Protein 3Q9L (pdb70)

Sequence (514 aa):
ARIIVVTSGKGGVGKTTSSAAIATGLAQKGKKTVVIDFAIGLRNLDLIMGCERRVVYDFVNVIQGDATLNQALIKDKRTENLYILPASQTRDKDALTREGVAKVLDDLKAMDFEFIVCDSPAGIETGALMALYFADEAIITTNPEVSSVRDSDRILGILASKSRRAENGEEPIKEHLLLTRYNPGRVSRGDMLSMEDVLEILRIKLVGVIPEDQSVLRASSNQGEPVILDINADAGKAYADTVERLLGEERPFRFIEEARIIVVTSGKGGVGKTTSSAAIATGLAQKGKKTVVIDFAIGLRNLDLIMGCERRVVYDFVNVIQGDATLNQALIKDKRTENLYILPASQTRDKDALTREGVAKVLDDLKAMDFEFIVCDSPAGIETGALMALYFADEAIITTNPEVSSVRDSDRILGILASKSRRAENGEEPIKEHLLLTRYNPGRVSRGDMLSMEDVLEILRIKLVGVIPEDQSVLRASNQGEPVILDINADAGKAYADTVERLLGEERPFRFIEE

Foldseek 3Di:
DAEEEEAFQDPDLQLLLLLLLLQQLCLQVVAQEEEEELPEQPWQNCLLLVNVVVQDDALLCCLVVVDPCVNQWDQRDPGPNYIYGTHDNDDDLCSDPLVSLVVVVVVVVVVVHPYYYYRAHHRDPSSRLSSLQAGQAYEHRAEQAPVSLVSSLVVVVCQCPRHPCNVVVHPGHAYEYEYEQQELVCVVVPRGPAPVRSCVSNVHHYLFHAHNWPQSVVSSNVSHSSLVVVPTSRNVRSSSSSCVVVPHDDDYPPRHD/DAEEEEAQQDADLQLLLLQLLLQQLCLQVVAQEEEEELPPQVWQNCLLLVVVVVQDDALLCCLVVVDPCVNQWDQRDPGPSYIYGTHHNDDDLCSDPLVSVVVVVVVVVVVVHPYYYYRAHHRDPSSRLSRLQAGQAYEHRAEQADVSLVSSLVVVVCQCPRHPCNVVVHPGHAYEYEYEQQELVCVVVPRGPAPVRSCVRNVHHYLFYAHNWPVSVVSSNVSHSSLVVVVTSRNVRSSSSSCSVVPHDDDYPPRHD

Structure (mmCIF, N/CA/C/O backbone):
data_3Q9L
#
_entry.id   3Q9L
#
_cell.length_a   83.664
_cell.length_b   86.595
_cell.length_c   110.714
_cell.angle_alpha   90.000
_cell.angle_beta   90.000
_cell.angle_gamma   90.000
#
_symmetry.space_group_name_H-M   'P 21 21 21'
#
loop_
_entity.id
_entity.type
_entity.pdbx_description
1 polymer 'Septum site-determining protein minD'
2 non-polymer 'MAGNESIUM ION'
3 non-polymer "ADENOSINE-5'-TRIPHOSPHATE"
4 water water
#
loop_
_atom_site.group_PDB
_atom_site.id
_atom_site.type_symbol
_atom_site.label_atom_id
_atom_site.label_alt_id
_atom_site.label_comp_id
_atom_site.label_asym_id
_atom_site.label_entity_id
_atom_site.label_seq_id
_atom_site.pdbx_PDB_ins_code
_atom_site.Cartn_x
_atom_site.Cartn_y
_atom_site.Cartn_z
_atom_site.occupancy
_atom_site.B_iso_or_equiv
_atom_site.auth_seq_id
_atom_site.auth_comp_id
_atom_site.auth_asym_id
_atom_site.auth_atom_id
_atom_site.pdbx_PDB_model_num
ATOM 1 N N . ALA A 1 2 ? 66.410 61.318 7.312 1.00 42.56 2 ALA A N 1
ATOM 2 C CA . ALA A 1 2 ? 67.149 60.105 6.984 1.00 53.55 2 ALA A CA 1
ATOM 3 C C . ALA A 1 2 ? 66.481 58.861 7.568 1.00 46.24 2 ALA A C 1
ATOM 4 O O . ALA A 1 2 ? 66.323 57.855 6.871 1.00 52.19 2 ALA A O 1
ATOM 6 N N . ARG A 1 3 ? 66.088 58.921 8.836 1.00 33.80 3 ARG A N 1
ATOM 7 C CA . ARG A 1 3 ? 65.379 57.793 9.441 1.00 32.96 3 ARG A CA 1
ATOM 8 C C . ARG A 1 3 ? 63.851 57.931 9.360 1.00 34.56 3 ARG A C 1
ATOM 9 O O . ARG A 1 3 ? 63.225 58.629 10.165 1.00 36.84 3 ARG A O 1
ATOM 17 N N . ILE A 1 4 ? 63.261 57.272 8.370 1.00 30.59 4 ILE A N 1
ATOM 18 C CA . ILE A 1 4 ? 61.810 57.250 8.216 1.00 29.32 4 ILE A CA 1
ATOM 19 C C . ILE A 1 4 ? 61.262 56.084 9.014 1.00 32.36 4 ILE A C 1
ATOM 20 O O . ILE A 1 4 ? 61.515 54.920 8.685 1.00 35.81 4 ILE A O 1
ATOM 25 N N . ILE A 1 5 ? 60.523 56.392 10.073 1.00 34.07 5 ILE A N 1
ATOM 26 C CA . ILE A 1 5 ? 60.017 55.354 10.974 1.00 31.87 5 ILE A CA 1
ATOM 27 C C . ILE A 1 5 ? 58.488 55.277 10.983 1.00 30.74 5 ILE A C 1
ATOM 28 O O . ILE A 1 5 ? 57.807 56.223 11.395 1.00 36.39 5 ILE A O 1
ATOM 33 N N . VAL A 1 6 ? 57.946 54.159 10.511 1.00 24.86 6 VAL A N 1
ATOM 34 C CA . VAL A 1 6 ? 56.501 53.969 10.539 1.00 27.34 6 VAL A CA 1
ATOM 35 C C . VAL A 1 6 ? 56.064 53.398 11.890 1.00 29.77 6 VAL A C 1
ATOM 36 O O . VAL A 1 6 ? 56.710 52.503 12.434 1.00 28.74 6 VAL A O 1
ATOM 40 N N . VAL A 1 7 ? 54.978 53.935 12.433 1.00 26.13 7 VAL A N 1
ATOM 41 C CA . VAL A 1 7 ? 54.383 53.392 13.642 1.00 24.18 7 VAL A CA 1
ATOM 42 C C . VAL A 1 7 ? 53.140 52.605 13.247 1.00 27.64 7 VAL A C 1
ATOM 43 O O . VAL A 1 7 ? 52.116 53.169 12.837 1.00 27.43 7 VAL A O 1
ATOM 47 N N . THR A 1 8 ? 53.241 51.292 13.372 1.00 25.04 8 THR A N 1
ATOM 48 C CA . THR A 1 8 ? 52.276 50.403 12.780 1.00 26.33 8 THR A CA 1
ATOM 49 C C . THR A 1 8 ? 51.838 49.354 13.805 1.00 30.25 8 THR A C 1
ATOM 50 O O . THR A 1 8 ? 52.302 49.379 14.956 1.00 24.80 8 THR A O 1
ATOM 54 N N . SER A 1 9 ? 50.937 48.452 13.399 1.00 26.19 9 SER A N 1
ATOM 55 C CA . SER A 1 9 ? 50.390 47.458 14.328 1.00 25.67 9 SER A CA 1
ATOM 56 C C . SER A 1 9 ? 49.474 46.413 13.688 1.00 27.47 9 SER A C 1
ATOM 57 O O . SER A 1 9 ? 49.346 45.286 14.202 1.00 28.97 9 SER A O 1
ATOM 60 N N . GLY A 1 10 ? 48.814 46.782 12.592 1.00 24.75 10 GLY A N 1
ATOM 61 C CA . GLY A 1 10 ? 47.714 45.978 12.088 1.00 28.25 10 GLY A CA 1
ATOM 62 C C . GLY A 1 10 ? 46.483 46.074 12.987 1.00 26.13 10 GLY A C 1
ATOM 63 O O . GLY A 1 10 ? 45.452 46.638 12.595 1.00 28.55 10 GLY A O 1
ATOM 64 N N . LYS A 1 11 ? 46.595 45.528 14.197 1.00 26.30 11 LYS A N 1
ATOM 65 C CA . LYS A 1 11 ? 45.499 45.534 15.161 1.00 23.45 11 LYS A CA 1
ATOM 66 C C . LYS A 1 11 ? 45.086 46.966 15.436 1.00 27.33 11 LYS A C 1
ATOM 67 O O . LYS A 1 11 ? 45.942 47.832 15.585 1.00 30.26 11 LYS A O 1
ATOM 73 N N . GLY A 1 12 ? 43.787 47.239 15.485 1.00 24.87 12 GLY A N 1
ATOM 74 C CA . GLY A 1 12 ? 43.335 48.591 15.765 1.00 22.36 12 GLY A CA 1
ATOM 75 C C . GLY A 1 12 ? 43.448 48.969 17.236 1.00 28.62 12 GLY A C 1
ATOM 76 O O . GLY A 1 12 ? 43.477 48.091 18.109 1.00 28.29 12 GLY A O 1
ATOM 77 N N . GLY A 1 13 ? 43.522 50.274 17.504 1.00 22.33 13 GLY A N 1
ATOM 78 C CA . GLY A 1 13 ? 43.470 50.817 18.854 1.00 24.21 13 GLY A CA 1
ATOM 79 C C . GLY A 1 13 ? 44.534 50.380 19.865 1.00 25.32 13 GLY A C 1
ATOM 80 O O . GLY A 1 13 ? 44.289 50.401 21.062 1.00 28.69 13 GLY A O 1
ATOM 81 N N . VAL A 1 14 ? 45.721 49.994 19.412 1.00 27.46 14 VAL A N 1
ATOM 82 C CA . VAL A 1 14 ? 46.765 49.570 20.354 1.00 21.10 14 VAL A CA 1
ATOM 83 C C . VAL A 1 14 ? 47.579 50.730 20.910 1.00 24.39 14 VAL A C 1
ATOM 84 O O . VAL A 1 14 ? 48.257 50.573 21.917 1.00 26.85 14 VAL A O 1
ATOM 88 N N . GLY A 1 15 ? 47.524 51.884 20.241 1.00 29.68 15 GLY A N 1
ATOM 89 C CA . GLY A 1 15 ? 48.233 53.081 20.678 1.00 28.42 15 GLY A CA 1
ATOM 90 C C . GLY A 1 15 ? 49.230 53.683 19.681 1.00 32.85 15 GLY A C 1
ATOM 91 O O . GLY A 1 15 ? 50.213 54.338 20.087 1.00 27.84 15 GLY A O 1
ATOM 92 N N . LYS A 1 16 ? 48.992 53.489 18.384 1.00 21.70 16 LYS A N 1
ATOM 93 C CA . LYS A 1 16 ? 49.945 53.974 17.380 1.00 22.09 16 LYS A CA 1
ATOM 94 C C . LYS A 1 16 ? 50.127 55.497 17.449 1.00 26.21 16 LYS A C 1
ATOM 95 O O . LYS A 1 16 ? 51.253 56.018 17.447 1.00 23.04 16 LYS A O 1
ATOM 101 N N . THR A 1 17 ? 49.011 56.204 17.527 1.00 21.40 17 THR A N 1
ATOM 102 C CA . THR A 1 17 ? 49.034 57.649 17.479 1.00 20.49 17 THR A CA 1
ATOM 103 C C . THR A 1 17 ? 49.591 58.230 18.768 1.00 23.93 17 THR A C 1
ATOM 104 O O . THR A 1 17 ? 50.322 59.223 18.750 1.00 17.40 17 THR A O 1
ATOM 108 N N . THR A 1 18 ? 49.243 57.598 19.885 1.00 26.15 18 THR A N 1
ATOM 109 C CA . THR A 1 18 ? 49.779 57.980 21.170 1.00 19.66 18 THR A CA 1
ATOM 110 C C . THR A 1 18 ? 51.291 57.904 21.061 1.00 21.86 18 THR A C 1
ATOM 111 O O . THR A 1 18 ? 52.002 58.846 21.428 1.00 26.04 18 THR A O 1
ATOM 115 N N . SER A 1 19 ? 51.764 56.784 20.526 1.00 22.44 19 SER A N 1
ATOM 116 C CA . SER A 1 19 ? 53.184 56.497 20.447 1.00 21.89 19 SER A CA 1
ATOM 117 C C . SER A 1 19 ? 53.866 57.406 19.453 1.00 21.88 19 SER A C 1
ATOM 118 O O . SER A 1 19 ? 54.954 57.917 19.726 1.00 28.02 19 SER A O 1
ATOM 121 N N . SER A 1 20 ? 53.217 57.639 18.313 1.00 26.35 20 SER A N 1
ATOM 122 C CA . SER A 1 20 ? 53.780 58.526 17.286 1.00 22.68 20 SER A CA 1
ATOM 123 C C . SER A 1 20 ? 54.007 59.910 17.848 1.00 28.30 20 SER A C 1
ATOM 124 O O . SER A 1 20 ? 55.108 60.472 17.689 1.00 19.69 20 SER A O 1
ATOM 127 N N . ALA A 1 21 ? 52.983 60.445 18.534 1.00 22.19 21 ALA A N 1
ATOM 128 C CA . ALA A 1 21 ? 53.094 61.796 19.088 1.00 24.68 21 ALA A CA 1
ATOM 129 C C . ALA A 1 21 ? 54.221 61.832 20.121 1.00 24.74 21 ALA A C 1
ATOM 130 O O . ALA A 1 21 ? 55.081 62.708 20.079 1.00 21.93 21 ALA A O 1
ATOM 132 N N . ALA A 1 22 ? 54.217 60.862 21.034 1.00 22.26 22 ALA A N 1
ATOM 133 C CA . ALA A 1 22 ? 55.171 60.856 22.141 1.00 23.08 22 ALA A CA 1
ATOM 134 C C . ALA A 1 22 ? 56.569 60.703 21.604 1.00 26.67 22 ALA A C 1
ATOM 135 O O . ALA A 1 22 ? 57.473 61.421 22.033 1.00 28.68 22 ALA A O 1
ATOM 137 N N . ILE A 1 23 ? 56.750 59.778 20.662 1.00 18.88 23 ILE A N 1
ATOM 138 C CA . ILE A 1 23 ? 58.102 59.469 20.187 1.00 25.01 23 ILE A CA 1
ATOM 139 C C . ILE A 1 23 ? 58.657 60.624 19.359 1.00 26.33 23 ILE A C 1
ATOM 140 O O . ILE A 1 23 ? 59.777 61.075 19.574 1.00 26.82 23 ILE A O 1
ATOM 145 N N . ALA A 1 24 ? 57.846 61.128 18.442 1.00 20.33 24 ALA A N 1
ATOM 146 C CA . ALA A 1 24 ? 58.251 62.273 17.651 1.00 19.82 24 ALA A CA 1
ATOM 147 C C . ALA A 1 24 ? 58.652 63.448 18.537 1.00 24.96 24 ALA A C 1
ATOM 148 O O . ALA A 1 24 ? 59.542 64.210 18.177 1.00 27.83 24 ALA A O 1
ATOM 150 N N . THR A 1 25 ? 57.980 63.612 19.676 1.00 23.41 25 THR A N 1
ATOM 151 C CA . THR A 1 25 ? 58.239 64.746 20.544 1.00 18.70 25 THR A CA 1
ATOM 152 C C . THR A 1 25 ? 59.548 64.524 21.287 1.00 23.90 25 THR A C 1
ATOM 153 O O . THR A 1 25 ? 60.347 65.440 21.449 1.00 23.59 25 THR A O 1
ATOM 157 N N . GLY A 1 26 ? 59.758 63.295 21.746 1.00 22.03 26 GLY A N 1
ATOM 158 C CA . GLY A 1 26 ? 61.007 62.937 22.399 1.00 31.90 26 GLY A CA 1
ATOM 159 C C . GLY A 1 26 ? 62.216 63.170 21.505 1.00 30.89 26 GLY A C 1
ATOM 160 O O . GLY A 1 26 ? 63.200 63.744 21.926 1.00 25.73 26 GLY A O 1
ATOM 161 N N . LEU A 1 27 ? 62.129 62.731 20.258 1.00 27.00 27 LEU A N 1
ATOM 162 C CA . LEU A 1 27 ? 63.211 62.935 19.302 1.00 36.14 27 LEU A CA 1
ATOM 163 C C . LEU A 1 27 ? 63.526 64.416 19.170 1.00 37.55 27 LEU A C 1
ATOM 164 O O . LEU A 1 27 ? 64.677 64.838 19.334 1.00 25.87 27 LEU A O 1
ATOM 169 N N . ALA A 1 28 ? 62.495 65.208 18.901 1.00 31.72 28 ALA A N 1
ATOM 170 C CA . ALA A 1 28 ? 62.683 66.642 18.779 1.00 33.42 28 ALA A CA 1
ATOM 171 C C . ALA A 1 28 ? 63.269 67.242 20.062 1.00 32.45 28 ALA A C 1
ATOM 172 O O . ALA A 1 28 ? 64.058 68.182 19.999 1.00 35.96 28 ALA A O 1
ATOM 174 N N . GLN A 1 29 ? 62.903 66.697 21.220 1.00 23.90 29 GLN A N 1
ATOM 175 C CA . GLN A 1 29 ? 63.407 67.240 22.481 1.00 34.67 29 GLN A CA 1
ATOM 176 C C . GLN A 1 29 ? 64.900 66.970 22.662 1.00 36.81 29 GLN A C 1
ATOM 177 O O . GLN A 1 29 ? 65.579 67.629 23.453 1.00 29.63 29 GLN A O 1
ATOM 183 N N . LYS A 1 30 ? 65.378 65.967 21.938 1.00 35.84 30 LYS A N 1
ATOM 184 C CA . LYS A 1 30 ? 66.773 65.590 21.932 1.00 32.21 30 LYS A CA 1
ATOM 185 C C . LYS A 1 30 ? 67.530 66.357 20.834 1.00 42.98 30 LYS A C 1
ATOM 186 O O . LYS A 1 30 ? 68.676 66.032 20.516 1.00 37.74 30 LYS A O 1
ATOM 192 N N . GLY A 1 31 ? 66.872 67.353 20.236 1.00 36.16 31 GLY A N 1
ATOM 193 C CA . GLY A 1 31 ? 67.508 68.200 19.242 1.00 29.11 31 GLY A CA 1
ATOM 194 C C . GLY A 1 31 ? 67.418 67.707 17.814 1.00 37.93 31 GLY A C 1
ATOM 195 O O . GLY A 1 31 ? 67.909 68.361 16.892 1.00 43.48 31 GLY A O 1
ATOM 196 N N . LYS A 1 32 ? 66.797 66.549 17.622 1.00 31.97 32 LYS A N 1
ATOM 197 C CA . LYS A 1 32 ? 66.673 65.975 16.291 1.00 30.10 32 LYS A CA 1
ATOM 198 C C . LYS A 1 32 ? 65.482 66.594 15.561 1.00 39.69 32 LYS A C 1
ATOM 199 O O . LYS A 1 32 ? 64.340 66.499 16.025 1.00 38.04 32 LYS A O 1
ATOM 205 N N . LYS A 1 33 ? 65.750 67.238 14.428 1.00 31.93 33 LYS A N 1
ATOM 206 C CA . LYS A 1 33 ? 64.686 67.853 13.656 1.00 36.49 33 LYS A CA 1
ATOM 207 C C . LYS A 1 33 ? 63.733 66.759 13.170 1.00 35.27 33 LYS A C 1
ATOM 208 O O . LYS A 1 33 ? 64.149 65.832 12.472 1.00 32.61 33 LYS A O 1
ATOM 214 N N . THR A 1 34 ? 62.458 66.878 13.539 1.00 30.02 34 THR A N 1
ATOM 215 C CA . THR A 1 34 ? 61.499 65.787 13.368 1.00 23.63 34 THR A CA 1
ATOM 216 C C . THR A 1 34 ? 60.158 66.230 12.779 1.00 23.70 34 THR A C 1
ATOM 217 O O . THR A 1 34 ? 59.602 67.262 13.142 1.00 27.35 34 THR A O 1
ATOM 221 N N . VAL A 1 35 ? 59.637 65.454 11.847 1.00 22.57 35 VAL A N 1
ATOM 222 C CA . VAL A 1 35 ? 58.275 65.682 11.408 1.00 24.67 35 VAL A CA 1
ATOM 223 C C . VAL A 1 35 ? 57.511 64.408 11.684 1.00 29.85 35 VAL A C 1
ATOM 224 O O . VAL A 1 35 ? 58.031 63.299 11.484 1.00 29.35 35 VAL A O 1
ATOM 228 N N . VAL A 1 36 ? 56.289 64.559 12.175 1.00 21.97 36 VAL A N 1
ATOM 229 C CA . VAL A 1 36 ? 55.434 63.410 12.383 1.00 21.41 36 VAL A CA 1
ATOM 230 C C . VAL A 1 36 ? 54.246 63.557 11.433 1.00 19.95 36 VAL A C 1
ATOM 231 O O . VAL A 1 36 ? 53.631 64.611 11.367 1.00 23.92 36 VAL A O 1
ATOM 235 N N . ILE A 1 37 ? 53.958 62.515 10.660 1.00 21.69 37 ILE A N 1
ATOM 236 C CA . ILE A 1 37 ? 52.979 62.619 9.593 1.00 21.09 37 ILE A CA 1
ATOM 237 C C . ILE A 1 37 ? 51.744 61.758 9.863 1.00 22.62 37 ILE A C 1
ATOM 238 O O . ILE A 1 37 ? 51.866 60.568 10.167 1.00 21.78 37 ILE A O 1
ATOM 243 N N . ASP A 1 38 ? 50.562 62.350 9.722 1.00 21.37 38 ASP A N 1
ATOM 244 C CA . ASP A 1 38 ? 49.334 61.581 9.815 1.00 21.06 38 ASP A CA 1
ATOM 245 C C . ASP A 1 38 ? 48.999 60.851 8.504 1.00 25.78 38 ASP A C 1
ATOM 246 O O . ASP A 1 38 ? 48.563 61.470 7.531 1.00 29.21 38 ASP A O 1
ATOM 251 N N . PHE A 1 39 ? 49.197 59.537 8.483 1.00 21.58 39 PHE A N 1
ATOM 252 C CA . PHE A 1 39 ? 48.868 58.749 7.302 1.00 25.31 39 PHE A CA 1
ATOM 253 C C . PHE A 1 39 ? 47.449 58.246 7.374 1.00 31.92 39 PHE A C 1
ATOM 254 O O . PHE A 1 39 ? 46.973 57.590 6.452 1.00 32.07 39 PHE A O 1
ATOM 262 N N . ALA A 1 40 ? 46.775 58.542 8.479 1.00 29.70 40 ALA A N 1
ATOM 263 C CA . ALA A 1 40 ? 45.460 57.970 8.715 1.00 34.21 40 ALA A CA 1
ATOM 264 C C . ALA A 1 40 ? 44.414 58.798 8.030 1.00 35.09 40 ALA A C 1
ATOM 265 O O . ALA A 1 40 ? 43.577 59.413 8.688 1.00 37.18 40 ALA A O 1
ATOM 267 N N . ILE A 1 41 ? 44.477 58.817 6.704 1.00 33.27 41 ILE A N 1
ATOM 268 C CA . ILE A 1 41 ? 43.520 59.565 5.923 1.00 41.87 41 ILE A CA 1
ATOM 269 C C . ILE A 1 41 ? 42.162 58.877 5.913 1.00 47.28 41 ILE A C 1
ATOM 270 O O . ILE A 1 41 ? 42.040 57.647 5.890 1.00 46.56 41 ILE A O 1
ATOM 275 N N . GLY A 1 42 ? 41.191 59.779 5.866 1.00 34.33 42 GLY A N 1
ATOM 276 C CA . GLY A 1 42 ? 39.852 59.716 6.334 1.00 40.87 42 GLY A CA 1
ATOM 277 C C . GLY A 1 42 ? 39.594 60.046 7.792 1.00 53.85 42 GLY A C 1
ATOM 278 O O . GLY A 1 42 ? 38.730 60.861 8.106 1.00 60.06 42 GLY A O 1
ATOM 279 N N . LEU A 1 43 ? 40.290 59.361 8.691 1.00 39.38 43 LEU A N 1
ATOM 280 C CA . LEU A 1 43 ? 39.981 59.449 10.113 1.00 26.78 43 LEU A CA 1
ATOM 281 C C . LEU A 1 43 ? 41.143 60.068 10.865 1.00 36.11 43 LEU A C 1
ATOM 282 O O . LEU A 1 43 ? 41.795 59.385 11.672 1.00 37.16 43 LEU A O 1
ATOM 287 N N . ARG A 1 44 ? 41.401 61.351 10.611 1.00 26.15 44 ARG A N 1
ATOM 288 C CA . ARG A 1 44 ? 42.591 61.978 11.164 1.00 32.33 44 ARG A CA 1
ATOM 289 C C . ARG A 1 44 ? 42.518 62.110 12.674 1.00 33.25 44 ARG A C 1
ATOM 290 O O . ARG A 1 44 ? 41.454 62.305 13.244 1.00 35.05 44 ARG A O 1
ATOM 298 N N . ASN A 1 45 ? 43.667 61.968 13.314 1.00 32.88 45 ASN A N 1
ATOM 299 C CA . ASN A 1 45 ? 43.721 61.945 14.761 1.00 28.19 45 ASN A CA 1
ATOM 300 C C . ASN A 1 45 ? 45.003 62.571 15.336 1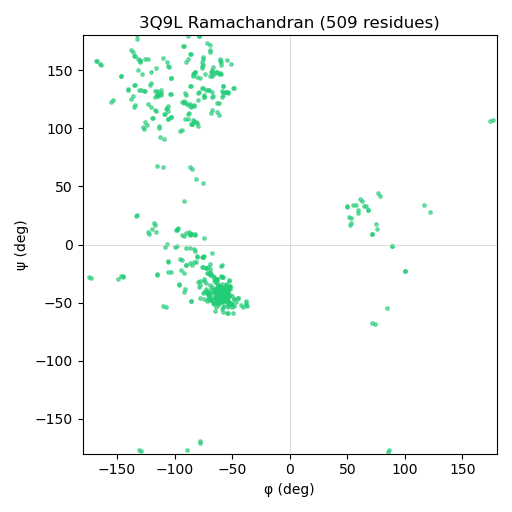.00 25.40 45 ASN A C 1
ATOM 301 O O . ASN A 1 45 ? 45.002 63.076 16.459 1.00 23.81 45 ASN A O 1
ATOM 306 N N . LEU A 1 46 ? 46.092 62.539 14.563 1.00 26.60 46 LEU A N 1
ATOM 307 C CA . LEU A 1 46 ? 47.389 63.040 15.035 1.00 20.96 46 LEU A CA 1
ATOM 308 C C . LEU A 1 46 ? 47.291 64.492 15.525 1.00 23.23 46 LEU A C 1
ATOM 309 O O . LEU A 1 46 ? 47.781 64.828 16.599 1.00 21.55 46 LEU A O 1
ATOM 314 N N . ASP A 1 47 ? 46.635 65.338 14.734 1.00 26.89 47 ASP A N 1
ATOM 315 C CA . ASP A 1 47 ? 46.497 66.757 15.055 1.00 27.06 47 ASP A CA 1
ATOM 316 C C . ASP A 1 47 ? 45.715 66.999 16.345 1.00 21.33 47 ASP A C 1
ATOM 317 O O . ASP A 1 47 ? 45.958 67.975 17.047 1.00 21.37 47 ASP A O 1
ATOM 322 N N . LEU A 1 48 ? 44.796 66.097 16.664 1.00 20.10 48 LEU A N 1
ATOM 323 C CA . LEU A 1 48 ? 44.093 66.165 17.935 1.00 28.11 48 LEU A CA 1
ATOM 324 C C . LEU A 1 48 ? 45.045 65.807 19.095 1.00 31.77 48 LEU A C 1
ATOM 325 O O . LEU A 1 48 ? 45.084 66.504 20.125 1.00 29.60 48 LEU A O 1
ATOM 330 N N . ILE A 1 49 ? 45.812 64.729 18.922 1.00 25.64 49 ILE A N 1
ATOM 331 C CA . ILE A 1 49 ? 46.747 64.280 19.969 1.00 27.95 49 ILE A CA 1
ATOM 332 C C . ILE A 1 49 ? 47.872 65.287 20.232 1.00 25.39 49 ILE A C 1
ATOM 333 O O . ILE A 1 49 ? 48.282 65.466 21.381 1.00 27.13 49 ILE A O 1
ATOM 338 N N . MET A 1 50 ? 48.380 65.932 19.178 1.00 25.43 50 MET A N 1
ATOM 339 C CA . MET A 1 50 ? 49.463 66.914 19.361 1.00 27.38 50 MET A CA 1
ATOM 340 C C . MET A 1 50 ? 48.888 68.255 19.761 1.00 25.38 50 MET A C 1
ATOM 341 O O . MET A 1 50 ? 49.639 69.200 20.000 1.00 21.12 50 MET A O 1
ATOM 346 N N . GLY A 1 51 ? 47.554 68.337 19.791 1.00 27.58 51 GLY A N 1
ATOM 347 C CA . GLY A 1 51 ? 46.858 69.570 20.139 1.00 25.73 51 GLY A CA 1
ATOM 348 C C . GLY A 1 51 ? 47.106 70.768 19.222 1.00 35.95 51 GLY A C 1
ATOM 349 O O . GLY A 1 51 ? 47.232 71.892 19.705 1.00 33.13 51 GLY A O 1
ATOM 350 N N . CYS A 1 52 ? 47.186 70.540 17.910 1.00 29.33 52 CYS A N 1
ATOM 351 C CA . CYS A 1 52 ? 47.435 71.632 16.961 1.00 28.81 52 CYS A CA 1
ATOM 352 C C . CYS A 1 52 ? 46.288 71.756 15.983 1.00 28.37 52 CYS A C 1
ATOM 353 O O . CYS A 1 52 ? 46.401 72.435 14.964 1.00 32.49 52 CYS A O 1
ATOM 356 N N . GLU A 1 53 ? 45.184 71.092 16.315 1.00 33.80 53 GLU A N 1
ATOM 357 C CA . GLU A 1 53 ? 43.958 71.072 15.520 1.00 34.07 53 GLU A CA 1
ATOM 358 C C . GLU A 1 53 ? 43.562 72.399 14.905 1.00 37.08 53 GLU A C 1
ATOM 359 O O . GLU A 1 53 ? 43.300 72.493 13.708 1.00 35.05 53 GLU A O 1
ATOM 365 N N . ARG A 1 54 ? 43.468 73.429 15.723 1.00 29.09 54 ARG A N 1
ATOM 366 C CA . ARG A 1 54 ? 43.037 74.698 15.150 1.00 42.70 54 ARG A CA 1
ATOM 367 C C . ARG A 1 54 ? 44.074 75.428 14.309 1.00 37.95 54 ARG A C 1
ATOM 368 O O . ARG A 1 54 ? 43.826 76.547 13.900 1.00 36.56 54 ARG A O 1
ATOM 376 N N . ARG A 1 55 ? 45.227 74.813 14.072 1.00 33.26 55 ARG A N 1
ATOM 377 C CA . ARG A 1 55 ? 46.192 75.421 13.170 1.00 31.90 55 ARG A CA 1
ATOM 378 C C . ARG A 1 55 ? 46.283 74.673 11.838 1.00 33.95 55 ARG A C 1
ATOM 379 O O . ARG A 1 55 ? 46.998 75.081 10.921 1.00 36.41 55 ARG A O 1
ATOM 387 N N . VAL A 1 56 ? 45.520 73.594 11.729 1.00 31.27 56 VAL A N 1
ATOM 388 C CA . VAL A 1 56 ? 45.429 72.853 10.485 1.00 35.53 56 VAL A CA 1
ATOM 389 C C . VAL A 1 56 ? 44.855 73.730 9.357 1.00 39.94 56 VAL A C 1
ATOM 390 O O . VAL A 1 56 ? 43.681 74.113 9.377 1.00 34.09 56 VAL A O 1
ATOM 394 N N . VAL A 1 57 ? 45.706 74.047 8.384 1.00 40.93 57 VAL A N 1
ATOM 395 C CA . VAL A 1 57 ? 45.325 74.837 7.223 1.00 40.15 57 VAL A CA 1
ATOM 396 C C . VAL A 1 57 ? 45.254 73.962 5.975 1.00 42.81 57 VAL A C 1
ATOM 397 O O . VAL A 1 57 ? 44.239 73.944 5.269 1.00 42.09 57 VAL A O 1
ATOM 401 N N . TYR A 1 58 ? 46.352 73.257 5.707 1.00 35.64 58 TYR A N 1
ATOM 402 C CA . TYR A 1 58 ? 46.467 72.373 4.548 1.00 39.70 58 TYR A CA 1
ATOM 403 C C . TYR A 1 58 ? 46.970 71.005 4.992 1.00 38.41 58 TYR A C 1
ATOM 404 O O . TYR A 1 58 ? 47.601 70.882 6.049 1.00 33.81 58 TYR A O 1
ATOM 413 N N . ASP A 1 59 ? 46.724 69.981 4.183 1.00 29.56 59 ASP A N 1
ATOM 414 C CA . ASP A 1 59 ? 47.101 68.640 4.593 1.00 30.18 59 ASP A CA 1
ATOM 415 C C . ASP A 1 59 ? 47.913 67.842 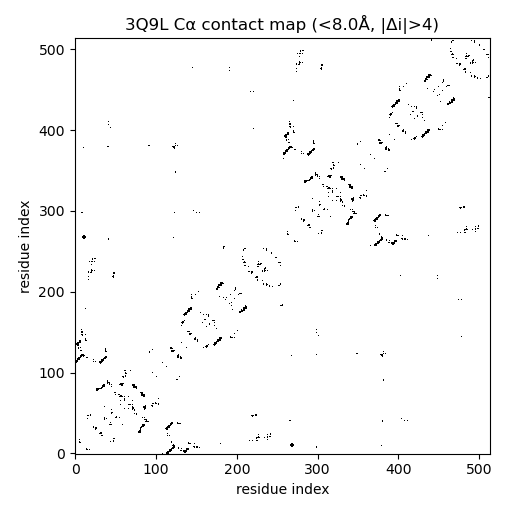3.582 1.00 34.30 59 ASP A C 1
ATOM 416 O O . ASP A 1 59 ? 48.270 68.327 2.510 1.00 37.67 59 ASP A O 1
ATOM 421 N N . PHE A 1 60 ? 48.197 66.608 3.970 1.00 32.29 60 PHE A N 1
ATOM 422 C CA . PHE A 1 60 ? 49.067 65.702 3.238 1.00 38.17 60 PHE A CA 1
ATOM 423 C C . PHE A 1 60 ? 48.590 65.591 1.800 1.00 31.79 60 PHE A C 1
ATOM 424 O O . PHE A 1 60 ? 49.387 65.636 0.866 1.00 32.62 60 PHE A O 1
ATOM 432 N N . VAL A 1 61 ? 47.282 65.469 1.630 1.00 32.74 61 VAL A N 1
ATOM 433 C CA . VAL A 1 61 ? 46.700 65.390 0.295 1.00 40.49 61 VAL A CA 1
ATOM 434 C C . VAL A 1 61 ? 46.811 66.711 -0.464 1.00 36.63 61 VAL A C 1
ATOM 435 O O . VAL A 1 61 ? 47.189 66.711 -1.628 1.00 40.74 61 VAL A O 1
ATOM 439 N N . ASN A 1 62 ? 46.478 67.824 0.186 1.00 30.20 62 ASN A N 1
ATOM 440 C CA . ASN A 1 62 ? 46.614 69.122 -0.457 1.00 33.45 62 ASN A CA 1
ATOM 441 C C . ASN A 1 62 ? 48.014 69.284 -1.034 1.00 35.64 62 ASN A C 1
ATOM 442 O O . ASN A 1 62 ? 48.191 69.853 -2.115 1.00 39.85 62 ASN A O 1
ATOM 447 N N . VAL A 1 63 ? 49.014 68.788 -0.318 1.00 28.16 63 VAL A N 1
ATOM 448 C CA . VAL A 1 63 ? 50.378 68.961 -0.780 1.00 34.16 63 VAL A CA 1
ATOM 449 C C . VAL A 1 63 ? 50.614 68.076 -1.992 1.00 38.78 63 VAL A C 1
ATOM 450 O O . VAL A 1 63 ? 51.120 68.533 -3.016 1.00 44.01 63 VAL A O 1
ATOM 454 N N . ILE A 1 64 ? 50.234 66.809 -1.875 1.00 38.97 64 ILE A N 1
ATOM 455 C CA . ILE A 1 64 ? 50.402 65.867 -2.974 1.00 39.34 64 ILE A CA 1
ATOM 456 C C . ILE A 1 64 ? 49.791 66.436 -4.242 1.00 39.16 64 ILE A C 1
ATOM 457 O O . ILE A 1 64 ? 50.392 66.381 -5.310 1.00 42.79 64 ILE A O 1
ATOM 462 N N . GLN A 1 65 ? 48.603 67.010 -4.095 1.00 36.57 65 GLN A N 1
ATOM 463 C CA . GLN A 1 65 ? 47.813 67.496 -5.216 1.00 40.52 65 GLN A CA 1
ATOM 464 C C . GLN A 1 65 ? 48.196 68.893 -5.727 1.00 50.02 65 GLN A C 1
ATOM 465 O O . GLN A 1 65 ? 47.495 69.457 -6.572 1.00 49.49 65 GLN A O 1
ATOM 471 N N . GLY A 1 66 ? 49.304 69.439 -5.224 1.00 41.54 66 GLY A N 1
ATOM 472 C CA . GLY A 1 66 ? 49.775 70.743 -5.655 1.00 40.27 66 GLY A CA 1
ATOM 473 C C . GLY A 1 66 ? 48.945 71.928 -5.181 1.00 44.27 66 GLY A C 1
ATOM 474 O O . GLY A 1 66 ? 49.165 73.059 -5.619 1.00 48.69 66 GLY A O 1
ATOM 475 N N . ASP A 1 67 ? 47.994 71.680 -4.286 1.00 39.54 67 ASP A N 1
ATOM 476 C CA . ASP A 1 67 ? 47.160 72.751 -3.739 1.00 40.44 67 ASP A CA 1
ATOM 477 C C . ASP A 1 67 ? 47.833 73.547 -2.609 1.00 45.78 67 ASP A C 1
ATOM 478 O O . ASP A 1 67 ? 47.336 74.594 -2.191 1.00 44.91 67 ASP A O 1
ATOM 483 N N . ALA A 1 68 ? 48.962 73.047 -2.127 1.00 36.96 68 ALA A N 1
ATOM 484 C CA . ALA A 1 68 ? 49.706 73.702 -1.062 1.00 35.68 68 ALA A CA 1
ATOM 485 C C . ALA A 1 68 ? 51.099 73.116 -1.028 1.00 28.94 68 ALA A C 1
ATOM 486 O O . ALA A 1 68 ? 51.310 71.978 -1.423 1.00 34.60 68 ALA A O 1
ATOM 488 N N . THR A 1 69 ? 52.044 73.893 -0.535 1.00 34.77 69 THR A N 1
ATOM 489 C CA . THR A 1 69 ? 53.394 73.407 -0.333 1.00 34.23 69 THR A CA 1
ATOM 490 C C . THR A 1 69 ? 53.520 72.860 1.086 1.00 37.97 69 THR A C 1
ATOM 491 O O . THR A 1 69 ? 52.617 73.026 1.906 1.00 34.86 69 THR A O 1
ATOM 495 N N . LEU A 1 70 ? 54.636 72.201 1.372 1.00 33.82 70 LEU A N 1
ATOM 496 C CA . LEU A 1 70 ? 54.946 71.773 2.720 1.00 29.54 70 LEU A CA 1
ATOM 497 C C . LEU A 1 70 ? 54.946 72.966 3.660 1.00 40.81 70 LEU A C 1
ATOM 498 O O . LEU A 1 70 ? 54.348 72.917 4.741 1.00 40.18 70 LEU A O 1
ATOM 503 N N . ASN A 1 71 ? 55.610 74.041 3.243 1.00 44.30 71 ASN A N 1
ATOM 504 C CA . ASN A 1 71 ? 55.691 75.255 4.051 1.00 42.13 71 ASN A CA 1
ATOM 505 C C . ASN A 1 71 ? 54.310 75.747 4.484 1.00 39.73 71 ASN A C 1
ATOM 506 O O . ASN A 1 71 ? 54.125 76.259 5.591 1.00 45.77 71 ASN A O 1
ATOM 511 N N . GLN A 1 72 ? 53.329 75.577 3.617 1.00 34.61 72 GLN A N 1
ATOM 512 C CA . GLN A 1 72 ? 51.974 75.953 3.974 1.00 44.39 72 GLN A CA 1
ATOM 513 C C . GLN A 1 72 ? 51.287 74.898 4.840 1.00 38.40 72 GLN A C 1
ATOM 514 O O . GLN A 1 72 ? 50.459 75.227 5.689 1.00 36.35 72 GLN A O 1
ATOM 520 N N . ALA A 1 73 ? 51.624 73.632 4.620 1.00 34.48 73 ALA A N 1
ATOM 521 C CA . ALA A 1 73 ? 50.911 72.536 5.285 1.00 38.55 73 ALA A CA 1
ATOM 522 C C . ALA A 1 73 ? 51.516 72.108 6.626 1.00 31.00 73 ALA A C 1
ATOM 523 O O . ALA A 1 73 ? 50.785 71.778 7.543 1.00 26.19 73 ALA A O 1
ATOM 525 N N . LEU A 1 74 ? 52.843 72.092 6.721 1.00 32.37 74 LEU A N 1
ATOM 526 C CA . LEU A 1 74 ? 53.520 71.749 7.963 1.00 24.62 74 LEU A CA 1
ATOM 527 C C . LEU A 1 74 ? 53.088 72.679 9.088 1.00 34.95 74 LEU A C 1
ATOM 528 O O . LEU A 1 74 ? 53.060 73.898 8.937 1.00 34.84 74 LEU A O 1
ATOM 533 N N . ILE A 1 75 ? 52.732 72.091 10.217 1.00 32.17 75 ILE A N 1
ATOM 534 C CA . ILE A 1 75 ? 52.414 72.870 11.394 1.00 30.03 75 ILE A CA 1
ATOM 535 C C . ILE A 1 75 ? 53.583 72.799 12.358 1.00 22.74 75 ILE A C 1
ATOM 536 O O . ILE A 1 75 ? 54.105 71.724 12.671 1.00 27.87 75 ILE A O 1
ATOM 541 N N . LYS A 1 76 ? 54.020 73.952 12.821 1.00 29.80 76 LYS A N 1
ATOM 542 C CA . LYS A 1 76 ? 55.111 73.959 13.764 1.00 31.42 76 LYS A CA 1
ATOM 543 C C . LYS A 1 76 ? 54.536 73.602 15.122 1.00 30.49 76 LYS A C 1
ATOM 544 O O . LYS A 1 76 ? 53.520 74.155 15.533 1.00 26.13 76 LYS A O 1
ATOM 550 N N . ASP A 1 77 ? 55.169 72.660 15.806 1.00 30.45 77 ASP A N 1
ATOM 551 C CA . ASP A 1 77 ? 54.657 72.215 17.085 1.00 18.74 77 ASP A CA 1
ATOM 552 C C . ASP A 1 77 ? 54.595 73.360 18.095 1.00 33.04 77 ASP A C 1
ATOM 553 O O . ASP A 1 77 ? 55.432 74.288 18.090 1.00 30.25 77 ASP A O 1
ATOM 558 N N . LYS A 1 78 ? 53.600 73.267 18.976 1.00 24.13 78 LYS A N 1
ATOM 559 C CA . LYS A 1 78 ? 53.313 74.303 19.939 1.00 25.51 78 LYS A CA 1
ATOM 560 C C . LYS A 1 78 ? 54.350 74.375 21.067 1.00 28.37 78 LYS A C 1
ATOM 561 O O . LYS A 1 78 ? 54.628 75.458 21.550 1.00 27.92 78 LYS A O 1
ATOM 567 N N . ARG A 1 79 ? 54.917 73.228 21.471 1.00 22.74 79 ARG A N 1
ATOM 568 C CA . ARG A 1 79 ? 55.735 73.149 22.689 1.00 29.81 79 ARG A CA 1
ATOM 569 C C . ARG A 1 79 ? 57.210 72.811 22.476 1.00 25.80 79 ARG A C 1
ATOM 570 O O . ARG A 1 79 ? 58.054 73.167 23.296 1.00 33.28 79 ARG A O 1
ATOM 578 N N . THR A 1 80 ? 57.521 72.116 21.391 1.00 23.33 80 THR A N 1
ATOM 579 C CA . THR A 1 80 ? 58.862 71.556 21.254 1.00 31.46 80 THR A CA 1
ATOM 580 C C . THR A 1 80 ? 59.553 72.019 19.991 1.00 29.57 80 THR A C 1
ATOM 581 O O . THR A 1 80 ? 59.048 71.779 18.896 1.00 30.07 80 THR A O 1
ATOM 585 N N . GLU A 1 81 ? 60.708 72.666 20.142 1.00 26.92 81 GLU A N 1
ATOM 586 C CA . GLU A 1 81 ? 61.507 73.084 18.989 1.00 34.79 81 GLU A CA 1
ATOM 587 C C . GLU A 1 81 ? 61.838 71.925 18.034 1.00 29.91 81 GLU A C 1
ATOM 588 O O . GLU A 1 81 ? 61.824 70.750 18.418 1.00 27.98 81 GLU A O 1
ATOM 594 N N . ASN A 1 82 ? 62.155 72.269 16.792 1.00 33.50 82 ASN A N 1
ATOM 595 C CA . ASN A 1 82 ? 62.466 71.284 15.750 1.00 36.28 82 ASN A CA 1
ATOM 596 C C . ASN A 1 82 ? 61.450 70.159 15.552 1.00 36.78 82 ASN A C 1
ATOM 597 O O . ASN A 1 82 ? 61.799 69.092 15.037 1.00 34.19 82 ASN A O 1
ATOM 602 N N . LEU A 1 83 ? 60.200 70.400 15.937 1.00 33.92 83 LEU A N 1
ATOM 603 C CA . LEU A 1 83 ? 59.151 69.413 15.711 1.00 27.99 83 LEU A CA 1
ATOM 604 C C . LEU A 1 83 ? 58.087 69.975 14.782 1.00 27.26 83 LEU A C 1
ATOM 605 O O . LEU A 1 83 ? 57.607 71.089 14.973 1.00 26.98 83 LEU A O 1
ATOM 610 N N . TYR A 1 84 ? 57.719 69.199 13.776 1.00 22.90 84 TYR A N 1
ATOM 611 C CA . TYR A 1 84 ? 56.664 69.624 12.868 1.00 24.42 84 TYR A CA 1
ATOM 612 C C . TYR A 1 84 ? 55.622 68.555 12.674 1.00 19.15 84 TYR A C 1
ATOM 613 O O . TYR A 1 84 ? 55.873 67.384 12.885 1.00 26.41 84 TYR A O 1
ATOM 622 N N . ILE A 1 85 ? 54.436 68.971 12.270 1.00 23.57 85 ILE A N 1
ATOM 623 C CA . ILE A 1 85 ? 53.346 68.038 12.120 1.00 21.22 85 ILE A CA 1
ATOM 624 C C . ILE A 1 85 ? 52.784 68.197 10.725 1.00 25.34 85 ILE A C 1
ATOM 625 O O . ILE A 1 85 ? 52.546 69.321 10.272 1.00 24.96 85 ILE A O 1
ATOM 630 N N . LEU A 1 86 ? 52.592 67.081 10.032 1.00 25.14 86 LEU A N 1
ATOM 631 C CA . LEU A 1 86 ? 51.939 67.101 8.724 1.00 27.90 86 LEU A CA 1
ATOM 632 C C . LEU A 1 86 ? 50.611 66.364 8.851 1.00 24.89 86 LEU A C 1
ATOM 633 O O . LEU A 1 86 ? 50.577 65.124 8.866 1.00 28.79 86 LEU A O 1
ATOM 638 N N . PRO A 1 87 ? 49.515 67.124 8.973 1.00 26.01 87 PRO A N 1
ATOM 639 C CA . PRO A 1 87 ? 48.212 66.534 9.305 1.00 27.92 87 PRO A CA 1
ATOM 640 C C . PRO A 1 87 ? 47.603 65.819 8.113 1.00 29.82 87 PRO A C 1
ATOM 641 O O . PRO A 1 87 ? 47.988 66.085 6.971 1.00 32.36 87 PRO A O 1
ATOM 645 N N . ALA A 1 88 ? 46.662 64.920 8.383 1.00 34.51 88 ALA A N 1
ATOM 646 C CA . ALA A 1 88 ? 46.014 64.145 7.335 1.00 33.19 88 ALA A CA 1
ATOM 647 C C . ALA A 1 88 ? 44.792 64.883 6.802 1.00 38.25 88 ALA A C 1
ATOM 648 O O . ALA A 1 88 ? 44.265 65.779 7.456 1.00 30.88 88 ALA A O 1
ATOM 650 N N . SER A 1 89 ? 44.360 64.514 5.603 1.00 34.76 89 SER A N 1
ATOM 651 C CA . SER A 1 89 ? 43.176 65.108 5.001 1.00 36.77 89 SER A CA 1
ATOM 652 C C . SER A 1 89 ? 41.952 64.436 5.585 1.00 41.56 89 SER A C 1
ATOM 653 O O . SER A 1 89 ? 41.979 63.245 5.878 1.00 47.25 89 SER A O 1
ATOM 656 N N . GLN A 1 90 ? 40.887 65.202 5.772 1.00 39.49 90 GLN A N 1
ATOM 657 C CA . GLN A 1 90 ? 39.627 64.633 6.222 1.00 51.37 90 GLN A CA 1
ATOM 658 C C . GLN A 1 90 ? 38.961 63.925 5.059 1.00 53.27 90 GLN A C 1
ATOM 659 O O . GLN A 1 90 ? 37.986 63.204 5.242 1.00 44.61 90 GLN A O 1
ATOM 665 N N . THR A 1 91 ? 39.489 64.126 3.856 1.00 52.19 91 THR A N 1
ATOM 666 C CA . THR A 1 91 ? 38.880 63.507 2.693 1.00 55.10 91 THR A CA 1
ATOM 667 C C . THR A 1 91 ? 39.078 62.031 2.793 1.00 54.79 91 THR A C 1
ATOM 668 O O . THR A 1 91 ? 40.064 61.536 3.321 1.00 57.79 91 THR A O 1
ATOM 672 N N . ARG A 1 92 ? 38.138 61.314 2.240 1.00 54.20 92 ARG A N 1
ATOM 673 C CA . ARG A 1 92 ? 38.318 59.904 2.138 1.00 64.17 92 ARG A CA 1
ATOM 674 C C . ARG A 1 92 ? 38.480 59.604 0.667 1.00 75.35 92 ARG A C 1
ATOM 675 O O . ARG A 1 92 ? 37.703 60.035 -0.203 1.00 77.75 92 ARG A O 1
ATOM 683 N N . ASP A 1 93 ? 39.480 58.811 0.394 1.00 65.84 93 ASP A N 1
ATOM 684 C CA . ASP A 1 93 ? 39.817 58.570 -0.962 1.00 72.77 93 ASP A CA 1
ATOM 685 C C . ASP A 1 93 ? 41.077 57.765 -0.849 1.00 74.55 93 ASP A C 1
ATOM 686 O O . ASP A 1 93 ? 42.127 58.279 -0.473 1.00 66.89 93 ASP A O 1
ATOM 691 N N . LYS A 1 94 ? 40.940 56.478 -1.130 1.00 78.77 94 LYS A N 1
ATOM 692 C CA . LYS A 1 94 ? 42.005 55.516 -0.927 1.00 78.50 94 LYS A CA 1
ATOM 693 C C . LYS A 1 94 ? 43.252 55.880 -1.722 1.00 85.51 94 LYS A C 1
ATOM 694 O O . LYS A 1 94 ? 44.380 55.733 -1.239 1.00 77.51 94 LYS A O 1
ATOM 700 N N . ASP A 1 95 ? 43.033 56.352 -2.945 1.00 77.93 95 ASP A N 1
ATOM 701 C CA . ASP A 1 95 ? 44.114 56.705 -3.850 1.00 76.92 95 ASP A CA 1
ATOM 702 C C . ASP A 1 95 ? 44.644 58.099 -3.534 1.00 65.82 95 ASP A C 1
ATOM 703 O O . ASP A 1 95 ? 45.722 58.470 -3.993 1.00 68.53 95 ASP A O 1
ATOM 708 N N . ALA A 1 96 ? 43.884 58.868 -2.759 1.00 59.72 96 ALA A N 1
ATOM 709 C CA . ALA A 1 96 ? 44.268 60.239 -2.430 1.00 52.19 96 ALA A CA 1
ATOM 710 C C . ALA A 1 96 ? 45.769 60.334 -2.206 1.00 53.20 96 ALA A C 1
ATOM 711 O O . ALA A 1 96 ? 46.434 61.207 -2.764 1.00 53.49 96 ALA A O 1
ATOM 713 N N . LEU A 1 97 ? 46.304 59.431 -1.392 1.00 47.24 97 LEU A N 1
ATOM 714 C CA . LEU A 1 97 ? 47.749 59.335 -1.230 1.00 46.80 97 LEU A CA 1
ATOM 715 C C . LEU A 1 97 ? 48.302 58.395 -2.289 1.00 47.80 97 LEU A C 1
ATOM 716 O O . LEU A 1 97 ? 47.927 57.223 -2.350 1.00 50.01 97 LEU A O 1
ATOM 721 N N . THR A 1 98 ? 49.190 58.908 -3.130 1.00 42.99 98 THR A N 1
ATOM 722 C CA . THR A 1 98 ? 49.807 58.077 -4.154 1.00 45.05 98 THR A CA 1
ATOM 723 C C . THR A 1 98 ? 51.232 57.759 -3.758 1.00 38.94 98 THR A C 1
ATOM 724 O O . THR A 1 98 ? 51.863 58.531 -3.038 1.00 41.87 98 THR A O 1
ATOM 728 N N . ARG A 1 99 ? 51.743 56.629 -4.228 1.00 35.90 99 ARG A N 1
ATOM 729 C CA . ARG A 1 99 ? 53.140 56.274 -3.993 1.00 41.49 99 ARG A CA 1
ATOM 730 C C . ARG A 1 99 ? 54.050 57.367 -4.514 1.00 38.51 99 ARG A C 1
ATOM 731 O O . ARG A 1 99 ? 55.049 57.714 -3.894 1.00 42.46 99 ARG A O 1
ATOM 739 N N . GLU A 1 100 ? 53.702 57.896 -5.676 1.00 40.74 100 GLU A N 1
ATOM 740 C CA . GLU A 1 100 ? 54.522 58.916 -6.301 1.00 48.90 100 GLU A CA 1
ATOM 741 C C . GLU A 1 100 ? 54.512 60.187 -5.457 1.00 42.19 100 GLU A C 1
ATOM 742 O O . GLU A 1 100 ? 55.562 60.739 -5.137 1.00 42.14 100 GLU A O 1
ATOM 748 N N . GLY A 1 101 ? 53.315 60.635 -5.098 1.00 34.61 101 GLY A N 1
ATOM 749 C CA . GLY A 1 101 ? 53.150 61.800 -4.251 1.00 46.23 101 GLY A CA 1
ATOM 750 C C . GLY A 1 101 ? 53.854 61.621 -2.917 1.00 45.44 101 GLY A C 1
ATOM 751 O O . GLY A 1 101 ? 54.727 62.420 -2.558 1.00 38.53 101 GLY A O 1
ATOM 752 N N . VAL A 1 102 ? 53.479 60.572 -2.186 1.00 34.22 102 VAL A N 1
ATOM 753 C CA . VAL A 1 102 ? 54.113 60.282 -0.908 1.00 34.67 102 VAL A CA 1
ATOM 754 C C . VAL A 1 102 ? 55.642 60.326 -1.026 1.00 33.35 102 VAL A C 1
ATOM 755 O O . VAL A 1 102 ? 56.311 61.039 -0.274 1.00 32.43 102 VAL A O 1
ATOM 759 N N . ALA A 1 103 ? 56.180 59.577 -1.985 1.00 35.08 103 ALA A N 1
ATOM 760 C CA . ALA A 1 103 ? 57.623 59.495 -2.198 1.00 39.25 103 ALA A CA 1
ATOM 761 C C . ALA A 1 103 ? 58.243 60.882 -2.354 1.00 35.59 103 ALA A C 1
ATOM 762 O O . ALA A 1 103 ? 59.313 61.170 -1.817 1.00 38.69 103 ALA A O 1
ATOM 764 N N . LYS A 1 104 ? 57.555 61.740 -3.091 1.00 25.36 104 LYS A N 1
ATOM 765 C CA . LYS A 1 104 ? 58.032 63.092 -3.328 1.00 40.17 104 LYS A CA 1
ATOM 766 C C . LYS A 1 104 ? 58.048 63.930 -2.047 1.00 41.23 104 LYS A C 1
ATOM 767 O O . LYS A 1 104 ? 59.034 64.619 -1.741 1.00 39.22 104 LYS A O 1
ATOM 773 N N . VAL A 1 105 ? 56.946 63.872 -1.306 1.00 37.02 105 VAL A N 1
ATOM 774 C CA . VAL A 1 105 ? 56.876 64.522 -0.002 1.00 35.76 105 VAL A CA 1
ATOM 775 C C . VAL A 1 105 ? 58.057 64.094 0.881 1.00 34.23 105 VAL A C 1
ATOM 776 O O . VAL A 1 105 ? 58.762 64.937 1.449 1.00 32.76 105 VAL A O 1
ATOM 780 N N . LEU A 1 106 ? 58.285 62.787 0.980 1.00 25.06 106 LEU A N 1
ATOM 781 C CA . LEU A 1 106 ? 59.402 62.292 1.778 1.00 35.36 106 LEU A CA 1
ATOM 782 C C . LEU A 1 106 ? 60.755 62.852 1.306 1.00 39.17 106 LEU A C 1
ATOM 783 O O . LEU A 1 106 ? 61.615 63.191 2.123 1.00 38.17 106 LEU A O 1
ATOM 788 N N . ASP A 1 107 ? 60.941 62.946 -0.011 1.00 38.26 107 ASP A N 1
ATOM 789 C CA . ASP A 1 107 ? 62.163 63.518 -0.575 1.00 40.19 107 ASP A CA 1
ATOM 790 C C . ASP A 1 107 ? 62.295 64.982 -0.172 1.00 38.03 107 ASP A C 1
ATOM 791 O O . ASP A 1 107 ? 63.367 65.422 0.244 1.00 39.02 107 ASP A O 1
ATOM 796 N N . ASP A 1 108 ? 61.197 65.723 -0.292 1.00 39.68 108 ASP A N 1
ATOM 797 C CA . ASP A 1 108 ? 61.169 67.138 0.079 1.00 38.27 108 ASP A CA 1
ATOM 798 C C . ASP A 1 108 ? 61.473 67.393 1.561 1.00 40.15 108 ASP A C 1
ATOM 799 O O . ASP A 1 108 ? 62.147 68.364 1.898 1.00 37.81 108 ASP A O 1
ATOM 804 N N . LEU A 1 109 ? 60.986 66.516 2.438 1.00 39.23 109 LEU A N 1
ATOM 805 C CA . LEU A 1 109 ? 61.216 66.666 3.872 1.00 36.49 109 LEU A CA 1
ATOM 806 C C . LEU A 1 109 ? 62.671 66.372 4.178 1.00 35.19 109 LEU A C 1
ATOM 807 O O . LEU A 1 109 ? 63.308 67.070 4.967 1.00 34.73 109 LEU A O 1
ATOM 812 N N . LYS A 1 110 ? 63.189 65.315 3.565 1.00 36.64 110 LYS A N 1
ATOM 813 C CA . LYS A 1 110 ? 64.605 65.011 3.681 1.00 41.84 110 LYS A CA 1
ATOM 814 C C . LYS A 1 110 ? 65.363 66.263 3.275 1.00 39.56 110 LYS A C 1
ATOM 815 O O . LYS A 1 110 ? 66.366 66.625 3.894 1.00 41.70 110 LYS A O 1
ATOM 821 N N . ALA A 1 111 ? 64.840 66.949 2.261 1.00 32.82 111 ALA A N 1
ATOM 822 C CA . ALA A 1 111 ? 65.499 68.127 1.715 1.00 42.06 111 ALA A CA 1
ATOM 823 C C . ALA A 1 111 ? 65.469 69.311 2.681 1.00 51.19 111 ALA A C 1
ATOM 824 O O . ALA A 1 111 ? 66.315 70.213 2.593 1.00 46.92 111 ALA A O 1
ATOM 826 N N . MET A 1 112 ? 64.493 69.305 3.591 1.00 43.24 112 MET A N 1
ATOM 827 C CA . MET A 1 112 ? 64.412 70.310 4.652 1.00 31.68 112 MET A CA 1
ATOM 828 C C . MET A 1 112 ? 65.245 69.874 5.838 1.00 31.78 112 MET A C 1
ATOM 829 O O . MET A 1 112 ? 65.187 70.484 6.908 1.00 34.38 112 MET A O 1
ATOM 834 N N . ASP A 1 113 ? 66.014 68.804 5.635 1.00 32.06 113 ASP A N 1
ATOM 835 C CA . ASP A 1 113 ? 66.983 68.316 6.633 1.00 41.06 113 ASP A CA 1
ATOM 836 C C . ASP A 1 113 ? 66.319 67.754 7.876 1.00 42.59 113 ASP A C 1
ATOM 837 O O . ASP A 1 113 ? 66.885 67.810 8.969 1.00 42.13 113 ASP A O 1
ATOM 842 N N . PHE A 1 114 ? 65.123 67.204 7.709 1.00 33.04 114 PHE A N 1
ATOM 843 C CA . PHE A 1 114 ? 64.515 66.459 8.795 1.00 37.95 114 PHE A CA 1
ATOM 844 C C . PHE A 1 114 ? 65.341 65.197 9.048 1.00 37.05 114 PHE A C 1
ATOM 845 O O . PHE A 1 114 ? 65.637 64.451 8.118 1.00 30.94 114 PHE A O 1
ATOM 853 N N . GLU A 1 115 ? 65.743 64.987 10.296 1.00 30.77 115 GLU A N 1
ATOM 854 C CA . GLU A 1 115 ? 66.476 63.782 10.665 1.00 35.18 115 GLU A CA 1
ATOM 855 C C . GLU A 1 115 ? 65.514 62.620 10.807 1.00 37.21 115 GLU A C 1
ATOM 856 O O . GLU A 1 115 ? 65.848 61.479 10.491 1.00 41.70 115 GLU A O 1
ATOM 862 N N . PHE A 1 116 ? 64.324 62.917 11.318 1.00 33.93 116 PHE A N 1
ATOM 863 C CA . PHE A 1 116 ? 63.359 61.882 11.629 1.00 30.13 116 PHE A CA 1
ATOM 864 C C . PHE A 1 116 ? 62.011 62.205 11.024 1.00 27.90 116 PHE A C 1
ATOM 865 O O . PHE A 1 116 ? 61.520 63.326 11.131 1.00 29.19 116 PHE A O 1
ATOM 873 N N . ILE A 1 117 ? 61.427 61.211 10.378 1.00 22.78 117 ILE A N 1
ATOM 874 C CA . ILE A 1 117 ? 60.112 61.354 9.761 1.00 27.56 117 ILE A CA 1
ATOM 875 C C . ILE A 1 117 ? 59.256 60.224 10.307 1.00 25.76 117 ILE A C 1
ATOM 876 O O . ILE A 1 117 ? 59.367 59.076 9.875 1.00 26.29 117 ILE A O 1
ATOM 881 N N . VAL A 1 118 ? 58.436 60.550 11.294 1.00 25.87 118 VAL A N 1
ATOM 882 C CA . VAL A 1 118 ? 57.627 59.553 11.978 1.00 23.08 118 VAL A CA 1
ATOM 883 C C . VAL A 1 118 ? 56.271 59.450 11.285 1.00 23.97 118 VAL A C 1
ATOM 884 O O . VAL A 1 118 ? 55.563 60.441 11.140 1.00 23.59 118 VAL A O 1
ATOM 888 N N . CYS A 1 119 ? 55.922 58.250 10.841 1.00 22.80 119 CYS A N 1
ATOM 889 C CA . CYS A 1 119 ? 54.700 58.053 10.075 1.00 23.47 119 CYS A CA 1
ATOM 890 C C . CYS A 1 119 ? 53.669 57.304 10.907 1.00 25.16 119 CYS A C 1
ATOM 891 O O . CYS A 1 119 ? 53.855 56.125 11.238 1.00 25.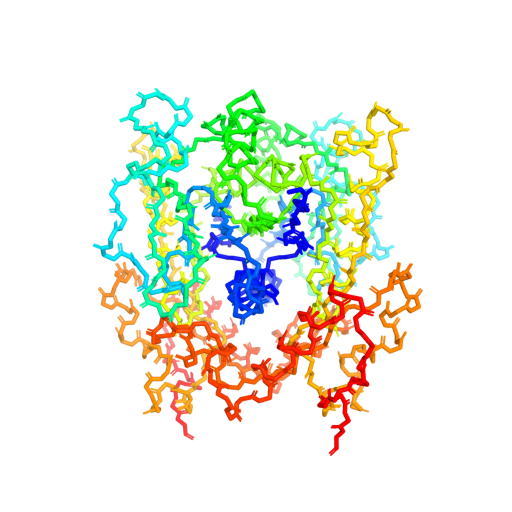94 119 CYS A O 1
ATOM 894 N N . ASP A 1 120 ? 52.589 57.992 11.255 1.00 23.14 120 ASP A N 1
ATOM 895 C CA . ASP A 1 120 ? 51.548 57.405 12.095 1.00 20.33 120 ASP A CA 1
ATOM 896 C C . ASP A 1 120 ? 50.591 56.607 11.218 1.00 23.03 120 ASP A C 1
ATOM 897 O O . ASP A 1 120 ? 49.816 57.184 10.459 1.00 22.61 120 ASP A O 1
ATOM 902 N N . SER A 1 121 ? 50.664 55.280 11.296 1.00 22.36 121 SER A N 1
ATOM 903 C CA . SER A 1 121 ? 49.865 54.442 10.409 1.00 24.07 121 SER A CA 1
ATOM 904 C C . SER A 1 121 ? 48.430 54.237 10.871 1.00 28.61 121 SER A C 1
ATOM 905 O O . SER A 1 121 ? 48.145 54.204 12.077 1.00 20.52 121 SER A O 1
ATOM 908 N N . PRO A 1 122 ? 47.518 54.085 9.906 1.00 28.85 122 PRO A N 1
ATOM 909 C CA . PRO A 1 122 ? 46.176 53.602 10.242 1.00 24.39 122 PRO A CA 1
ATOM 910 C C . PRO A 1 122 ? 46.231 52.140 10.665 1.00 24.84 122 PRO A C 1
ATOM 911 O O . PRO A 1 122 ? 47.247 51.483 10.485 1.00 22.64 122 PRO A O 1
ATOM 915 N N . ALA A 1 123 ? 45.146 51.641 11.237 1.00 26.39 123 ALA A N 1
ATOM 916 C CA . ALA A 1 123 ? 45.057 50.232 11.573 1.00 29.27 123 ALA A CA 1
ATOM 917 C C . ALA A 1 123 ? 44.909 49.395 10.295 1.00 27.86 123 ALA A C 1
ATOM 918 O O . ALA A 1 123 ? 44.772 49.935 9.204 1.00 33.75 123 ALA A O 1
ATOM 920 N N . GLY A 1 124 ? 44.956 48.079 10.425 1.00 25.43 124 GLY A N 1
ATOM 921 C CA . GLY A 1 124 ? 44.717 47.227 9.290 1.00 27.74 124 GLY A CA 1
ATOM 922 C C . GLY A 1 124 ? 45.956 46.982 8.464 1.00 37.98 124 GLY A C 1
ATOM 923 O O . GLY A 1 124 ? 47.049 47.443 8.799 1.00 28.42 124 GLY A O 1
ATOM 924 N N . ILE A 1 125 ? 45.778 46.220 7.387 1.00 40.97 125 ILE A N 1
ATOM 925 C CA . ILE A 1 125 ? 46.852 45.938 6.445 1.00 37.03 125 ILE A CA 1
ATOM 926 C C . ILE A 1 125 ? 46.340 46.167 5.037 1.00 38.06 125 ILE A C 1
ATOM 927 O O . ILE A 1 125 ? 46.838 45.578 4.081 1.00 38.69 125 ILE A O 1
ATOM 932 N N . GLU A 1 126 ? 45.327 47.020 4.931 1.00 31.71 126 GLU A N 1
ATOM 933 C CA . GLU A 1 126 ? 44.863 47.507 3.643 1.00 40.95 126 GLU A CA 1
ATOM 934 C C . GLU A 1 126 ? 45.809 48.597 3.138 1.00 40.32 126 GLU A C 1
ATOM 935 O O . GLU A 1 126 ? 46.877 48.830 3.702 1.00 35.74 126 GLU A O 1
ATOM 941 N N . THR A 1 127 ? 45.401 49.285 2.086 1.00 37.36 127 THR A N 1
ATOM 942 C CA . THR A 1 127 ? 46.320 50.180 1.419 1.00 40.88 127 THR A CA 1
ATOM 943 C C . THR A 1 127 ? 46.749 51.339 2.310 1.00 34.45 127 THR A C 1
ATOM 944 O O . THR A 1 127 ? 47.872 51.812 2.213 1.00 37.70 127 THR A O 1
ATOM 948 N N . GLY A 1 128 ? 45.865 51.785 3.189 1.00 36.27 128 GLY A N 1
ATOM 949 C CA . GLY A 1 128 ? 46.211 52.845 4.120 1.00 37.31 128 GLY A CA 1
ATOM 950 C C . GLY A 1 128 ? 47.472 52.532 4.913 1.00 38.60 128 GLY A C 1
ATOM 951 O O . GLY A 1 128 ? 48.403 53.327 4.957 1.00 29.77 128 GLY A O 1
ATOM 952 N N . ALA A 1 129 ? 47.509 51.362 5.540 1.00 32.28 129 ALA A N 1
ATOM 953 C CA . ALA A 1 129 ? 48.655 50.995 6.351 1.00 34.39 129 ALA A CA 1
ATOM 954 C C . ALA A 1 129 ? 49.856 50.615 5.481 1.00 37.20 129 ALA A C 1
ATOM 955 O O . ALA A 1 129 ? 51.008 50.802 5.889 1.00 27.58 129 ALA A O 1
ATOM 957 N N . LEU A 1 130 ? 49.582 50.078 4.291 1.00 31.88 130 LEU A N 1
ATOM 958 C CA . LEU A 1 130 ? 50.655 49.684 3.368 1.00 39.19 130 LEU A CA 1
ATOM 959 C C . LEU A 1 130 ? 51.420 50.908 2.882 1.00 33.57 130 LEU A C 1
ATOM 960 O O . LEU A 1 130 ? 52.649 50.909 2.825 1.00 36.97 130 LEU A O 1
ATOM 965 N N . MET A 1 131 ? 50.669 51.947 2.544 1.00 26.97 131 MET A N 1
ATOM 966 C CA . MET A 1 131 ? 51.237 53.223 2.156 1.00 29.76 131 MET A CA 1
ATOM 967 C C . MET A 1 131 ? 52.136 53.740 3.279 1.00 38.99 131 MET A C 1
ATOM 968 O O . MET A 1 131 ? 53.246 54.228 3.029 1.00 31.86 131 MET A O 1
ATOM 973 N N . ALA A 1 132 ? 51.657 53.623 4.518 1.00 31.57 132 ALA A N 1
ATOM 974 C CA . ALA A 1 132 ? 52.369 54.194 5.654 1.00 30.35 132 ALA A CA 1
ATOM 975 C C . ALA A 1 132 ? 53.714 53.515 5.883 1.00 30.46 132 ALA A C 1
ATOM 976 O O . ALA A 1 132 ? 54.629 54.132 6.411 1.00 33.24 132 ALA A O 1
ATOM 978 N N . LEU A 1 133 ? 53.831 52.246 5.505 1.00 27.76 133 LEU A N 1
ATOM 979 C CA . LEU A 1 133 ? 55.046 51.478 5.806 1.00 36.07 133 LEU A CA 1
ATOM 980 C C . LEU A 1 133 ? 55.918 51.275 4.581 1.00 35.73 133 LEU A C 1
ATOM 981 O O . LEU A 1 133 ? 57.086 50.886 4.695 1.00 37.90 133 LEU A O 1
ATOM 986 N N . TYR A 1 134 ? 55.334 51.516 3.411 1.00 38.69 134 TYR A N 1
ATOM 987 C CA . TYR A 1 134 ? 56.001 51.258 2.139 1.00 40.16 134 TYR A CA 1
ATOM 988 C C . TYR A 1 134 ? 57.405 51.857 2.033 1.00 41.29 134 TYR A C 1
ATOM 989 O O . TYR A 1 134 ? 58.353 51.161 1.684 1.00 34.89 134 TYR A O 1
ATOM 998 N N . PHE A 1 135 ? 57.528 53.145 2.337 1.00 34.75 135 PHE A N 1
ATOM 999 C CA . PHE A 1 135 ? 58.815 53.829 2.255 1.00 31.91 135 PHE A CA 1
ATOM 1000 C C . PHE A 1 135 ? 59.601 53.816 3.558 1.00 36.14 135 PHE A C 1
ATOM 1001 O O . PHE A 1 135 ? 60.635 54.469 3.673 1.00 37.50 135 PHE A O 1
ATOM 1009 N N . ALA A 1 136 ? 59.107 53.081 4.545 1.00 27.18 136 ALA A N 1
ATOM 1010 C CA . ALA A 1 136 ? 59.757 53.068 5.847 1.00 33.89 136 ALA A CA 1
ATOM 1011 C C . ALA A 1 136 ? 61.204 52.574 5.765 1.00 35.78 136 ALA A C 1
ATOM 1012 O O . ALA A 1 136 ? 61.520 51.713 4.949 1.00 35.75 136 ALA A O 1
ATOM 1014 N N . ASP A 1 137 ? 62.075 53.110 6.613 1.00 30.87 137 ASP A N 1
ATOM 1015 C CA . ASP A 1 137 ? 63.386 52.508 6.823 1.00 32.72 137 ASP A CA 1
ATOM 1016 C C . ASP A 1 137 ? 63.307 51.629 8.062 1.00 36.74 137 ASP A C 1
ATOM 1017 O O . ASP A 1 137 ? 63.979 50.604 8.163 1.00 45.37 137 ASP A O 1
ATOM 1022 N N . GLU A 1 138 ? 62.495 52.059 9.018 1.00 35.77 138 GLU A N 1
ATOM 1023 C CA . GLU A 1 138 ? 62.339 51.352 10.281 1.00 31.24 138 GLU A CA 1
ATOM 1024 C C . GLU A 1 138 ? 60.861 51.260 10.611 1.00 33.00 138 GLU A C 1
ATOM 1025 O O . GLU A 1 138 ? 60.039 51.997 10.069 1.00 37.90 138 GLU A O 1
ATOM 1031 N N . ALA A 1 139 ? 60.520 50.356 11.507 1.00 30.49 139 ALA A N 1
ATOM 1032 C CA . ALA A 1 139 ? 59.138 50.152 11.859 1.00 25.56 139 ALA A CA 1
ATOM 1033 C C . ALA A 1 139 ? 59.031 49.925 13.343 1.00 35.38 139 ALA A C 1
ATOM 1034 O O . ALA A 1 139 ? 59.804 49.160 13.922 1.00 36.82 139 ALA A O 1
ATOM 1036 N N . ILE A 1 140 ? 58.072 50.599 13.957 1.00 27.32 140 ILE A N 1
ATOM 1037 C CA . ILE A 1 140 ? 57.778 50.389 15.350 1.00 18.94 140 ILE A CA 1
ATOM 1038 C C . ILE A 1 140 ? 56.47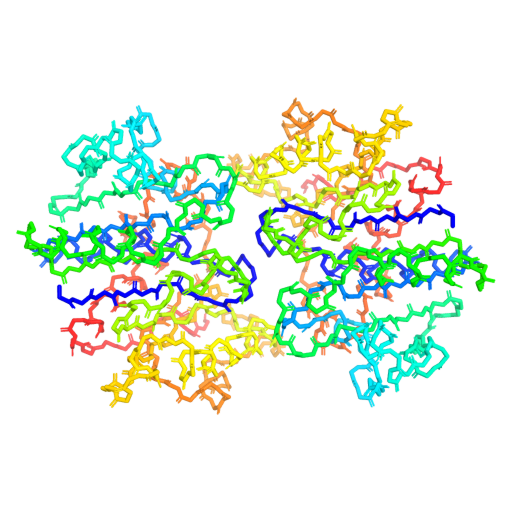6 49.608 15.423 1.00 29.50 140 ILE A C 1
ATOM 1039 O O . ILE A 1 140 ? 55.393 50.115 15.123 1.00 27.83 140 ILE A O 1
ATOM 1044 N N . ILE A 1 141 ? 56.600 48.346 15.798 1.00 27.47 141 ILE A N 1
ATOM 1045 C CA . ILE A 1 141 ? 55.457 47.460 15.879 1.00 27.88 141 ILE A CA 1
ATOM 1046 C C . ILE A 1 141 ? 54.785 47.644 17.230 1.00 30.67 141 ILE A C 1
ATOM 1047 O O . ILE A 1 141 ? 55.273 47.181 18.255 1.00 33.67 141 ILE A O 1
ATOM 1052 N N . THR A 1 142 ? 53.663 48.341 17.221 1.00 30.03 142 THR A N 1
ATOM 1053 C CA . THR A 1 142 ? 52.980 48.700 18.457 1.00 35.17 142 THR A CA 1
ATOM 1054 C C . THR A 1 142 ? 52.044 47.568 18.892 1.00 30.73 142 THR A C 1
ATOM 1055 O O . THR A 1 142 ? 51.111 47.185 18.181 1.00 23.74 142 THR A O 1
ATOM 1059 N N . THR A 1 143 ? 52.306 47.025 20.069 1.00 32.16 143 THR A N 1
ATOM 1060 C CA . THR A 1 143 ? 51.671 45.772 20.447 1.00 31.14 143 THR A CA 1
ATOM 1061 C C . THR A 1 143 ? 51.187 45.757 21.893 1.00 27.83 143 THR A C 1
ATOM 1062 O O . THR A 1 143 ? 51.964 46.023 22.817 1.00 30.44 143 THR A O 1
ATOM 1066 N N . ASN A 1 144 ? 49.907 45.453 22.076 1.00 20.59 144 ASN A N 1
ATOM 1067 C CA . ASN A 1 144 ? 49.363 45.222 23.398 1.00 22.82 144 ASN A CA 1
ATOM 1068 C C . ASN A 1 144 ? 49.666 43.784 23.717 1.00 27.54 144 ASN A C 1
ATOM 1069 O O . ASN A 1 144 ? 49.630 42.945 22.833 1.00 27.06 144 ASN A O 1
ATOM 1074 N N . PRO A 1 145 ? 49.947 43.481 24.990 1.00 34.57 145 PRO A N 1
ATOM 1075 C CA . PRO A 1 145 ? 50.347 42.133 25.389 1.00 35.93 145 PRO A CA 1
ATOM 1076 C C . PRO A 1 145 ? 49.158 41.205 25.417 1.00 31.05 145 PRO A C 1
ATOM 1077 O O . PRO A 1 145 ? 48.935 40.558 26.445 1.00 33.80 145 PRO A O 1
ATOM 1081 N N . GLU A 1 146 ? 48.417 41.154 24.314 1.00 27.34 146 GLU A N 1
ATOM 1082 C CA . GLU A 1 146 ? 47.263 40.274 24.186 1.00 26.23 146 GLU A CA 1
ATOM 1083 C C . GLU A 1 146 ? 47.376 39.443 22.914 1.00 27.89 146 GLU A C 1
ATOM 1084 O O . GLU A 1 146 ? 47.912 39.908 21.912 1.00 33.66 146 GLU A O 1
ATOM 1090 N N . VAL A 1 147 ? 46.883 38.211 22.952 1.00 32.01 147 VAL A N 1
ATOM 1091 C CA . VAL A 1 147 ? 46.961 37.323 21.781 1.00 37.41 147 VAL A CA 1
ATOM 1092 C C . VAL A 1 147 ? 46.660 37.960 20.397 1.00 31.42 147 VAL A C 1
ATOM 1093 O O . VAL A 1 147 ? 47.454 37.849 19.484 1.00 33.15 147 VAL A O 1
ATOM 1097 N N . SER A 1 148 ? 45.533 38.639 20.252 1.00 29.31 148 SER A N 1
ATOM 1098 C CA . SER A 1 148 ? 45.177 39.252 18.966 1.00 30.49 148 SER A CA 1
ATOM 1099 C C . SER A 1 148 ? 46.123 40.350 18.518 1.00 35.14 148 SER A C 1
ATOM 1100 O O . SER A 1 148 ? 46.609 40.321 17.384 1.00 36.19 148 SER A O 1
ATOM 1103 N N . SER A 1 149 ? 46.359 41.347 19.370 1.00 30.56 149 SER A N 1
ATOM 1104 C CA . SER A 1 149 ? 47.371 42.351 19.037 1.00 30.86 149 SER A CA 1
ATOM 1105 C C . SER A 1 149 ? 48.664 41.651 18.635 1.00 35.07 149 SER A C 1
ATOM 1106 O O . SER A 1 149 ? 49.307 41.973 17.639 1.00 30.51 149 SER A O 1
ATOM 1109 N N . VAL A 1 150 ? 49.024 40.646 19.410 1.00 28.10 150 VAL A N 1
ATOM 1110 C CA . VAL A 1 150 ? 50.300 40.022 19.191 1.00 37.70 150 VAL A CA 1
ATOM 1111 C C . VAL A 1 150 ? 50.313 39.236 17.861 1.00 35.79 150 VAL A C 1
ATOM 1112 O O . VAL A 1 150 ? 51.334 39.188 17.172 1.00 35.57 150 VAL A O 1
ATOM 1116 N N . ARG A 1 151 ? 49.176 38.638 17.501 1.00 27.72 151 ARG A N 1
ATOM 1117 C CA . ARG A 1 151 ? 49.076 37.888 16.260 1.00 36.43 151 ARG A CA 1
ATOM 1118 C C . ARG A 1 151 ? 49.168 38.825 15.103 1.00 39.90 151 ARG A C 1
ATOM 1119 O O . ARG A 1 151 ? 49.905 38.564 14.146 1.00 37.65 151 ARG A O 1
ATOM 1127 N N . ASP A 1 152 ? 48.394 39.905 15.186 1.00 28.56 152 ASP A N 1
ATOM 1128 C CA . ASP A 1 152 ? 48.369 40.922 14.139 1.00 35.84 152 ASP A CA 1
ATOM 1129 C C . ASP A 1 152 ? 49.748 41.559 13.948 1.00 32.91 152 ASP A C 1
ATOM 1130 O O . ASP A 1 152 ? 50.167 41.829 12.814 1.00 32.35 152 ASP A O 1
ATOM 1135 N N . SER A 1 153 ? 50.456 41.779 15.050 1.00 23.81 153 SER A N 1
ATOM 1136 C CA . SER A 1 153 ? 51.816 42.299 14.950 1.00 30.51 153 SER A CA 1
ATOM 1137 C C . SER A 1 153 ? 52.723 41.353 14.171 1.00 30.66 153 SER A C 1
ATOM 1138 O O . SER A 1 153 ? 53.497 41.783 13.327 1.00 32.40 153 SER A O 1
ATOM 1141 N N . ASP A 1 154 ? 52.590 40.059 14.440 1.00 36.79 154 ASP A N 1
ATOM 1142 C CA . ASP A 1 154 ? 53.343 39.027 13.731 1.00 36.89 154 ASP A CA 1
ATOM 1143 C C . ASP A 1 154 ? 53.065 39.092 12.244 1.00 32.40 154 ASP A C 1
ATOM 1144 O O . ASP A 1 154 ? 53.955 38.989 11.424 1.00 32.78 154 ASP A O 1
ATOM 1149 N N . ARG A 1 155 ? 51.803 39.263 11.907 1.00 36.65 155 ARG A N 1
ATOM 1150 C CA . ARG A 1 155 ? 51.408 39.387 10.517 1.00 38.61 155 ARG A CA 1
ATOM 1151 C C . ARG A 1 155 ? 52.005 40.631 9.878 1.00 33.47 155 ARG A C 1
ATOM 1152 O O . ARG A 1 155 ? 52.394 40.602 8.717 1.00 36.55 155 ARG A O 1
ATOM 1160 N N . ILE A 1 156 ? 52.059 41.720 10.644 1.00 34.81 156 ILE A N 1
ATOM 1161 C CA . ILE A 1 156 ? 52.613 42.981 10.164 1.00 28.79 156 ILE A CA 1
ATOM 1162 C C . ILE A 1 156 ? 54.064 42.763 9.780 1.00 31.00 156 ILE A C 1
ATOM 1163 O O . ILE A 1 156 ? 54.544 43.293 8.780 1.00 31.41 156 ILE A O 1
ATOM 1168 N N . LEU A 1 157 ? 54.763 41.959 10.573 1.00 36.62 157 LEU A N 1
ATOM 1169 C CA . LEU A 1 157 ? 56.157 41.668 10.285 1.00 35.30 157 LEU A CA 1
ATOM 1170 C C . LEU A 1 157 ? 56.294 40.988 8.937 1.00 41.51 157 LEU A C 1
ATOM 1171 O O . LEU A 1 157 ? 57.154 41.362 8.137 1.00 46.86 157 LEU A O 1
ATOM 1176 N N . GLY A 1 158 ? 55.439 40.000 8.679 1.00 36.00 158 GLY A N 1
ATOM 1177 C CA . GLY A 1 158 ? 55.407 39.365 7.372 1.00 40.08 158 GLY A CA 1
ATOM 1178 C C . GLY A 1 158 ? 55.297 40.395 6.257 1.00 45.26 158 GLY A C 1
ATOM 1179 O O . GLY A 1 158 ? 56.080 40.402 5.304 1.00 46.10 158 GLY A O 1
ATOM 1180 N N . ILE A 1 159 ? 54.323 41.289 6.387 1.00 43.32 159 ILE A N 1
ATOM 1181 C CA . ILE A 1 159 ? 54.124 42.351 5.403 1.00 39.81 159 ILE A CA 1
ATOM 1182 C C . ILE A 1 159 ? 55.327 43.292 5.263 1.00 46.55 159 ILE A C 1
ATOM 1183 O O . ILE A 1 159 ? 55.629 43.762 4.156 1.00 46.58 159 ILE A O 1
ATOM 1188 N N . LEU A 1 160 ? 56.011 43.564 6.375 1.00 35.66 160 LEU A N 1
ATOM 1189 C CA . LEU A 1 160 ? 57.167 44.440 6.340 1.00 34.01 160 LEU A CA 1
ATOM 1190 C C . LEU A 1 160 ? 58.267 43.837 5.482 1.00 47.95 160 LEU A C 1
ATOM 1191 O O . LEU A 1 160 ? 59.057 44.558 4.856 1.00 45.56 160 LEU A O 1
ATOM 1196 N N . ALA A 1 161 ? 58.305 42.506 5.460 1.00 4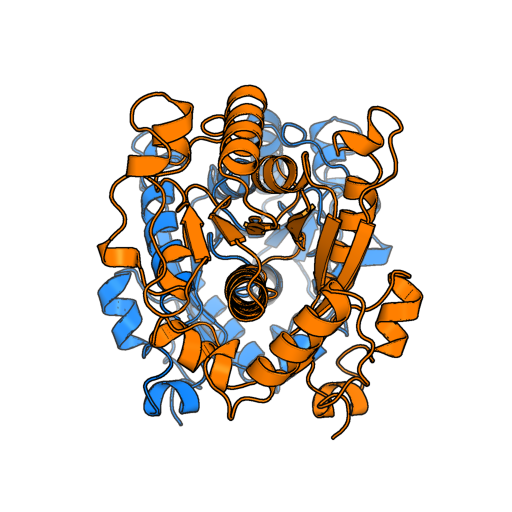7.46 161 ALA A N 1
ATOM 1197 C CA . ALA A 1 161 ? 59.402 41.769 4.847 1.00 50.20 161 ALA A CA 1
ATOM 1198 C C . ALA A 1 161 ? 59.064 41.316 3.433 1.00 51.95 161 ALA A C 1
ATOM 1199 O O . ALA A 1 161 ? 59.782 40.491 2.850 1.00 57.22 161 ALA A O 1
ATOM 1201 N N . SER A 1 162 ? 57.977 41.849 2.880 1.00 44.54 162 SER A N 1
ATOM 1202 C CA . SER A 1 162 ? 57.559 41.427 1.553 1.00 47.37 162 SER A CA 1
ATOM 1203 C C . SER A 1 162 ? 56.935 42.537 0.710 1.00 51.74 162 SER A C 1
ATOM 1204 O O . SER A 1 162 ? 57.008 42.491 -0.513 1.00 54.20 162 SER A O 1
ATOM 1207 N N . LYS A 1 163 ? 56.318 43.527 1.348 1.00 53.15 163 LYS A N 1
ATOM 1208 C CA . LYS A 1 163 ? 55.546 44.518 0.591 1.00 51.29 163 LYS A CA 1
ATOM 1209 C C . LYS A 1 163 ? 55.993 45.950 0.806 1.00 37.47 163 LYS A C 1
ATOM 1210 O O . LYS A 1 163 ? 55.315 46.889 0.390 1.00 41.29 163 LYS A O 1
ATOM 1216 N N . SER A 1 164 ? 57.135 46.107 1.464 1.00 44.21 164 SER A N 1
ATOM 1217 C CA . SER A 1 164 ? 57.793 47.400 1.557 1.00 40.17 164 SER A CA 1
ATOM 1218 C C . SER A 1 164 ? 58.692 47.575 0.338 1.00 47.19 164 SER A C 1
ATOM 1219 O O . SER A 1 164 ? 58.993 46.609 -0.368 1.00 46.23 164 SER A O 1
ATOM 1222 N N . ARG A 1 165 ? 59.105 48.811 0.088 1.00 41.69 165 ARG A N 1
ATOM 1223 C CA . ARG A 1 165 ? 59.982 49.095 -1.028 1.00 49.13 165 ARG A CA 1
ATOM 1224 C C . ARG A 1 165 ? 61.276 48.301 -0.858 1.00 51.96 165 ARG A C 1
ATOM 1225 O O . ARG A 1 165 ? 61.724 47.603 -1.770 1.00 55.43 165 ARG A O 1
ATOM 1233 N N . ARG A 1 166 ? 61.860 48.396 0.329 1.00 46.26 166 ARG A N 1
ATOM 1234 C CA . ARG A 1 166 ? 63.116 47.727 0.618 1.00 54.10 166 ARG A CA 1
ATOM 1235 C C . ARG A 1 166 ? 63.044 46.215 0.379 1.00 60.20 166 ARG A C 1
ATOM 1236 O O . ARG A 1 166 ? 63.990 45.611 -0.139 1.00 56.67 166 ARG A O 1
ATOM 1244 N N . ALA A 1 167 ? 61.922 45.608 0.753 1.00 49.89 167 ALA A N 1
ATOM 1245 C CA . ALA A 1 167 ? 61.751 44.171 0.590 1.00 48.76 167 ALA A CA 1
ATOM 1246 C C . ALA A 1 167 ? 61.487 43.791 -0.866 1.00 56.37 167 ALA A C 1
ATOM 1247 O O . ALA A 1 167 ? 61.663 42.631 -1.249 1.00 58.13 167 ALA A O 1
ATOM 1249 N N . GLU A 1 168 ? 61.062 44.762 -1.673 1.00 52.88 168 GLU A N 1
ATOM 1250 C CA . GLU A 1 168 ? 60.800 44.508 -3.090 1.00 47.70 168 GLU A CA 1
ATOM 1251 C C . GLU A 1 168 ? 62.025 44.747 -3.960 1.00 52.67 168 GLU A C 1
ATOM 1252 O O . GLU A 1 168 ? 62.074 44.287 -5.091 1.00 60.39 168 GLU A O 1
ATOM 1258 N N . ASN A 1 169 ? 63.004 45.476 -3.433 1.00 50.39 169 ASN A N 1
ATOM 1259 C CA . ASN A 1 169 ? 64.224 45.780 -4.179 1.00 42.43 169 ASN A CA 1
ATOM 1260 C C . ASN A 1 169 ? 65.440 45.199 -3.481 1.00 49.70 169 ASN A C 1
ATOM 1261 O O . ASN A 1 169 ? 66.563 45.645 -3.707 1.00 44.82 169 ASN A O 1
ATOM 1266 N N . GLY A 1 170 ? 65.203 44.233 -2.598 1.00 50.20 170 GLY A N 1
ATOM 1267 C CA . GLY A 1 170 ? 66.274 43.576 -1.872 1.00 42.27 170 GLY A CA 1
ATOM 1268 C C . GLY A 1 170 ? 67.289 44.473 -1.183 1.00 52.88 170 GLY A C 1
ATOM 1269 O O . GLY A 1 170 ? 68.462 44.101 -1.070 1.00 49.10 170 GLY A O 1
ATOM 1270 N N . GLU A 1 171 ? 66.857 45.645 -0.718 1.00 52.52 171 GLU A N 1
ATOM 1271 C CA . GLU A 1 171 ? 67.746 46.505 0.064 1.00 48.97 171 GLU A CA 1
ATOM 1272 C C . GLU A 1 171 ? 67.819 45.964 1.485 1.00 41.10 171 GLU A C 1
ATOM 1273 O O . GLU A 1 171 ? 67.189 44.957 1.808 1.00 46.05 171 GLU A O 1
ATOM 1279 N N . GLU A 1 172 ? 68.585 46.615 2.347 1.00 44.63 172 GLU A N 1
ATOM 1280 C CA . GLU A 1 172 ? 68.545 46.224 3.745 1.00 53.14 172 GLU A CA 1
ATOM 1281 C C . GLU A 1 172 ? 67.089 46.254 4.212 1.00 48.94 172 GLU A C 1
ATOM 1282 O O . GLU A 1 172 ? 66.377 47.226 3.966 1.00 43.14 172 GLU A O 1
ATOM 1288 N N . PRO A 1 173 ? 66.636 45.177 4.874 1.00 46.47 173 PRO A N 1
ATOM 1289 C CA . PRO A 1 173 ? 65.238 45.108 5.310 1.00 49.60 173 PRO A CA 1
ATOM 1290 C C . PRO A 1 173 ? 64.884 46.237 6.286 1.00 48.50 173 PRO A C 1
ATOM 1291 O O . PRO A 1 173 ? 65.764 46.846 6.905 1.00 40.36 173 PRO A O 1
ATOM 1295 N N . ILE A 1 174 ? 63.593 46.522 6.403 1.00 41.60 174 ILE A N 1
ATOM 1296 C CA . ILE A 1 174 ? 63.117 47.473 7.391 1.00 36.07 174 ILE A CA 1
ATOM 1297 C C . ILE A 1 174 ? 63.543 47.015 8.773 1.00 42.83 174 ILE A C 1
ATOM 1298 O O . ILE A 1 174 ? 63.330 45.854 9.150 1.00 42.16 174 ILE A O 1
ATOM 1303 N N . LYS A 1 175 ? 64.165 47.917 9.526 1.00 34.35 175 LYS A N 1
ATOM 1304 C CA . LYS A 1 175 ? 64.536 47.587 10.886 1.00 36.07 175 LYS A CA 1
ATOM 1305 C C . LYS A 1 175 ? 63.282 47.505 11.762 1.00 47.28 175 LYS A C 1
ATOM 1306 O O . LYS A 1 175 ? 62.420 48.388 11.713 1.00 40.38 175 LYS A O 1
ATOM 1312 N N . GLU A 1 176 ? 63.189 46.438 12.554 1.00 43.12 176 GLU A N 1
ATOM 1313 C CA . GLU A 1 176 ? 61.985 46.131 13.327 1.00 38.54 176 GLU A CA 1
ATOM 1314 C C . GLU A 1 176 ? 62.159 46.376 14.829 1.00 41.80 176 GLU A C 1
ATOM 1315 O O . GLU A 1 176 ? 62.971 45.721 15.488 1.00 46.81 176 GLU A O 1
ATOM 1321 N N . HIS A 1 177 ? 61.386 47.317 15.363 1.00 37.57 177 HIS A N 1
ATOM 1322 C CA . HIS A 1 177 ? 61.375 47.593 16.796 1.00 33.76 177 HIS A CA 1
ATOM 1323 C C . HIS A 1 177 ? 60.044 47.189 17.411 1.00 32.43 177 HIS A C 1
ATOM 1324 O O . HIS A 1 177 ? 58.984 47.587 16.933 1.00 34.35 177 HIS A O 1
ATOM 1331 N N . LEU A 1 178 ? 60.096 46.410 18.482 1.00 32.43 178 LEU A N 1
ATOM 1332 C CA . LEU A 1 178 ? 58.881 46.059 19.184 1.00 32.95 178 LEU A CA 1
ATOM 1333 C C . LEU A 1 178 ? 58.604 47.090 20.266 1.00 38.98 178 LEU A C 1
ATOM 1334 O O . LEU A 1 178 ? 59.492 47.406 21.049 1.00 36.21 178 LEU A O 1
ATOM 1339 N N . LEU A 1 179 ? 57.384 47.627 20.282 1.00 27.47 179 LEU A N 1
ATOM 1340 C CA . LEU A 1 179 ? 56.937 48.519 21.346 1.00 26.88 179 LEU A CA 1
ATOM 1341 C C . LEU A 1 179 ? 55.665 47.978 21.985 1.00 31.80 179 LEU A C 1
ATOM 1342 O O . LEU A 1 179 ? 54.561 48.052 21.403 1.00 27.50 179 LEU A O 1
ATOM 1347 N N . LEU A 1 180 ? 55.850 47.391 23.163 1.00 24.74 180 LEU A N 1
ATOM 1348 C CA . LEU A 1 180 ? 54.749 46.922 23.985 1.00 29.11 180 LEU A CA 1
ATOM 1349 C C . LEU A 1 180 ? 54.039 48.111 24.655 1.00 35.38 180 LEU A C 1
ATOM 1350 O O . LEU A 1 180 ? 54.681 48.949 25.304 1.00 35.62 180 LEU A O 1
ATOM 1355 N N . THR A 1 181 ? 52.722 48.194 24.493 1.00 23.90 181 THR A N 1
ATOM 1356 C CA . THR A 1 181 ? 51.971 49.302 25.052 1.00 21.78 181 THR A CA 1
ATOM 1357 C C . THR A 1 181 ? 50.840 48.787 25.918 1.00 28.53 181 THR A C 1
ATOM 1358 O O . THR A 1 181 ? 50.420 47.632 25.793 1.00 25.80 181 THR A O 1
ATOM 1362 N N . ARG A 1 182 ? 50.343 49.648 26.800 1.00 33.47 182 ARG A N 1
ATOM 1363 C CA . ARG A 1 182 ? 49.261 49.271 27.706 1.00 28.70 182 ARG A CA 1
ATOM 1364 C C . ARG A 1 182 ? 49.638 48.020 28.500 1.00 30.46 182 ARG A C 1
ATOM 1365 O O . ARG A 1 182 ? 48.788 47.190 28.800 1.00 27.33 182 ARG A O 1
ATOM 1373 N N . TYR A 1 183 ? 50.920 47.897 28.826 1.00 28.09 183 TYR A N 1
ATOM 1374 C CA . TYR A 1 183 ? 51.424 46.815 29.672 1.00 25.48 183 TYR A CA 1
ATOM 1375 C C . TYR A 1 183 ? 50.917 46.925 31.130 1.00 33.35 183 TYR A C 1
ATOM 1376 O O . TYR A 1 183 ? 51.252 47.866 31.847 1.00 29.44 183 TYR A O 1
ATOM 1385 N N . ASN A 1 184 ? 50.126 45.950 31.560 1.00 27.06 184 ASN A N 1
ATOM 1386 C CA . ASN A 1 184 ? 49.538 45.956 32.885 1.00 28.50 184 ASN A CA 1
ATOM 1387 C C . ASN A 1 184 ? 50.128 44.824 33.723 1.00 34.49 184 ASN A C 1
ATOM 1388 O O . ASN A 1 184 ? 49.626 43.694 33.668 1.00 35.10 184 ASN A O 1
ATOM 1393 N N . PRO A 1 185 ? 51.204 45.110 34.493 1.00 34.91 185 PRO A N 1
ATOM 1394 C CA . PRO A 1 185 ? 51.954 44.044 35.191 1.00 36.38 185 PRO A CA 1
ATOM 1395 C C . PRO A 1 185 ? 51.085 43.191 36.111 1.00 31.49 185 PRO A C 1
ATOM 1396 O O . PRO A 1 185 ? 51.301 41.986 36.185 1.00 38.85 185 PRO A O 1
ATOM 1400 N N . GLY A 1 186 ? 50.112 43.801 36.781 1.00 36.71 186 GLY A N 1
ATOM 1401 C CA . GLY A 1 186 ? 49.132 43.048 37.540 1.00 41.96 186 GLY A CA 1
ATOM 1402 C C . GLY A 1 186 ? 48.485 42.013 36.650 1.00 35.42 186 GLY A C 1
ATOM 1403 O O . GLY A 1 186 ? 48.564 40.810 36.908 1.00 41.60 186 GLY A O 1
ATOM 1404 N N . ARG A 1 187 ? 47.856 42.472 35.581 1.00 33.56 187 ARG A N 1
ATOM 1405 C CA . ARG A 1 187 ? 47.202 41.553 34.662 1.00 37.48 187 ARG A CA 1
ATOM 1406 C C . ARG A 1 187 ? 48.152 40.484 34.180 1.00 31.47 187 ARG A C 1
ATOM 1407 O O . ARG A 1 187 ? 47.751 39.338 34.012 1.00 33.67 187 ARG A O 1
ATOM 1415 N N . VAL A 1 188 ? 49.409 40.852 33.953 1.00 27.61 188 VAL A N 1
ATOM 1416 C CA . VAL A 1 188 ? 50.382 39.860 33.507 1.00 31.45 188 VAL A CA 1
ATOM 1417 C C . VAL A 1 188 ? 50.660 38.792 34.544 1.00 37.14 188 VAL A C 1
ATOM 1418 O O . VAL A 1 188 ? 50.783 37.626 34.184 1.00 30.25 188 VAL A O 1
ATOM 1422 N N . SER A 1 189 ? 50.773 39.164 35.822 1.00 29.18 189 SER A N 1
ATOM 1423 C CA . SER A 1 189 ? 51.060 38.120 36.801 1.00 39.01 189 SER A CA 1
ATOM 1424 C C . SER A 1 189 ? 49.846 37.213 37.018 1.00 35.10 189 SER A C 1
ATOM 1425 O O . SER A 1 189 ? 49.994 36.054 37.371 1.00 40.14 189 SER A O 1
ATOM 1428 N N . ARG A 1 190 ? 48.648 37.726 36.755 1.00 35.04 190 ARG A N 1
ATOM 1429 C CA . ARG A 1 190 ? 47.449 36.900 36.856 1.00 36.28 190 ARG A CA 1
ATOM 1430 C C . ARG A 1 190 ? 47.152 36.116 35.572 1.00 40.02 190 ARG A C 1
ATOM 1431 O O . ARG A 1 190 ? 46.080 35.496 35.435 1.00 33.08 190 ARG A O 1
ATOM 1439 N N . GLY A 1 191 ? 48.106 36.151 34.641 1.00 34.26 191 GLY A N 1
ATOM 1440 C CA . GLY A 1 191 ? 48.110 35.278 33.470 1.00 31.08 191 GLY A CA 1
ATOM 1441 C C . GLY A 1 191 ? 47.136 35.626 32.342 1.00 45.10 191 GLY A C 1
ATOM 1442 O O . GLY A 1 191 ? 46.903 34.813 31.422 1.00 39.25 191 GLY A O 1
ATOM 1443 N N . ASP A 1 192 ? 46.573 36.834 32.399 1.00 33.70 192 ASP A N 1
ATOM 1444 C CA . ASP A 1 192 ? 45.627 37.293 31.383 1.00 34.60 192 ASP A CA 1
ATOM 1445 C C . ASP A 1 192 ? 46.318 38.048 30.244 1.00 38.70 192 ASP A C 1
ATOM 1446 O O . ASP A 1 192 ? 45.790 38.109 29.135 1.00 32.90 192 ASP A O 1
ATOM 1451 N N . MET A 1 193 ? 47.487 38.623 30.522 1.00 26.41 193 MET A N 1
ATOM 1452 C CA . MET A 1 193 ? 48.273 39.267 29.484 1.00 32.29 193 MET A CA 1
ATOM 1453 C C . MET A 1 193 ? 49.574 38.514 29.348 1.00 29.97 193 MET A C 1
ATOM 1454 O O . MET A 1 193 ? 50.039 37.904 30.308 1.00 32.14 193 MET A O 1
ATOM 1459 N N . LEU A 1 194 ? 50.152 38.539 28.152 1.00 33.84 194 LEU A N 1
ATOM 1460 C CA . LEU A 1 194 ? 51.444 37.902 27.921 1.00 32.64 194 LEU A CA 1
ATOM 1461 C C . LEU A 1 194 ? 52.545 38.719 28.566 1.00 31.02 194 LEU A C 1
ATOM 1462 O O . LEU A 1 194 ? 52.595 39.929 28.432 1.00 38.10 194 LEU A O 1
ATOM 1467 N N . SER A 1 195 ? 53.433 38.060 29.285 1.00 36.74 195 SER A N 1
ATOM 1468 C CA . SER A 1 195 ? 54.583 38.756 29.830 1.00 43.26 195 SER A CA 1
ATOM 1469 C C . SER A 1 195 ? 55.375 39.356 28.679 1.00 32.99 195 SER A C 1
ATOM 1470 O O . SER A 1 195 ? 55.336 38.848 27.565 1.00 25.85 195 SER A O 1
ATOM 1473 N N . MET A 1 196 ? 56.108 40.422 28.970 1.00 26.45 196 MET A N 1
ATOM 1474 C CA . MET A 1 196 ? 57.160 40.898 28.080 1.00 29.80 196 MET A CA 1
ATOM 1475 C C . MET A 1 196 ? 57.932 39.759 27.411 1.00 39.68 196 MET A C 1
ATOM 1476 O O . MET A 1 196 ? 58.089 39.740 26.183 1.00 36.07 196 MET A O 1
ATOM 1481 N N . GLU A 1 197 ? 58.425 38.817 28.219 1.00 45.56 197 GLU A N 1
ATOM 1482 C CA . GLU A 1 197 ? 59.153 37.652 27.700 1.00 46.49 197 GLU A CA 1
ATOM 1483 C C . GLU A 1 197 ? 58.305 36.811 26.752 1.00 35.43 197 GLU A C 1
ATOM 1484 O O . GLU A 1 197 ? 58.774 36.388 25.697 1.00 40.09 197 GLU A O 1
ATOM 1490 N N . ASP A 1 198 ? 57.063 36.561 27.142 1.00 31.39 198 ASP A N 1
ATOM 1491 C CA . ASP A 1 198 ? 56.173 35.767 26.326 1.00 34.78 198 ASP A CA 1
ATOM 1492 C C . ASP A 1 198 ? 56.095 36.318 24.904 1.00 41.40 198 ASP A C 1
ATOM 1493 O O . ASP A 1 198 ? 56.275 35.589 23.912 1.00 47.45 198 ASP A O 1
ATOM 1498 N N . VAL A 1 199 ? 55.855 37.616 24.806 1.00 35.94 199 VAL A N 1
ATOM 1499 C CA . VAL A 1 199 ? 55.720 38.268 23.512 1.00 38.28 199 VAL A CA 1
ATOM 1500 C C . VAL A 1 199 ? 57.013 38.251 22.716 1.00 39.30 199 VAL A C 1
ATOM 1501 O O . VAL A 1 199 ? 57.004 38.030 21.499 1.00 37.91 199 VAL A O 1
ATOM 1505 N N . LEU A 1 200 ? 58.128 38.475 23.405 1.00 36.74 200 LEU A N 1
ATOM 1506 C CA . LEU A 1 200 ? 59.440 38.409 22.768 1.00 41.67 200 LEU A CA 1
ATOM 1507 C C . LEU A 1 200 ? 59.712 37.057 22.102 1.00 45.93 200 LEU A C 1
ATOM 1508 O O . LEU A 1 200 ? 60.283 37.010 21.017 1.00 50.75 200 LEU A O 1
ATOM 1513 N N . GLU A 1 201 ? 59.298 35.966 22.740 1.00 43.30 201 GLU A N 1
ATOM 1514 C CA . GLU A 1 201 ? 59.456 34.635 22.160 1.00 51.43 201 GLU A CA 1
ATOM 1515 C C . GLU A 1 201 ? 58.698 34.524 20.843 1.00 50.90 201 GLU A C 1
ATOM 1516 O O . GLU A 1 201 ? 59.220 34.031 19.839 1.00 40.70 201 GLU A O 1
ATOM 1518 N N . ILE A 1 202 ? 57.455 34.995 20.871 1.00 49.99 202 ILE A N 1
ATOM 1519 C CA . ILE A 1 202 ? 56.577 34.986 19.702 1.00 42.77 202 ILE A CA 1
ATOM 1520 C C . ILE A 1 202 ? 57.046 35.899 18.579 1.00 42.71 202 ILE A C 1
ATOM 1521 O O . ILE A 1 202 ? 57.116 35.481 17.435 1.00 46.46 202 ILE A O 1
ATOM 1526 N N . LEU A 1 203 ? 57.346 37.157 18.893 1.00 43.33 203 LEU A N 1
ATOM 1527 C CA . LEU A 1 203 ? 57.610 38.129 17.826 1.00 46.42 203 LEU A CA 1
ATOM 1528 C C . LEU A 1 203 ? 59.059 38.094 17.376 1.00 50.23 203 LEU A C 1
ATOM 1529 O O . LEU A 1 203 ? 59.351 38.056 16.177 1.00 50.17 203 LEU A O 1
ATOM 1534 N N . ARG A 1 204 ? 59.975 38.126 18.329 1.00 43.41 204 ARG A N 1
ATOM 1535 C CA . ARG A 1 204 ? 61.351 37.836 17.973 1.00 51.48 204 ARG A CA 1
ATOM 1536 C C . ARG A 1 204 ? 62.049 38.968 17.280 1.00 58.85 204 ARG A C 1
ATOM 1537 O O . ARG A 1 204 ? 62.754 38.773 16.283 1.00 51.98 204 ARG A O 1
ATOM 1545 N N . ILE A 1 205 ? 61.853 40.158 17.815 1.00 56.44 205 ILE A N 1
ATOM 1546 C CA . ILE A 1 205 ? 62.485 41.332 17.274 1.00 41.72 205 ILE A CA 1
ATOM 1547 C C . ILE A 1 205 ? 62.920 42.052 18.499 1.00 39.52 205 ILE A C 1
ATOM 1548 O O . ILE A 1 205 ? 62.503 41.697 19.599 1.00 39.94 205 ILE A O 1
ATOM 1553 N N . LYS A 1 206 ? 63.770 43.048 18.323 1.00 42.47 206 LYS A N 1
ATOM 1554 C CA . LYS A 1 206 ? 64.298 43.718 19.475 1.00 42.59 206 LYS A CA 1
ATOM 1555 C C . LYS A 1 206 ? 63.254 44.655 20.079 1.00 39.47 206 LYS A C 1
ATOM 1556 O O . LYS A 1 206 ? 62.567 45.403 19.364 1.00 33.95 206 LYS A O 1
ATOM 1562 N N . LEU A 1 207 ? 63.138 44.586 21.402 1.00 39.75 207 LEU A N 1
ATOM 1563 C CA . LEU A 1 207 ? 62.245 45.450 22.150 1.00 38.26 207 LEU A CA 1
ATOM 1564 C C . LEU A 1 207 ? 62.874 46.832 22.190 1.00 45.05 207 LEU A C 1
ATOM 1565 O O . LEU A 1 207 ? 64.039 46.975 22.574 1.00 42.32 207 LEU A O 1
ATOM 1570 N N . VAL A 1 208 ? 62.106 47.843 21.781 1.00 40.22 208 VAL A N 1
ATOM 1571 C CA . VAL A 1 208 ? 62.553 49.233 21.861 1.00 31.18 208 VAL A CA 1
ATOM 1572 C C . VAL A 1 208 ? 61.894 49.962 23.044 1.00 32.10 208 VAL A C 1
ATOM 1573 O O . VAL A 1 208 ? 62.437 50.936 23.565 1.00 33.33 208 VAL A O 1
ATOM 1577 N N . GLY A 1 209 ? 60.736 49.472 23.482 1.00 27.94 209 GLY A N 1
ATOM 1578 C CA . GLY A 1 209 ? 60.022 50.107 24.571 1.00 22.83 209 GLY A CA 1
ATOM 1579 C C . GLY A 1 209 ? 58.881 49.277 25.151 1.00 30.16 209 GLY A C 1
ATOM 1580 O O . GLY A 1 209 ? 58.368 48.357 24.519 1.00 32.95 209 GLY A O 1
ATOM 1581 N N . VAL A 1 210 ? 58.511 49.592 26.383 1.00 21.40 210 VAL A N 1
ATOM 1582 C CA . VAL A 1 210 ? 57.348 49.022 27.024 1.00 25.83 210 VAL A CA 1
ATOM 1583 C C . VAL A 1 210 ? 56.622 50.170 27.695 1.00 29.50 210 VAL A C 1
ATOM 1584 O O . VAL A 1 210 ? 57.183 50.844 28.563 1.00 29.02 210 VAL A O 1
ATOM 1588 N N . ILE A 1 211 ? 55.386 50.420 27.279 1.00 22.08 211 ILE A N 1
ATOM 1589 C CA . ILE A 1 211 ? 54.651 51.533 27.845 1.00 27.17 211 ILE A CA 1
ATOM 1590 C C . ILE A 1 211 ? 53.587 51.003 28.779 1.00 26.86 211 ILE A C 1
ATOM 1591 O O . ILE A 1 211 ? 52.682 50.278 28.354 1.00 29.96 211 ILE A O 1
ATOM 1596 N N . PRO A 1 212 ? 53.697 51.346 30.065 1.00 27.39 212 PRO A N 1
ATOM 1597 C CA . PRO A 1 212 ? 52.739 50.815 31.043 1.00 25.19 212 PRO A CA 1
ATOM 1598 C C . PRO A 1 212 ? 51.348 51.343 30.776 1.00 25.85 212 PRO A C 1
ATOM 1599 O O . PRO A 1 212 ? 51.228 52.459 30.283 1.00 26.94 212 PRO A O 1
ATOM 1603 N N . GLU A 1 213 ? 50.330 50.535 31.057 1.00 19.58 213 GLU A N 1
ATOM 1604 C CA . GLU A 1 213 ? 48.970 51.015 31.091 1.00 27.57 213 GLU A CA 1
ATOM 1605 C C . GLU A 1 213 ? 48.983 52.172 32.094 1.00 30.71 213 GLU A C 1
ATOM 1606 O O . GLU A 1 213 ? 49.520 52.038 33.198 1.00 33.72 213 GLU A O 1
ATOM 1612 N N . ASP A 1 214 ? 48.405 53.305 31.710 1.00 27.35 214 ASP A N 1
ATOM 1613 C CA . ASP A 1 214 ? 48.563 54.539 32.483 1.00 29.65 214 ASP A CA 1
ATOM 1614 C C . ASP A 1 214 ? 47.408 55.509 32.253 1.00 28.41 214 ASP A C 1
ATOM 1615 O O . ASP A 1 214 ? 47.164 55.929 31.124 1.00 30.51 214 ASP A O 1
ATOM 1620 N N . GLN A 1 215 ? 46.722 55.889 33.325 1.00 25.80 215 GLN A N 1
ATOM 1621 C CA . GLN A 1 215 ? 45.630 56.854 33.232 1.00 33.33 215 GLN A CA 1
ATOM 1622 C C . GLN A 1 215 ? 46.070 58.214 32.677 1.00 25.53 215 GLN A C 1
ATOM 1623 O O . GLN A 1 215 ? 45.233 59.011 32.240 1.00 30.75 215 GLN A O 1
ATOM 1629 N N . SER A 1 216 ? 47.365 58.500 32.710 1.00 27.76 216 SER A N 1
ATOM 1630 C CA . SER A 1 216 ? 47.846 59.786 32.215 1.00 32.35 216 SER A CA 1
ATOM 1631 C C . SER A 1 216 ? 47.652 59.946 30.700 1.00 28.49 216 SER A C 1
ATOM 1632 O O . SER A 1 216 ? 47.528 61.070 30.203 1.00 27.99 216 SER A O 1
ATOM 1635 N N . VAL A 1 217 ? 47.639 58.827 29.975 1.00 19.95 217 VAL A N 1
ATOM 1636 C CA . VAL A 1 217 ? 47.508 58.880 28.522 1.00 29.04 217 VAL A CA 1
ATOM 1637 C C . VAL A 1 217 ? 46.189 59.491 28.073 1.00 28.89 217 VAL A C 1
ATOM 1638 O O . VAL A 1 217 ? 46.182 60.410 27.252 1.00 30.57 217 VAL A O 1
ATOM 1642 N N . LEU A 1 218 ? 45.065 59.001 28.584 1.00 28.67 218 LEU A N 1
ATOM 1643 C CA . LEU A 1 218 ? 43.799 59.660 28.246 1.00 24.82 218 LEU A CA 1
ATOM 1644 C C . LEU A 1 218 ? 43.858 61.135 28.647 1.00 22.83 218 LEU A C 1
ATOM 1645 O O . LEU A 1 218 ? 43.373 62.013 27.916 1.00 24.62 218 LEU A O 1
ATOM 1650 N N . ARG A 1 219 ? 44.486 61.433 29.781 1.00 17.41 219 ARG A N 1
ATOM 1651 C CA . ARG A 1 219 ? 44.599 62.840 30.154 1.00 24.59 219 ARG A CA 1
ATOM 1652 C C . ARG A 1 219 ? 45.424 63.632 29.143 1.00 24.96 219 ARG A C 1
ATOM 1653 O O . ARG A 1 219 ? 45.012 64.741 28.718 1.00 30.70 219 ARG A O 1
ATOM 1661 N N . ALA A 1 220 ? 46.569 63.071 28.739 1.00 19.48 220 ALA A N 1
ATOM 1662 C CA . ALA A 1 220 ? 47.392 63.712 27.730 1.00 22.30 220 ALA A CA 1
ATOM 1663 C C . ALA A 1 220 ? 46.566 63.992 26.457 1.00 22.96 220 ALA A C 1
ATOM 1664 O O . ALA A 1 220 ? 46.595 65.105 25.896 1.00 18.59 220 ALA A O 1
ATOM 1666 N N . SER A 1 221 ? 45.833 62.974 26.011 1.00 18.97 221 SER A N 1
ATOM 1667 C CA A SER A 1 221 ? 44.974 63.093 24.827 0.25 23.16 221 SER A CA 1
ATOM 1668 C CA B SER A 1 221 ? 44.993 63.105 24.819 0.75 23.09 221 SER A CA 1
ATOM 1669 C C . SER A 1 221 ? 43.995 64.256 24.958 1.00 28.23 221 SER A C 1
ATOM 1670 O O . SER A 1 221 ? 43.984 65.168 24.135 1.00 27.68 221 SER A O 1
ATOM 1675 N N . ASN A 1 222 ? 43.167 64.219 26.005 1.00 22.66 222 ASN A N 1
ATOM 1676 C CA . ASN A 1 222 ? 42.167 65.269 26.213 1.00 30.48 222 ASN A CA 1
ATOM 1677 C C . ASN A 1 222 ? 42.745 66.676 26.205 1.00 30.70 222 ASN A C 1
ATOM 1678 O O . ASN A 1 222 ? 42.102 67.611 25.732 1.00 31.18 222 ASN A O 1
ATOM 1683 N N . GLN A 1 223 ? 43.950 66.805 26.759 1.00 28.90 223 GLN A N 1
ATOM 1684 C CA . GLN A 1 223 ? 44.678 68.064 26.807 1.00 28.45 223 GLN A CA 1
ATOM 1685 C C . GLN A 1 223 ? 45.279 68.396 25.434 1.00 28.79 223 GLN A C 1
ATOM 1686 O O . GLN A 1 223 ? 45.641 69.551 25.159 1.00 31.06 223 GLN A O 1
ATOM 1692 N N . GLY A 1 224 ? 45.409 67.382 24.582 1.00 23.81 224 GLY A N 1
ATOM 1693 C CA . GLY A 1 224 ? 46.195 67.524 23.365 1.00 24.73 224 GLY A CA 1
ATOM 1694 C C . GLY A 1 224 ? 47.679 67.731 23.648 1.00 28.35 224 GLY A C 1
ATOM 1695 O O . GLY A 1 224 ? 48.358 68.437 22.918 1.00 26.99 224 GLY A O 1
ATOM 1696 N N . GLU A 1 225 ? 48.181 67.115 24.716 1.00 22.81 225 GLU A N 1
ATOM 1697 C CA . GLU A 1 225 ? 49.592 67.227 25.101 1.00 26.74 225 GLU A CA 1
ATOM 1698 C C . GLU A 1 225 ? 50.210 65.857 25.095 1.00 20.89 225 GLU A C 1
ATOM 1699 O O . GLU A 1 225 ? 49.915 65.052 25.973 1.00 22.44 225 GLU A O 1
ATOM 1705 N N . PRO A 1 226 ? 51.073 65.579 24.141 1.00 21.45 226 PRO A N 1
ATOM 1706 C CA . PRO A 1 226 ? 51.626 64.225 24.107 1.00 24.29 226 PRO A CA 1
ATOM 1707 C C . PRO A 1 226 ? 52.150 63.801 25.472 1.00 25.63 226 PRO A C 1
ATOM 1708 O O . PRO A 1 226 ? 52.847 64.600 26.120 1.00 19.99 226 PRO A O 1
ATOM 1712 N N . VAL A 1 227 ? 51.820 62.570 25.892 1.00 23.14 227 VAL A N 1
ATOM 1713 C CA . VAL A 1 227 ? 52.053 62.137 27.268 1.00 17.50 227 VAL A CA 1
ATOM 1714 C C . VAL A 1 227 ? 53.504 62.356 27.739 1.00 28.79 227 VAL A C 1
ATOM 1715 O O . VAL A 1 227 ? 53.741 62.631 28.914 1.00 18.55 227 VAL A O 1
ATOM 1719 N N . ILE A 1 228 ? 54.465 62.267 26.818 1.00 24.73 228 ILE A N 1
ATOM 1720 C CA . ILE A 1 228 ? 55.859 62.402 27.203 1.00 21.50 228 ILE A CA 1
ATOM 1721 C C . ILE A 1 228 ? 56.091 63.757 27.872 1.00 27.41 228 ILE A C 1
ATOM 1722 O O . ILE A 1 228 ? 56.970 63.898 28.714 1.00 27.84 228 ILE A O 1
ATOM 1727 N N . LEU A 1 229 ? 55.292 64.755 27.515 1.00 25.21 229 LEU A N 1
ATOM 1728 C CA . LEU A 1 229 ? 55.442 66.064 28.139 1.00 24.57 229 LEU A CA 1
ATOM 1729 C C . LEU A 1 229 ? 55.023 66.083 29.608 1.00 33.92 229 LEU A C 1
ATOM 1730 O O . LEU A 1 229 ? 55.365 67.022 30.343 1.00 39.22 229 LEU A O 1
ATOM 1735 N N . ASP A 1 230 ? 54.277 65.063 30.035 1.00 26.30 230 ASP A N 1
ATOM 1736 C CA . ASP A 1 230 ? 53.915 64.914 31.448 1.00 26.44 230 ASP A CA 1
ATOM 1737 C C . ASP A 1 230 ? 55.075 64.191 32.145 1.00 26.39 230 ASP A C 1
ATOM 1738 O O . ASP A 1 230 ? 55.252 62.981 31.994 1.00 21.54 230 ASP A O 1
ATOM 1743 N N . ILE A 1 231 ? 55.876 64.950 32.888 1.00 28.62 231 ILE A N 1
ATOM 1744 C CA . ILE A 1 231 ? 57.118 64.431 33.429 1.00 21.45 231 ILE A CA 1
ATOM 1745 C C . ILE A 1 231 ? 56.895 63.512 34.619 1.00 31.06 231 ILE A C 1
ATOM 1746 O O . ILE A 1 231 ? 57.814 62.813 35.051 1.00 33.03 231 ILE A O 1
ATOM 1751 N N . ASN A 1 232 ? 55.663 63.481 35.125 1.00 30.92 232 ASN A N 1
ATOM 1752 C CA . ASN A 1 232 ? 55.326 62.618 36.264 1.00 31.38 232 ASN A CA 1
ATOM 1753 C C . ASN A 1 232 ? 54.633 61.298 35.854 1.00 37.28 232 ASN A C 1
ATOM 1754 O O . ASN A 1 232 ? 54.327 60.429 36.688 1.00 37.73 232 ASN A O 1
ATOM 1759 N N . ALA A 1 233 ? 54.406 61.143 34.558 1.00 25.74 233 ALA A N 1
ATOM 1760 C CA . ALA A 1 233 ? 53.712 59.975 34.045 1.00 26.97 233 ALA A CA 1
ATOM 1761 C C . ALA A 1 233 ? 54.668 58.819 33.704 1.00 30.55 233 ALA A C 1
ATOM 1762 O O . ALA A 1 233 ? 55.594 58.970 32.883 1.00 32.18 233 ALA A O 1
ATOM 1764 N N . ASP A 1 234 ? 54.457 57.659 34.322 1.00 26.60 234 ASP A N 1
ATOM 1765 C CA . ASP A 1 234 ? 55.197 56.468 33.910 1.00 22.15 234 ASP A CA 1
ATOM 1766 C C . ASP A 1 234 ? 55.145 56.311 32.391 1.00 27.20 234 ASP A C 1
ATOM 1767 O O . ASP A 1 234 ? 56.185 56.063 31.777 1.00 26.92 234 ASP A O 1
ATOM 1772 N N . ALA A 1 235 ? 53.959 56.445 31.769 1.00 25.54 235 ALA A N 1
ATOM 1773 C CA . ALA A 1 235 ? 53.885 56.266 30.306 1.00 25.09 235 ALA A CA 1
ATOM 1774 C C . ALA A 1 235 ? 54.850 57.238 29.612 1.00 32.37 235 ALA A C 1
ATOM 1775 O O . ALA A 1 235 ? 55.642 56.830 28.745 1.00 23.57 235 ALA A O 1
ATOM 1777 N N . GLY A 1 236 ? 54.804 58.513 30.025 1.00 21.27 236 GLY A N 1
ATOM 1778 C CA . GLY A 1 236 ? 55.744 59.504 29.538 1.00 27.21 236 GLY A CA 1
ATOM 1779 C C . GLY A 1 236 ? 57.216 59.121 29.715 1.00 28.27 236 GLY A C 1
ATOM 1780 O O . GLY A 1 236 ? 58.051 59.268 28.812 1.00 20.29 236 GLY A O 1
ATOM 1781 N N . LYS A 1 237 ? 57.561 58.636 30.892 1.00 22.09 237 LYS A N 1
ATOM 1782 C CA . LYS A 1 237 ? 58.949 58.263 31.102 1.00 27.19 237 LYS A CA 1
ATOM 1783 C C . LYS A 1 237 ? 59.293 57.080 30.201 1.00 33.91 237 LYS A C 1
ATOM 1784 O O . LYS A 1 237 ? 60.381 57.027 29.604 1.00 30.41 237 LYS A O 1
ATOM 1790 N N . ALA A 1 238 ? 58.344 56.153 30.083 1.00 25.04 238 ALA A N 1
ATOM 1791 C CA . ALA A 1 238 ? 58.531 54.974 29.259 1.00 26.83 238 ALA A CA 1
ATOM 1792 C C . ALA A 1 238 ? 58.818 55.390 27.821 1.00 32.79 238 ALA A C 1
ATOM 1793 O O . ALA A 1 238 ? 59.646 54.777 27.133 1.00 34.15 238 ALA A O 1
ATOM 1795 N N . TYR A 1 239 ? 58.156 56.454 27.369 1.00 31.72 239 TYR A N 1
ATOM 1796 C CA . TYR A 1 239 ? 58.396 56.959 26.025 1.00 29.60 239 TYR A CA 1
ATOM 1797 C C . TYR A 1 239 ? 59.747 57.641 25.897 1.00 28.59 239 TYR A C 1
ATOM 1798 O O . TYR A 1 239 ? 60.420 57.464 24.890 1.00 28.88 239 TYR A O 1
ATOM 1807 N N . ALA A 1 240 ? 60.139 58.423 26.905 1.00 29.61 240 ALA A N 1
ATOM 1808 C CA . ALA A 1 240 ? 61.480 59.018 26.933 1.00 34.27 240 ALA A CA 1
ATOM 1809 C C . ALA A 1 240 ? 62.552 57.926 26.852 1.00 32.09 240 ALA A C 1
ATOM 1810 O O . ALA A 1 240 ? 63.544 58.063 26.131 1.00 26.93 240 ALA A O 1
ATOM 1812 N N . ASP A 1 241 ? 62.349 56.841 27.588 1.00 22.86 241 ASP A N 1
ATOM 1813 C CA . ASP A 1 241 ? 63.268 55.711 27.505 1.00 33.49 241 ASP A CA 1
ATOM 1814 C C . ASP A 1 241 ? 63.303 55.136 26.087 1.00 38.06 241 ASP A C 1
ATOM 1815 O O . ASP A 1 241 ? 64.375 54.844 25.557 1.00 35.16 241 ASP A O 1
ATOM 1820 N N . THR A 1 242 ? 62.128 54.970 25.481 1.00 29.66 242 THR A N 1
ATOM 1821 C CA . THR A 1 242 ? 62.040 54.454 24.122 1.00 28.24 242 THR A CA 1
ATOM 1822 C C . THR A 1 242 ? 62.878 55.308 23.172 1.00 39.08 242 THR A C 1
ATOM 1823 O O . THR A 1 242 ? 63.619 54.786 22.323 1.00 38.79 242 THR A O 1
ATOM 1827 N N . VAL A 1 243 ? 62.753 56.625 23.314 1.00 31.84 243 VAL A N 1
ATOM 1828 C CA . VAL A 1 243 ? 63.457 57.547 22.440 1.00 33.09 243 VAL A CA 1
ATOM 1829 C C . VAL A 1 243 ? 64.967 57.360 22.630 1.00 42.83 243 VAL A C 1
ATOM 1830 O O . VAL A 1 243 ? 65.743 57.454 21.672 1.00 36.68 243 VAL A O 1
ATOM 1834 N N . GLU A 1 244 ? 65.374 57.091 23.868 1.00 28.77 244 GLU A N 1
ATOM 1835 C CA . GLU A 1 244 ? 66.778 56.845 24.155 1.00 39.35 244 GLU A CA 1
ATOM 1836 C C . GLU A 1 244 ? 67.237 55.610 23.391 1.00 39.60 244 GLU A C 1
ATOM 1837 O O . GLU A 1 244 ? 68.265 55.632 22.716 1.00 44.35 244 GLU A O 1
ATOM 1843 N N . ARG A 1 245 ? 66.470 54.532 23.489 1.00 33.51 245 ARG A N 1
ATOM 1844 C CA . ARG A 1 245 ? 66.825 53.299 22.792 1.00 40.60 245 ARG A CA 1
ATOM 1845 C C . ARG A 1 245 ? 66.886 53.500 21.285 1.00 37.29 245 ARG A C 1
ATOM 1846 O O . ARG A 1 245 ? 67.802 53.010 20.632 1.00 43.97 245 ARG A O 1
ATOM 1854 N N . LEU A 1 246 ? 65.934 54.248 20.735 1.00 38.20 246 LEU A N 1
ATOM 1855 C CA . LEU A 1 246 ? 65.936 54.540 19.301 1.00 38.32 246 LEU A CA 1
ATOM 1856 C C . LEU A 1 246 ? 67.195 55.281 18.867 1.00 38.80 246 LEU A C 1
ATOM 1857 O O . LEU A 1 246 ? 67.604 55.207 17.709 1.00 35.76 246 LEU A O 1
ATOM 1862 N N . LEU A 1 247 ? 67.788 56.015 19.799 1.00 36.94 247 LEU A N 1
ATOM 1863 C CA . LEU A 1 247 ? 68.984 56.798 19.518 1.00 46.38 247 LEU A CA 1
ATOM 1864 C C . LEU A 1 247 ? 70.268 56.083 19.945 1.00 45.47 247 LEU A C 1
ATOM 1865 O O . LEU A 1 247 ? 71.326 56.700 20.029 1.00 48.36 247 LEU A O 1
ATOM 1870 N N . GLY A 1 248 ? 70.172 54.790 20.232 1.00 45.80 248 GLY A N 1
ATOM 1871 C CA . GLY A 1 248 ? 71.359 53.992 20.491 1.00 41.07 248 GLY A CA 1
ATOM 1872 C C . GLY A 1 248 ? 71.675 53.745 21.952 1.00 51.28 248 GLY A C 1
ATOM 1873 O O . GLY A 1 248 ? 72.367 52.786 22.287 1.00 60.11 248 GLY A O 1
ATOM 1874 N N . GLU A 1 249 ? 71.181 54.607 22.831 1.00 49.14 249 GLU A N 1
ATOM 1875 C CA . GLU A 1 249 ? 71.400 54.420 24.256 1.00 49.59 249 GLU A CA 1
ATOM 1876 C C . GLU A 1 249 ? 70.643 53.198 24.749 1.00 52.58 249 GLU A C 1
ATOM 1877 O O . GLU A 1 249 ? 69.596 52.854 24.209 1.00 55.93 249 GLU A O 1
ATOM 1883 N N . GLU A 1 250 ? 71.191 52.534 25.762 1.00 54.83 250 GLU A N 1
ATOM 1884 C CA . GLU A 1 250 ? 70.523 51.408 26.396 1.00 50.43 250 GLU A CA 1
ATOM 1885 C C . GLU A 1 250 ? 69.940 51.873 27.716 1.00 52.51 250 GLU A C 1
ATOM 1886 O O . GLU A 1 250 ? 70.528 52.713 28.406 1.00 53.90 250 GLU A O 1
ATOM 1892 N N . ARG A 1 251 ? 68.769 51.343 28.047 1.00 44.27 251 ARG A N 1
ATOM 1893 C CA . ARG A 1 251 ? 68.084 51.682 29.283 1.00 43.38 251 ARG A CA 1
ATOM 1894 C C . ARG A 1 251 ? 67.354 50.439 29.738 1.00 37.05 251 ARG A C 1
ATOM 1895 O O . ARG A 1 251 ? 66.885 49.664 28.908 1.00 43.17 251 ARG A O 1
ATOM 1903 N N . PRO A 1 252 ? 67.268 50.233 31.061 1.00 39.45 252 PRO A N 1
ATOM 1904 C CA . PRO A 1 252 ? 66.508 49.104 31.602 1.00 38.04 252 PRO A CA 1
ATOM 1905 C C . PRO A 1 252 ? 65.027 49.403 31.517 1.00 42.30 252 PRO A C 1
ATOM 1906 O O . PRO A 1 252 ? 64.641 50.566 31.558 1.00 45.56 252 PRO A O 1
ATOM 1910 N N . PHE A 1 253 ? 64.210 48.368 31.402 1.00 40.11 253 PHE A N 1
ATOM 1911 C CA . PHE A 1 253 ? 62.782 48.552 31.202 1.00 41.41 253 PHE A CA 1
ATOM 1912 C C . PHE A 1 253 ? 62.041 48.660 32.515 1.00 38.33 253 PHE A C 1
ATOM 1913 O O . PHE A 1 253 ? 61.880 47.668 33.218 1.00 48.00 253 PHE A O 1
ATOM 1921 N N . ARG A 1 254 ? 61.584 49.858 32.849 1.00 32.39 254 ARG A N 1
ATOM 1922 C CA . ARG A 1 254 ? 60.873 50.054 34.108 1.00 38.14 254 ARG A CA 1
ATOM 1923 C C . ARG A 1 254 ? 59.383 49.801 33.960 1.00 38.95 254 ARG A C 1
ATOM 1924 O O . ARG A 1 254 ? 58.905 49.483 32.871 1.00 38.85 254 ARG A O 1
ATOM 1932 N N . PHE A 1 255 ? 58.661 49.955 35.069 1.00 31.76 255 PHE A N 1
ATOM 1933 C CA . PHE A 1 255 ? 57.204 49.835 35.087 1.00 40.42 255 PHE A CA 1
ATOM 1934 C C . PHE A 1 255 ? 56.700 48.531 34.484 1.00 39.11 255 PHE A C 1
ATOM 1935 O O . PHE A 1 255 ? 55.524 48.436 34.113 1.00 37.63 255 PHE A O 1
ATOM 1943 N N . ILE A 1 256 ? 57.580 47.537 34.375 1.00 29.47 256 ILE A N 1
ATOM 1944 C CA . ILE A 1 256 ? 57.163 46.211 33.949 1.00 37.13 256 ILE A CA 1
ATOM 1945 C C . ILE A 1 256 ? 56.875 45.272 35.119 1.00 46.94 256 ILE A C 1
ATOM 1946 O O . ILE A 1 256 ? 56.307 44.198 34.930 1.00 45.22 256 ILE A O 1
ATOM 1951 N N . GLU A 1 257 ? 57.273 45.656 36.325 1.00 50.55 257 GLU A N 1
ATOM 1952 C CA . GLU A 1 257 ? 57.002 44.803 37.472 1.00 53.58 257 GLU A CA 1
ATOM 1953 C C . GLU A 1 257 ? 55.911 45.363 38.352 1.00 43.81 257 GLU A C 1
ATOM 1954 O O . GLU A 1 257 ? 55.617 46.559 38.321 1.00 50.34 257 GLU A O 1
ATOM 1960 N N . GLU A 1 258 ? 55.301 44.455 39.104 1.00 50.00 258 GLU A N 1
ATOM 1961 C CA . GLU A 1 258 ? 54.216 44.760 40.009 1.00 47.79 258 GLU A CA 1
ATOM 1962 C C . GLU A 1 258 ? 54.767 45.128 41.395 1.00 68.75 258 GLU A C 1
ATOM 1963 O O . GLU A 1 258 ? 54.053 45.663 42.254 1.00 64.39 258 GLU A O 1
ATOM 1969 N N . ALA B 1 2 ? 17.139 38.489 7.542 1.00 44.40 2 ALA B N 1
ATOM 1970 C CA . ALA B 1 2 ? 16.401 39.708 7.233 1.00 52.49 2 ALA B CA 1
ATOM 1971 C C . ALA B 1 2 ? 17.081 40.939 7.824 1.00 48.51 2 ALA B C 1
ATOM 1972 O O . ALA B 1 2 ? 17.221 41.955 7.138 1.00 52.84 2 ALA B O 1
ATOM 1974 N N . ARG B 1 3 ? 17.504 40.862 9.087 1.00 33.11 3 ARG B N 1
ATOM 1975 C CA . ARG B 1 3 ? 18.215 41.993 9.686 1.00 30.09 3 ARG B CA 1
ATOM 1976 C C . ARG B 1 3 ? 19.746 41.845 9.588 1.00 36.10 3 ARG B C 1
ATOM 1977 O O . ARG B 1 3 ? 20.379 41.144 10.389 1.00 35.06 3 ARG B O 1
ATOM 1985 N N . ILE B 1 4 ? 20.329 42.493 8.586 1.00 31.62 4 ILE B N 1
ATOM 1986 C CA . ILE B 1 4 ? 21.772 42.515 8.415 1.00 28.68 4 ILE B CA 1
ATOM 1987 C C . ILE B 1 4 ? 22.324 43.671 9.214 1.00 34.12 4 ILE B C 1
ATOM 1988 O O . ILE B 1 4 ? 22.056 44.830 8.893 1.00 37.89 4 ILE B O 1
ATOM 1993 N N . ILE B 1 5 ? 23.082 43.360 10.264 1.00 33.77 5 ILE B N 1
ATOM 1994 C CA . ILE B 1 5 ? 23.605 44.386 11.160 1.00 29.73 5 ILE B CA 1
ATOM 1995 C C . ILE B 1 5 ? 25.140 44.443 11.145 1.00 29.02 5 ILE B C 1
ATOM 1996 O O . ILE B 1 5 ? 25.818 43.485 11.521 1.00 35.24 5 ILE B O 1
ATOM 2001 N N . VAL B 1 6 ? 25.691 45.560 10.693 1.00 26.97 6 VAL B N 1
ATOM 2002 C CA . VAL B 1 6 ? 27.136 45.735 10.707 1.00 26.16 6 VAL B CA 1
ATOM 2003 C C . VAL B 1 6 ? 27.594 46.301 12.050 1.00 28.92 6 VAL B C 1
ATOM 2004 O O . VAL B 1 6 ? 26.974 47.209 12.605 1.00 30.29 6 VAL B O 1
ATOM 2008 N N . VAL B 1 7 ? 28.675 45.746 12.581 1.00 26.52 7 VAL B N 1
ATOM 2009 C CA . VAL B 1 7 ? 29.286 46.288 13.780 1.00 25.56 7 VAL B CA 1
ATOM 2010 C C . VAL B 1 7 ? 30.527 47.055 13.376 1.00 24.79 7 VAL B C 1
ATOM 2011 O O . VAL B 1 7 ? 31.530 46.471 12.978 1.00 26.41 7 VAL B O 1
ATOM 2015 N N . THR B 1 8 ? 30.444 48.369 13.495 1.00 25.32 8 THR B N 1
ATOM 2016 C CA . THR B 1 8 ? 31.413 49.266 12.891 1.00 28.83 8 THR B CA 1
ATOM 2017 C C . THR B 1 8 ? 31.869 50.307 13.910 1.00 29.75 8 THR B C 1
ATOM 2018 O O . THR B 1 8 ? 31.380 50.322 15.044 1.00 25.09 8 THR B O 1
ATOM 2022 N N . SER B 1 9 ? 32.807 51.165 13.515 1.00 24.89 9 SER B N 1
ATOM 2023 C CA . SER B 1 9 ? 33.359 52.157 14.444 1.00 25.42 9 SER B CA 1
ATOM 2024 C C . SER B 1 9 ? 34.282 53.175 13.797 1.00 22.31 9 SER B C 1
ATOM 2025 O O . SER B 1 9 ? 34.414 54.280 14.276 1.00 22.08 9 SER B O 1
ATOM 2028 N N . GLY B 1 10 ? 34.953 52.787 12.723 1.00 24.54 10 GLY B N 1
ATOM 2029 C CA . GLY B 1 10 ? 36.017 53.612 12.181 1.00 26.41 10 GLY B CA 1
ATOM 2030 C C . GLY B 1 10 ? 37.233 53.531 13.074 1.00 22.51 10 GLY B C 1
ATOM 2031 O O . GLY B 1 10 ? 38.243 52.976 12.695 1.00 27.84 10 GLY B O 1
ATOM 2032 N N . LYS B 1 11 ? 37.124 54.083 14.275 1.00 25.86 11 LYS B N 1
ATOM 2033 C CA . LYS B 1 11 ? 38.221 54.055 15.241 1.00 28.59 11 LYS B CA 1
ATOM 2034 C C . LYS B 1 11 ? 38.658 52.609 15.550 1.00 25.68 11 LYS B C 1
ATOM 2035 O O . LYS B 1 11 ? 37.827 51.725 15.738 1.00 24.50 11 LYS B O 1
ATOM 2041 N N . GLY B 1 12 ? 39.962 52.361 15.595 1.00 26.40 12 GLY B N 1
ATOM 2042 C CA . GLY B 1 12 ? 40.444 51.005 15.834 1.00 25.11 12 GLY B CA 1
ATOM 2043 C C . GLY B 1 12 ? 40.315 50.588 17.290 1.00 26.51 12 GLY B C 1
ATOM 2044 O O . GLY B 1 12 ? 40.304 51.440 18.171 1.00 28.24 12 GLY B O 1
ATOM 2045 N N . GLY B 1 13 ? 40.202 49.285 17.538 1.00 21.92 13 GLY B N 1
ATOM 2046 C CA . GLY B 1 13 ? 40.257 48.735 18.887 1.00 25.89 13 GLY B CA 1
ATOM 2047 C C . GLY B 1 13 ? 39.234 49.211 19.919 1.00 23.81 13 GLY B C 1
ATOM 2048 O O . GLY B 1 13 ? 39.521 49.214 21.106 1.00 26.25 13 GLY B O 1
ATOM 2049 N N . VAL B 1 14 ? 38.038 49.594 19.485 1.00 23.17 14 VAL B N 1
ATOM 2050 C CA . VAL B 1 14 ? 37.004 50.020 20.429 1.00 19.39 14 VAL B CA 1
ATOM 2051 C C . VAL B 1 14 ? 36.176 48.855 20.972 1.00 25.60 14 VAL B C 1
ATOM 2052 O O . VAL B 1 14 ? 35.466 49.015 21.965 1.00 24.71 14 VAL B O 1
ATOM 2056 N N . GLY B 1 15 ? 36.259 47.696 20.306 1.00 29.75 15 GLY B N 1
ATOM 2057 C CA . GLY B 1 15 ? 35.569 46.485 20.730 1.00 27.16 15 GLY B CA 1
ATOM 2058 C C . GLY B 1 15 ? 34.524 45.941 19.771 1.00 30.17 15 GLY B C 1
ATOM 2059 O O . GLY B 1 15 ? 33.509 45.384 20.210 1.00 31.23 15 GLY B O 1
ATOM 2060 N N . LYS B 1 16 ? 34.752 46.094 18.469 1.00 22.12 16 LYS B N 1
ATOM 2061 C CA . LYS B 1 16 ? 33.767 45.651 17.474 1.00 21.58 16 LYS B CA 1
ATOM 2062 C C . LYS B 1 16 ? 33.567 44.145 17.523 1.00 24.68 16 LYS B C 1
ATOM 2063 O O . LYS B 1 16 ? 32.434 43.642 17.499 1.00 23.90 16 LYS B O 1
ATOM 2069 N N . THR B 1 17 ? 34.678 43.429 17.611 1.00 22.30 17 THR B N 1
ATOM 2070 C CA . THR B 1 17 ? 34.654 41.976 17.561 1.00 20.54 17 THR B CA 1
ATOM 2071 C C . THR B 1 17 ? 34.102 41.388 18.844 1.00 24.46 17 THR B C 1
ATOM 2072 O O . THR B 1 17 ? 33.345 40.403 18.816 1.00 18.15 17 THR B O 1
ATOM 2076 N N . THR B 1 18 ? 34.487 41.993 19.965 1.00 25.97 18 THR B N 1
ATOM 2077 C CA . THR B 1 18 ? 33.921 41.634 21.256 1.00 21.72 18 THR B CA 1
ATOM 2078 C C . THR B 1 18 ? 32.408 41.741 21.144 1.00 18.58 18 THR B C 1
ATOM 2079 O O . THR B 1 18 ? 31.673 40.839 21.515 1.00 23.11 18 THR B O 1
ATOM 2083 N N . SER B 1 19 ? 31.964 42.851 20.588 1.00 19.53 19 SER B N 1
ATOM 2084 C CA . SER B 1 19 ? 30.559 43.151 20.524 1.00 22.50 19 SER B CA 1
ATOM 2085 C C . SER B 1 19 ? 29.855 42.238 19.556 1.00 19.67 19 SER B C 1
ATOM 2086 O O . SER B 1 19 ? 28.759 41.742 19.840 1.00 25.65 19 SER B O 1
ATOM 2089 N N . SER B 1 20 ? 30.484 42.007 18.412 1.00 20.42 20 SER B N 1
ATOM 2090 C CA . SER B 1 20 ? 29.881 41.140 17.400 1.00 23.91 20 SER B CA 1
ATOM 2091 C C . SER B 1 20 ? 29.635 39.751 17.955 1.00 26.60 20 SER B C 1
ATOM 2092 O O . SER B 1 20 ? 28.532 39.203 17.811 1.00 20.31 20 SER B O 1
ATOM 2095 N N . ALA B 1 21 ? 30.664 39.190 18.589 1.00 21.49 21 ALA B N 1
ATOM 2096 C CA . ALA B 1 21 ? 30.562 37.854 19.141 1.00 24.44 21 ALA B CA 1
ATOM 2097 C C . ALA B 1 21 ? 29.466 37.822 20.209 1.00 24.34 21 ALA B C 1
ATOM 2098 O O . ALA B 1 21 ? 28.598 36.946 20.182 1.00 23.89 21 ALA B O 1
ATOM 2100 N N . ALA B 1 22 ? 29.502 38.784 21.128 1.00 20.16 22 ALA B N 1
ATOM 2101 C CA . ALA B 1 22 ? 28.542 38.812 22.233 1.00 25.47 22 ALA B CA 1
ATOM 2102 C C . ALA B 1 22 ? 27.122 38.958 21.709 1.00 25.53 22 ALA B C 1
ATOM 2103 O O . ALA B 1 22 ? 26.200 38.282 22.176 1.00 28.27 22 ALA B O 1
ATOM 2105 N N . ILE B 1 23 ? 26.943 39.854 20.747 1.00 18.94 23 ILE B N 1
ATOM 2106 C CA . ILE B 1 23 ? 25.589 40.199 20.337 1.00 25.88 23 ILE B CA 1
ATOM 2107 C C . ILE B 1 23 ? 25.019 39.078 19.519 1.00 23.67 23 ILE B C 1
ATOM 2108 O O . ILE B 1 23 ? 23.876 38.688 19.718 1.00 24.40 23 ILE B O 1
ATOM 2113 N N . ALA B 1 24 ? 25.855 38.513 18.647 1.00 20.09 24 ALA B N 1
ATOM 2114 C CA . ALA B 1 24 ? 25.438 37.411 17.806 1.00 18.35 24 ALA B CA 1
ATOM 2115 C C . ALA B 1 24 ? 25.016 36.224 18.657 1.00 26.86 24 ALA B C 1
ATOM 2116 O O . ALA B 1 24 ? 24.074 35.504 18.318 1.00 26.60 24 ALA B O 1
ATOM 2118 N N . THR B 1 25 ? 25.714 36.040 19.776 1.00 26.07 25 THR B N 1
ATOM 2119 C CA . THR B 1 25 ? 25.419 34.951 20.697 1.00 20.11 25 THR B CA 1
ATOM 2120 C C . THR B 1 25 ? 24.117 35.196 21.452 1.00 24.01 25 THR B C 1
ATOM 2121 O O . THR B 1 25 ? 23.348 34.282 21.664 1.00 25.27 25 THR B O 1
ATOM 2125 N N . GLY B 1 26 ? 23.897 36.432 21.884 1.00 20.19 26 GLY B N 1
ATOM 2126 C CA . GLY B 1 26 ? 22.672 36.783 22.575 1.00 30.89 26 GLY B CA 1
ATOM 2127 C C . GLY B 1 26 ? 21.450 36.572 21.689 1.00 32.36 26 GLY B C 1
ATOM 2128 O O . GLY B 1 26 ? 20.433 36.035 22.123 1.00 25.88 26 GLY B O 1
ATOM 2129 N N . LEU B 1 27 ? 21.554 36.986 20.433 1.00 26.07 27 LEU B N 1
ATOM 2130 C CA . LEU B 1 27 ? 20.454 36.798 19.499 1.00 35.13 27 LEU B CA 1
ATOM 2131 C C . LEU B 1 27 ? 20.118 35.317 19.380 1.00 36.64 27 LEU B C 1
ATOM 2132 O O . LEU B 1 27 ? 18.979 34.912 19.613 1.00 27.40 27 LEU B O 1
ATOM 2137 N N . ALA B 1 28 ? 21.119 34.508 19.043 1.00 31.32 28 ALA B N 1
ATOM 2138 C CA . ALA B 1 28 ? 20.903 33.073 18.925 1.00 31.66 28 ALA B CA 1
ATOM 2139 C C . ALA B 1 28 ? 20.325 32.488 20.215 1.00 33.34 28 ALA B C 1
ATOM 2140 O O . ALA B 1 28 ? 19.527 31.560 20.163 1.00 37.25 28 ALA B O 1
ATOM 2142 N N . GLN B 1 29 ? 20.712 33.033 21.367 1.00 25.41 29 GLN B N 1
ATOM 2143 C CA . GLN B 1 29 ? 20.239 32.504 22.641 1.00 34.83 29 GLN B CA 1
ATOM 2144 C C . GLN B 1 29 ? 18.753 32.771 22.810 1.00 36.80 29 GLN B C 1
ATOM 2145 O O . GLN B 1 29 ? 18.067 32.069 23.554 1.00 37.01 29 GLN B O 1
ATOM 2151 N N . LYS B 1 30 ? 18.279 33.810 22.130 1.00 34.84 30 LYS B N 1
ATOM 2152 C CA . LYS B 1 30 ? 16.876 34.179 22.142 1.00 32.26 30 LYS B CA 1
ATOM 2153 C C . LYS B 1 30 ? 16.101 33.425 21.049 1.00 40.77 30 LYS B C 1
ATOM 2154 O O . LYS B 1 30 ? 14.947 33.752 20.753 1.00 41.33 30 LYS B O 1
ATOM 2160 N N . GLY B 1 31 ? 16.742 32.424 20.443 1.00 34.69 31 GLY B N 1
ATOM 2161 C CA . GLY B 1 31 ? 16.079 31.583 19.461 1.00 28.23 31 GLY B CA 1
ATOM 2162 C C . GLY B 1 31 ? 16.142 32.079 18.031 1.00 38.17 31 GLY B C 1
ATOM 2163 O O . GLY B 1 31 ? 15.630 31.427 17.113 1.00 41.71 31 GLY B O 1
ATOM 2164 N N . LYS B 1 32 ? 16.775 33.231 17.831 1.00 33.25 32 LYS B N 1
ATOM 2165 C CA . LYS B 1 32 ? 16.908 33.799 16.495 1.00 30.79 32 LYS B CA 1
ATOM 2166 C C . LYS B 1 32 ? 18.092 33.181 15.758 1.00 35.87 32 LYS B C 1
ATOM 2167 O O . LYS B 1 32 ? 19.245 33.284 16.202 1.00 38.26 32 LYS B O 1
ATOM 2173 N N . LYS B 1 33 ? 17.811 32.533 14.635 1.00 31.62 33 LYS B N 1
ATOM 2174 C CA . LYS B 1 33 ? 18.866 31.928 13.834 1.00 35.29 33 LYS B CA 1
ATOM 2175 C C . LYS B 1 33 ? 19.832 33.019 13.348 1.00 33.64 33 LYS B C 1
ATOM 2176 O O . LYS B 1 33 ? 19.436 33.979 12.689 1.00 29.59 33 LYS B O 1
ATOM 2182 N N . THR B 1 34 ? 21.102 32.876 13.701 1.00 32.02 34 THR B N 1
ATOM 2183 C CA . THR B 1 34 ? 22.061 33.968 13.543 1.00 24.57 34 THR B CA 1
ATOM 2184 C C . THR B 1 34 ? 23.387 33.507 12.944 1.00 24.44 34 THR B C 1
ATOM 2185 O O . THR B 1 34 ? 23.933 32.455 13.308 1.00 27.58 34 THR B O 1
ATOM 2189 N N . VAL B 1 35 ? 23.908 34.286 12.012 1.00 22.65 35 VAL B N 1
ATOM 2190 C CA . VAL B 1 35 ? 25.267 34.048 11.547 1.00 24.69 35 VAL B CA 1
ATOM 2191 C C . VAL B 1 35 ? 26.050 35.313 11.805 1.00 26.63 35 VAL B C 1
ATOM 2192 O O . VAL B 1 35 ? 25.551 36.416 11.599 1.00 28.03 35 VAL B O 1
ATOM 2196 N N . VAL B 1 36 ? 27.267 35.154 12.302 1.00 23.61 36 VAL B N 1
ATOM 2197 C CA . VAL B 1 36 ? 28.149 36.287 12.491 1.00 21.62 36 VAL B CA 1
ATOM 2198 C C . VAL B 1 36 ? 29.322 36.091 11.535 1.00 19.62 36 VAL B C 1
ATOM 2199 O O . VAL B 1 36 ? 29.952 35.023 11.510 1.00 19.99 36 VAL B O 1
ATOM 2203 N N . ILE B 1 37 ? 29.592 37.120 10.735 1.00 21.93 37 ILE B N 1
ATOM 2204 C CA . ILE B 1 37 ? 30.583 37.045 9.667 1.00 18.57 37 ILE B CA 1
ATOM 2205 C C . ILE B 1 37 ? 31.816 37.908 9.924 1.00 18.61 37 ILE B C 1
ATOM 2206 O O . ILE B 1 37 ? 31.712 39.086 10.222 1.00 21.64 37 ILE B O 1
ATOM 2211 N N . ASP B 1 38 ? 32.990 37.320 9.778 1.00 22.39 38 ASP B N 1
ATOM 2212 C CA . ASP B 1 38 ? 34.226 38.076 9.864 1.00 21.90 38 ASP B CA 1
ATOM 2213 C C . ASP B 1 38 ? 34.539 38.801 8.544 1.00 26.21 38 ASP B C 1
ATOM 2214 O O . ASP B 1 38 ? 34.979 38.189 7.575 1.00 31.70 38 ASP B O 1
ATOM 2219 N N . PHE B 1 39 ? 34.323 40.108 8.513 1.00 23.18 39 PHE B N 1
ATOM 2220 C CA . PHE B 1 39 ? 34.689 40.908 7.357 1.00 24.41 39 PHE B CA 1
ATOM 2221 C C . PHE B 1 39 ? 36.129 41.379 7.417 1.00 31.43 39 PHE B C 1
ATOM 2222 O O . PHE B 1 39 ? 36.618 42.024 6.486 1.00 32.60 39 PHE B O 1
ATOM 2230 N N . ALA B 1 40 ? 36.810 41.067 8.510 1.00 27.05 40 ALA B N 1
ATOM 2231 C CA . ALA B 1 40 ? 38.136 41.621 8.722 1.00 34.29 40 ALA B CA 1
ATOM 2232 C C . ALA B 1 40 ? 39.174 40.766 8.055 1.00 36.93 40 ALA B C 1
ATOM 2233 O O . ALA B 1 40 ? 39.979 40.151 8.733 1.00 39.23 40 ALA B O 1
ATOM 2235 N N . ILE B 1 41 ? 39.157 40.721 6.729 1.00 31.80 41 ILE B N 1
ATOM 2236 C CA . ILE B 1 41 ? 40.148 39.961 5.974 1.00 40.90 41 ILE B CA 1
ATOM 2237 C C . ILE B 1 41 ? 41.404 40.861 5.823 1.00 51.88 41 ILE B C 1
ATOM 2238 O O . ILE B 1 41 ? 41.240 42.078 5.786 1.00 46.78 41 ILE B O 1
ATOM 2243 N N . GLY B 1 42 ? 42.660 40.400 5.792 1.00 33.70 42 GLY B N 1
ATOM 2244 C CA . GLY B 1 42 ? 43.271 39.247 6.362 1.00 40.66 42 GLY B CA 1
ATOM 2245 C C . GLY B 1 42 ? 43.888 39.401 7.746 1.00 52.41 42 GLY B C 1
ATOM 2246 O O . GLY B 1 42 ? 44.915 38.784 8.018 1.00 58.15 42 GLY B O 1
ATOM 2247 N N . LEU B 1 43 ? 43.255 40.177 8.626 1.00 37.00 43 LEU B N 1
ATOM 2248 C CA . LEU B 1 43 ? 43.576 40.129 10.048 1.00 25.77 43 LEU B CA 1
ATOM 2249 C C . LEU B 1 43 ? 42.423 39.508 10.822 1.00 34.53 43 LEU B C 1
ATOM 2250 O O . LEU B 1 43 ? 41.771 40.185 11.626 1.00 37.85 43 LEU B O 1
ATOM 2255 N N . ARG B 1 44 ? 42.172 38.225 10.590 1.00 25.16 44 ARG B N 1
ATOM 2256 C CA . ARG B 1 44 ? 41.004 37.591 11.170 1.00 30.55 44 ARG B CA 1
ATOM 2257 C C . ARG B 1 44 ? 41.093 37.432 12.678 1.00 35.48 44 ARG B C 1
ATOM 2258 O O . ARG B 1 44 ? 42.167 37.203 13.243 1.00 34.01 44 ARG B O 1
ATOM 2266 N N . ASN B 1 45 ? 39.943 37.559 13.323 1.00 33.33 45 ASN B N 1
ATOM 2267 C CA . ASN B 1 45 ? 39.892 37.605 14.774 1.00 26.31 45 ASN B CA 1
ATOM 2268 C C . ASN B 1 45 ? 38.602 37.012 15.356 1.00 25.64 45 ASN B C 1
ATOM 2269 O O . ASN B 1 45 ? 38.610 36.487 16.453 1.00 25.05 45 ASN B O 1
ATOM 2274 N N . LEU B 1 46 ? 37.496 37.092 14.617 1.00 26.18 46 LEU B N 1
ATOM 2275 C CA . LEU B 1 46 ? 36.202 36.584 15.092 1.00 21.08 46 LEU B CA 1
ATOM 2276 C C . LEU B 1 46 ? 36.277 35.121 15.545 1.00 24.87 46 LEU B C 1
ATOM 2277 O O . LEU B 1 46 ? 35.754 34.773 16.601 1.00 22.74 46 LEU B O 1
ATOM 2282 N N . ASP B 1 47 ? 36.928 34.271 14.748 1.00 29.00 47 ASP B N 1
ATOM 2283 C CA . ASP B 1 47 ? 37.051 32.846 15.070 1.00 26.97 47 ASP B CA 1
ATOM 2284 C C . ASP B 1 47 ? 37.831 32.620 16.366 1.00 23.31 47 ASP B C 1
ATOM 2285 O O . ASP B 1 47 ? 37.579 31.653 17.082 1.00 22.51 47 ASP B O 1
ATOM 2290 N N . LEU B 1 48 ? 38.758 33.519 16.674 1.00 20.50 48 LEU B N 1
ATOM 2291 C CA . LEU B 1 48 ? 39.482 33.443 17.942 1.00 27.65 48 LEU B CA 1
ATOM 2292 C C . LEU B 1 48 ? 38.564 33.763 19.095 1.00 28.72 48 LEU B C 1
ATOM 2293 O O . LEU B 1 48 ? 38.517 33.026 20.081 1.00 32.96 48 LEU B O 1
ATOM 2298 N N . ILE B 1 49 ? 37.817 34.853 18.965 1.00 26.91 49 ILE B N 1
ATOM 2299 C CA . ILE B 1 49 ? 36.898 35.288 20.024 1.00 24.47 49 ILE B CA 1
ATOM 2300 C C . ILE B 1 49 ? 35.782 34.281 20.297 1.00 27.43 49 ILE B C 1
ATOM 2301 O O . ILE B 1 49 ? 35.447 34.064 21.456 1.00 26.16 49 ILE B O 1
ATOM 2306 N N . MET B 1 50 ? 35.222 33.665 19.246 1.00 26.65 50 MET B N 1
ATOM 2307 C CA . MET B 1 50 ? 34.151 32.672 19.391 1.00 24.85 50 MET B CA 1
ATOM 2308 C C . MET B 1 50 ? 34.765 31.314 19.732 1.00 28.48 50 MET B C 1
ATOM 2309 O O . MET B 1 50 ? 34.069 30.324 19.973 1.00 18.53 50 MET B O 1
ATOM 2314 N N . GLY B 1 51 ? 36.088 31.256 19.720 1.00 26.54 51 GLY B N 1
ATOM 2315 C CA . GLY B 1 51 ? 36.758 30.035 20.101 1.00 23.26 51 GLY B CA 1
ATOM 2316 C C . GLY B 1 51 ? 36.479 28.830 19.218 1.00 35.54 51 GLY B C 1
ATOM 2317 O O . GLY B 1 51 ? 36.384 27.695 19.714 1.00 35.77 51 GLY B O 1
ATOM 2318 N N . CYS B 1 52 ? 36.357 29.063 17.911 1.00 33.20 52 CYS B N 1
ATOM 2319 C CA . CYS B 1 52 ? 36.107 27.986 16.953 1.00 27.65 52 CYS B CA 1
ATOM 2320 C C . CYS B 1 52 ? 37.269 27.837 15.973 1.00 25.53 52 CYS B C 1
ATOM 2321 O O . CYS B 1 52 ? 37.186 27.118 14.984 1.00 29.32 52 CYS B O 1
ATOM 2324 N N . GLU B 1 53 ? 38.360 28.522 16.281 1.00 31.13 53 GLU B N 1
ATOM 2325 C CA . GLU B 1 53 ? 39.579 28.487 15.463 1.00 35.20 53 GLU B CA 1
ATOM 2326 C C . GLU B 1 53 ? 39.916 27.141 14.841 1.00 36.13 53 GLU B C 1
ATOM 2327 O O . GLU B 1 53 ? 40.162 27.035 13.643 1.00 34.80 53 GLU B O 1
ATOM 2333 N N . ARG B 1 54 ? 39.962 26.115 15.671 1.00 26.88 54 ARG B N 1
ATOM 2334 C CA . ARG B 1 54 ? 40.382 24.807 15.204 1.00 39.70 54 ARG B CA 1
ATOM 2335 C C . ARG B 1 54 ? 39.396 24.199 14.247 1.00 39.65 54 ARG B C 1
ATOM 2336 O O . ARG B 1 54 ? 39.631 23.103 13.769 1.00 38.05 54 ARG B O 1
ATOM 2344 N N . ARG B 1 55 ? 38.237 24.812 14.059 1.00 36.53 55 ARG B N 1
ATOM 2345 C CA . ARG B 1 55 ? 37.262 24.203 13.157 1.00 31.80 55 ARG B CA 1
ATOM 2346 C C . ARG B 1 55 ? 37.152 24.949 11.831 1.00 33.19 55 ARG B C 1
ATOM 2347 O O . ARG B 1 55 ? 36.398 24.558 10.943 1.00 33.94 55 ARG B O 1
ATOM 2355 N N . VAL B 1 56 ? 37.942 26.010 11.705 1.00 31.41 56 VAL B N 1
ATOM 2356 C CA . VAL B 1 56 ? 38.022 26.754 10.464 1.00 36.85 56 VAL B CA 1
ATOM 2357 C C . VAL B 1 56 ? 38.579 25.883 9.345 1.00 35.63 56 VAL B C 1
ATOM 2358 O O . VAL B 1 56 ? 39.737 25.473 9.383 1.00 31.85 56 VAL B O 1
ATOM 2362 N N . VAL B 1 57 ? 37.733 25.605 8.359 1.00 39.73 57 VAL B N 1
ATOM 2363 C CA . VAL B 1 57 ? 38.098 24.798 7.190 1.00 39.99 57 VAL B CA 1
ATOM 2364 C C . VAL B 1 57 ? 38.160 25.678 5.935 1.00 42.99 57 VAL B C 1
ATOM 2365 O O . VAL B 1 57 ? 39.151 25.691 5.198 1.00 41.38 57 VAL B O 1
ATOM 2369 N N . TYR B 1 58 ? 37.077 26.408 5.701 1.00 34.68 58 TYR B N 1
ATOM 2370 C CA . TYR B 1 58 ? 36.958 27.268 4.542 1.00 38.90 58 TYR B CA 1
ATOM 2371 C C . TYR B 1 58 ? 36.461 28.620 5.000 1.00 37.19 58 TYR B C 1
ATOM 2372 O O . TYR B 1 58 ? 35.877 28.737 6.079 1.00 32.46 58 TYR B O 1
ATOM 2381 N N . ASP B 1 59 ? 36.683 29.645 4.186 1.00 31.98 59 ASP B N 1
ATOM 2382 C CA . ASP B 1 59 ? 36.330 30.993 4.612 1.00 31.48 59 ASP B CA 1
ATOM 2383 C C . ASP B 1 59 ? 35.508 31.806 3.603 1.00 38.26 59 ASP B C 1
ATOM 2384 O O . ASP B 1 59 ? 35.110 31.320 2.538 1.00 36.20 59 ASP B O 1
ATOM 2389 N N . PHE B 1 60 ? 35.254 33.051 3.989 1.00 38.14 60 PHE B N 1
ATOM 2390 C CA . PHE B 1 60 ? 34.388 33.968 3.268 1.00 38.78 60 PHE B CA 1
ATOM 2391 C C . PHE B 1 60 ? 34.871 34.062 1.828 1.00 31.82 60 PHE B C 1
ATOM 2392 O O . PHE B 1 60 ? 34.080 34.010 0.891 1.00 34.35 60 PHE B O 1
ATOM 2400 N N . VAL B 1 61 ? 36.179 34.174 1.657 1.00 32.35 61 VAL B N 1
ATOM 2401 C CA . VAL B 1 61 ? 36.750 34.257 0.320 1.00 39.92 61 VAL B CA 1
ATOM 2402 C C . VAL B 1 61 ? 36.623 32.948 -0.457 1.00 37.58 61 VAL B C 1
ATOM 2403 O O . VAL B 1 61 ? 36.249 32.961 -1.627 1.00 42.91 61 VAL B O 1
ATOM 2407 N N . ASN B 1 62 ? 36.933 31.826 0.185 1.00 34.45 62 ASN B N 1
ATOM 2408 C CA . ASN B 1 62 ? 36.772 30.525 -0.459 1.00 34.52 62 ASN B CA 1
ATOM 2409 C C . ASN B 1 62 ? 35.367 30.382 -1.017 1.00 34.93 62 ASN B C 1
ATOM 2410 O O . ASN B 1 62 ? 35.164 29.791 -2.078 1.00 40.55 62 ASN B O 1
ATOM 2415 N N . VAL B 1 63 ? 34.386 30.918 -0.307 1.00 27.55 63 VAL B N 1
ATOM 2416 C CA . VAL B 1 63 ? 33.009 30.742 -0.745 1.00 34.45 63 VAL B CA 1
ATOM 2417 C C . VAL B 1 63 ? 32.750 31.637 -1.945 1.00 41.43 63 VAL B C 1
ATOM 2418 O O . VAL B 1 63 ? 32.196 31.199 -2.955 1.00 44.25 63 VAL B O 1
ATOM 2422 N N . ILE B 1 64 ? 33.166 32.893 -1.837 1.00 40.85 64 ILE B N 1
ATOM 2423 C CA . ILE B 1 64 ? 32.989 33.833 -2.931 1.00 39.48 64 ILE B CA 1
ATOM 2424 C C . ILE B 1 64 ? 33.583 33.245 -4.199 1.00 41.05 64 ILE B C 1
ATOM 2425 O O . ILE B 1 64 ? 32.963 33.277 -5.260 1.00 42.24 64 ILE B O 1
ATOM 2430 N N . GLN B 1 65 ? 34.773 32.671 -4.062 1.00 37.72 65 GLN B N 1
ATOM 2431 C CA . GLN B 1 65 ? 35.543 32.188 -5.194 1.00 37.71 65 GLN B CA 1
ATOM 2432 C C . GLN B 1 65 ? 35.143 30.798 -5.707 1.00 49.22 65 GLN B C 1
ATOM 2433 O O . GLN B 1 65 ? 35.826 30.225 -6.564 1.00 51.42 65 GLN B O 1
ATOM 2439 N N . GLY B 1 66 ? 34.038 30.263 -5.194 1.00 43.96 66 GLY B N 1
ATOM 2440 C CA . GLY B 1 66 ? 33.547 28.961 -5.623 1.00 41.63 66 GLY B CA 1
ATOM 2441 C C . GLY B 1 66 ? 34.377 27.768 -5.163 1.00 46.02 66 GLY B C 1
ATOM 2442 O O . GLY B 1 66 ? 34.147 26.638 -5.600 1.00 51.18 66 GLY B O 1
ATOM 2443 N N . ASP B 1 67 ? 35.335 28.007 -4.273 1.00 41.43 67 ASP B N 1
ATOM 2444 C CA . ASP B 1 67 ? 36.161 26.927 -3.735 1.00 42.05 67 ASP B CA 1
ATOM 2445 C C . ASP B 1 67 ? 35.491 26.126 -2.614 1.00 47.40 67 ASP B C 1
ATOM 2446 O O . ASP B 1 67 ? 35.991 25.074 -2.206 1.00 45.91 67 ASP B O 1
ATOM 2451 N N . ALA B 1 68 ? 34.360 26.623 -2.126 1.00 37.79 68 ALA B N 1
ATOM 2452 C CA . ALA B 1 68 ? 33.626 25.967 -1.056 1.00 32.43 68 ALA B CA 1
ATOM 2453 C C . ALA B 1 68 ? 32.242 26.566 -1.020 1.00 30.06 68 ALA B C 1
ATOM 2454 O O . ALA B 1 68 ? 32.038 27.699 -1.454 1.00 38.59 68 ALA B O 1
ATOM 2456 N N . THR B 1 69 ? 31.291 25.806 -0.501 1.00 34.76 69 THR B N 1
ATOM 2457 C CA . THR B 1 69 ? 29.942 26.305 -0.298 1.00 35.78 69 THR B CA 1
ATOM 2458 C C . THR B 1 69 ? 29.829 26.856 1.120 1.00 40.64 69 THR B C 1
ATOM 2459 O O . THR B 1 69 ? 30.737 26.682 1.933 1.00 35.33 69 THR B O 1
ATOM 2463 N N . LEU B 1 70 ? 28.721 27.528 1.413 1.00 35.43 70 LEU B N 1
ATOM 2464 C CA . LEU B 1 70 ? 28.444 27.947 2.778 1.00 34.38 70 LEU B CA 1
ATOM 2465 C C . LEU B 1 70 ? 28.455 26.745 3.721 1.00 41.63 70 LEU B C 1
ATOM 2466 O O . LEU B 1 70 ? 29.095 26.767 4.772 1.00 47.35 70 LEU B O 1
ATOM 2471 N N . ASN B 1 71 ? 27.747 25.693 3.338 1.00 45.17 71 ASN B N 1
ATOM 2472 C CA . ASN B 1 71 ? 27.664 24.494 4.154 1.00 43.38 71 ASN B CA 1
ATOM 2473 C C . ASN B 1 71 ? 29.051 23.973 4.564 1.00 40.93 71 ASN B C 1
ATOM 2474 O O . ASN B 1 71 ? 29.239 23.464 5.676 1.00 43.98 71 ASN B O 1
ATOM 2479 N N . GLN B 1 72 ? 30.023 24.104 3.671 1.00 34.60 72 GLN B N 1
ATOM 2480 C CA . GLN B 1 72 ? 31.387 23.715 4.016 1.00 45.34 72 GLN B CA 1
ATOM 2481 C C . GLN B 1 72 ? 32.101 24.752 4.879 1.00 38.20 72 GLN B C 1
ATOM 2482 O O . GLN B 1 72 ? 32.940 24.387 5.700 1.00 41.22 72 GLN B O 1
ATOM 2488 N N . ALA B 1 73 ? 31.765 26.030 4.692 1.00 35.62 73 ALA B N 1
ATOM 2489 C CA . ALA B 1 73 ? 32.487 27.135 5.340 1.00 39.33 73 ALA B CA 1
ATOM 2490 C C . ALA B 1 73 ? 31.908 27.564 6.682 1.00 32.86 73 ALA B C 1
ATOM 2491 O O . ALA B 1 73 ? 32.654 27.861 7.604 1.00 29.53 73 ALA B O 1
ATOM 2493 N N . LEU B 1 74 ? 30.584 27.622 6.776 1.00 32.06 74 LEU B N 1
ATOM 2494 C CA . LEU B 1 74 ? 29.912 27.960 8.021 1.00 25.84 74 LEU B CA 1
ATOM 2495 C C . LEU B 1 74 ? 30.351 27.036 9.149 1.00 36.56 74 LEU B C 1
ATOM 2496 O O . LEU B 1 74 ? 30.380 25.811 8.990 1.00 37.56 74 LEU B O 1
ATOM 2501 N N . ILE B 1 75 ? 30.708 27.622 10.285 1.00 33.99 75 ILE B N 1
ATOM 2502 C CA . ILE B 1 75 ? 31.049 26.825 11.450 1.00 31.64 75 ILE B CA 1
ATOM 2503 C C . ILE B 1 75 ? 29.889 26.887 12.418 1.00 24.22 75 ILE B C 1
ATOM 2504 O O . ILE B 1 75 ? 29.381 27.962 12.727 1.00 31.73 75 ILE B O 1
ATOM 2509 N N . LYS B 1 76 ? 29.444 25.731 12.883 1.00 31.16 76 LYS B N 1
ATOM 2510 C CA . LYS B 1 76 ? 28.357 25.704 13.837 1.00 31.40 76 LYS B CA 1
ATOM 2511 C C . LYS B 1 76 ? 28.922 26.023 15.207 1.00 34.77 76 LYS B C 1
ATOM 2512 O O . LYS B 1 76 ? 29.925 25.424 15.613 1.00 29.20 76 LYS B O 1
ATOM 2518 N N . ASP B 1 77 ? 28.302 26.965 15.914 1.00 30.13 77 ASP B N 1
ATOM 2519 C CA . ASP B 1 77 ? 28.883 27.418 17.163 1.00 20.93 77 ASP B CA 1
ATOM 2520 C C . ASP B 1 77 ? 28.932 26.279 18.147 1.00 31.82 77 ASP B C 1
ATOM 2521 O O . ASP B 1 77 ? 28.072 25.403 18.134 1.00 26.48 77 ASP B O 1
ATOM 2526 N N . LYS B 1 78 ? 29.953 26.327 18.998 1.00 25.52 78 LYS B N 1
ATOM 2527 C CA . LYS B 1 78 ? 30.217 25.330 20.007 1.00 25.22 78 LYS B CA 1
ATOM 2528 C C . LYS B 1 78 ? 29.181 25.276 21.139 1.00 26.32 78 LYS B C 1
ATOM 2529 O O . LYS B 1 78 ? 28.878 24.201 21.629 1.00 28.06 78 LYS B O 1
ATOM 2535 N N . ARG B 1 79 ? 28.648 26.419 21.560 1.00 22.64 79 ARG B N 1
ATOM 2536 C CA . ARG B 1 79 ? 27.835 26.468 22.783 1.00 26.13 79 ARG B CA 1
ATOM 2537 C C . ARG B 1 79 ? 26.387 26.825 22.602 1.00 25.13 79 ARG B C 1
ATOM 2538 O O . ARG B 1 79 ? 25.569 26.471 23.444 1.00 34.97 79 ARG B O 1
ATOM 2546 N N . THR B 1 80 ? 26.069 27.546 21.532 1.00 26.57 80 THR B N 1
ATOM 2547 C CA . THR B 1 80 ? 24.729 28.113 21.354 1.00 31.95 80 THR B CA 1
ATOM 2548 C C . THR B 1 80 ? 24.035 27.644 20.097 1.00 25.41 80 THR B C 1
ATOM 2549 O O . THR B 1 80 ? 24.492 27.909 18.997 1.00 25.24 80 THR B O 1
ATOM 2553 N N . GLU B 1 81 ? 22.905 26.978 20.267 1.00 29.03 81 GLU B N 1
ATOM 2554 C CA . GLU B 1 81 ? 22.053 26.615 19.129 1.00 37.80 81 GLU B CA 1
ATOM 2555 C C . GLU B 1 81 ? 21.720 27.780 18.196 1.00 29.18 81 GLU B C 1
ATOM 2556 O O . GLU B 1 81 ? 21.698 28.932 18.615 1.00 30.81 81 GLU B O 1
ATOM 2562 N N . ASN B 1 82 ? 21.409 27.460 16.941 1.00 35.69 82 ASN B N 1
ATOM 2563 C CA . ASN B 1 82 ? 21.075 28.455 15.909 1.00 36.65 82 ASN B CA 1
ATOM 2564 C C . ASN B 1 82 ? 22.097 29.585 15.720 1.00 37.51 82 ASN B C 1
ATOM 2565 O O . ASN B 1 82 ? 21.755 30.659 15.224 1.00 35.61 82 ASN B O 1
ATOM 2570 N N . LEU B 1 83 ? 23.343 29.346 16.116 1.00 33.70 83 LEU B N 1
ATOM 2571 C CA . LEU B 1 83 ? 24.404 30.307 15.865 1.00 26.07 83 LEU B CA 1
ATOM 2572 C C . LEU B 1 83 ? 25.447 29.721 14.921 1.00 28.33 83 LEU B C 1
ATOM 2573 O O . LEU B 1 83 ? 25.903 28.588 15.114 1.00 27.32 83 LEU B O 1
ATOM 2578 N N . TYR B 1 84 ? 25.815 30.489 13.897 1.00 24.64 84 TYR B N 1
ATOM 2579 C CA . TYR B 1 84 ? 26.854 30.063 12.976 1.00 23.19 84 TYR B CA 1
ATOM 2580 C C . TYR B 1 84 ? 27.899 31.139 12.782 1.00 21.65 84 TYR B C 1
ATOM 2581 O O . TYR B 1 84 ? 27.640 32.310 12.989 1.00 28.33 84 TYR B O 1
ATOM 2590 N N . ILE B 1 85 ? 29.088 30.728 12.374 1.00 22.59 85 ILE B N 1
ATOM 2591 C CA . ILE B 1 85 ? 30.190 31.648 12.212 1.00 21.87 85 ILE B CA 1
ATOM 2592 C C . ILE B 1 85 ? 30.736 31.497 10.801 1.00 23.15 85 ILE B C 1
ATOM 2593 O O . ILE B 1 85 ? 30.950 30.383 10.334 1.00 22.38 85 ILE B O 1
ATOM 2598 N N . LEU B 1 86 ? 30.931 32.616 10.118 1.00 22.04 86 LEU B N 1
ATOM 2599 C CA . LEU B 1 86 ? 31.568 32.587 8.815 1.00 24.83 86 LEU B CA 1
ATOM 2600 C C . LEU B 1 86 ? 32.901 33.291 8.950 1.00 21.08 86 LEU B C 1
ATOM 2601 O O . LEU B 1 86 ? 32.971 34.506 8.998 1.00 27.74 86 LEU B O 1
ATOM 2606 N N . PRO B 1 87 ? 33.978 32.522 9.038 1.00 27.81 87 PRO B N 1
ATOM 2607 C CA . PRO B 1 87 ? 35.288 33.115 9.346 1.00 28.84 87 PRO B CA 1
ATOM 2608 C C . PRO B 1 87 ? 35.881 33.842 8.149 1.00 30.39 87 PRO B C 1
ATOM 2609 O O . PRO B 1 87 ? 35.471 33.595 7.018 1.00 32.52 87 PRO B O 1
ATOM 2613 N N . ALA B 1 88 ? 36.847 34.719 8.407 1.00 36.35 88 ALA B N 1
ATOM 2614 C CA . ALA B 1 88 ? 37.510 35.475 7.353 1.00 32.99 88 ALA B CA 1
ATOM 2615 C C . ALA B 1 88 ? 38.736 34.735 6.818 1.00 40.63 88 ALA B C 1
ATOM 2616 O O . ALA B 1 88 ? 39.316 33.886 7.490 1.00 29.79 88 ALA B O 1
ATOM 2618 N N . SER B 1 89 ? 39.125 35.074 5.597 1.00 35.71 89 SER B N 1
ATOM 2619 C CA . SER B 1 89 ? 40.294 34.486 4.985 1.00 37.26 89 SER B CA 1
ATOM 2620 C C . SER B 1 89 ? 41.537 35.140 5.568 1.00 43.56 89 SER B C 1
ATOM 2621 O O . SER B 1 89 ? 41.544 36.345 5.850 1.00 45.17 89 SER B O 1
ATOM 2624 N N . GLN B 1 90 ? 42.589 34.352 5.745 1.00 41.17 90 GLN B N 1
ATOM 2625 C CA . GLN B 1 90 ? 43.864 34.901 6.173 1.00 51.48 90 GLN B CA 1
ATOM 2626 C C . GLN B 1 90 ? 44.522 35.607 4.998 1.00 55.82 90 GLN B C 1
ATOM 2627 O O . GLN B 1 90 ? 45.515 36.325 5.158 1.00 48.74 90 GLN B O 1
ATOM 2633 N N . THR B 1 91 ? 43.969 35.412 3.806 1.00 49.72 91 THR B N 1
ATOM 2634 C CA . THR B 1 91 ? 44.558 36.063 2.653 1.00 53.79 91 THR B CA 1
ATOM 2635 C C . THR B 1 91 ? 44.384 37.549 2.765 1.00 55.87 91 THR B C 1
ATOM 2636 O O . THR B 1 91 ? 43.435 38.066 3.351 1.00 57.68 91 THR B O 1
ATOM 2640 N N . ARG B 1 92 ? 45.300 38.246 2.143 1.00 53.64 92 ARG B N 1
ATOM 2641 C CA . ARG B 1 92 ? 45.217 39.675 2.100 1.00 63.66 92 ARG B CA 1
ATOM 2642 C C . ARG B 1 92 ? 45.062 39.999 0.644 1.00 75.26 92 ARG B C 1
ATOM 2643 O O . ARG B 1 92 ? 45.860 39.592 -0.216 1.00 73.31 92 ARG B O 1
ATOM 2651 N N . ASP B 1 93 ? 44.034 40.767 0.372 1.00 68.12 93 ASP B N 1
ATOM 2652 C CA . ASP B 1 93 ? 43.670 41.028 -0.986 1.00 73.58 93 ASP B CA 1
ATOM 2653 C C . ASP B 1 93 ? 42.417 41.849 -0.869 1.00 73.93 93 ASP B C 1
ATOM 2654 O O . ASP B 1 93 ? 41.365 41.346 -0.478 1.00 68.85 93 ASP B O 1
ATOM 2659 N N . LYS B 1 94 ? 42.560 43.133 -1.161 1.00 79.46 94 LYS B N 1
ATOM 2660 C CA . LYS B 1 94 ? 41.505 44.104 -0.928 1.00 78.84 94 LYS B CA 1
ATOM 2661 C C . LYS B 1 94 ? 40.255 43.754 -1.714 1.00 83.52 94 LYS B C 1
ATOM 2662 O O . LYS B 1 94 ? 39.131 43.922 -1.230 1.00 77.31 94 LYS B O 1
ATOM 2668 N N . ASP B 1 95 ? 40.467 43.260 -2.930 1.00 78.22 95 ASP B N 1
ATOM 2669 C CA . ASP B 1 95 ? 39.374 42.933 -3.828 1.00 76.94 95 ASP B CA 1
ATOM 2670 C C . ASP B 1 95 ? 38.822 41.554 -3.516 1.00 65.88 95 ASP B C 1
ATOM 2671 O O . ASP B 1 95 ? 37.731 41.205 -3.965 1.00 69.50 95 ASP B O 1
ATOM 2676 N N . ALA B 1 96 ? 39.577 40.773 -2.749 1.00 59.55 96 ALA B N 1
ATOM 2677 C CA . ALA B 1 96 ? 39.181 39.408 -2.421 1.00 50.94 96 ALA B CA 1
ATOM 2678 C C . ALA B 1 96 ? 37.679 39.327 -2.185 1.00 53.10 96 ALA B C 1
ATOM 2679 O O . ALA B 1 96 ? 37.001 38.476 -2.759 1.00 53.72 96 ALA B O 1
ATOM 2681 N N . LEU B 1 97 ? 37.160 40.220 -1.348 1.00 47.90 97 LEU B N 1
ATOM 2682 C CA . LEU B 1 97 ? 35.718 40.329 -1.173 1.00 46.15 97 LEU B CA 1
ATOM 2683 C C . LEU B 1 97 ? 35.180 41.272 -2.226 1.00 45.63 97 LEU B C 1
ATOM 2684 O O . LEU B 1 97 ? 35.581 42.432 -2.287 1.00 49.10 97 LEU B O 1
ATOM 2689 N N . THR B 1 98 ? 34.271 40.777 -3.054 1.00 39.79 98 THR B N 1
ATOM 2690 C CA . THR B 1 98 ? 33.651 41.614 -4.071 1.00 43.10 98 THR B CA 1
ATOM 2691 C C . THR B 1 98 ? 32.230 41.949 -3.668 1.00 40.20 98 THR B C 1
ATOM 2692 O O . THR B 1 98 ? 31.597 41.193 -2.930 1.00 41.61 98 THR B O 1
ATOM 2696 N N . ARG B 1 99 ? 31.727 43.079 -4.152 1.00 36.87 99 ARG B N 1
ATOM 2697 C CA . ARG B 1 99 ? 30.339 43.452 -3.893 1.00 43.16 99 ARG B CA 1
ATOM 2698 C C . ARG B 1 99 ? 29.419 42.358 -4.393 1.00 38.99 99 ARG B C 1
ATOM 2699 O O . ARG B 1 99 ? 28.446 41.993 -3.728 1.00 42.20 99 ARG B O 1
ATOM 2707 N N . GLU B 1 100 ? 29.731 41.836 -5.573 1.00 40.42 100 GLU B N 1
ATOM 2708 C CA . GLU B 1 100 ? 28.890 40.820 -6.190 1.00 45.00 100 GLU B CA 1
ATOM 2709 C C . GLU B 1 100 ? 28.903 39.539 -5.361 1.00 43.89 100 GLU B C 1
ATOM 2710 O O . GLU B 1 100 ? 27.847 38.998 -5.021 1.00 40.03 100 GLU B O 1
ATOM 2716 N N . GLY B 1 101 ? 30.108 39.067 -5.035 1.00 34.87 101 GLY B N 1
ATOM 2717 C CA . GLY B 1 101 ? 30.284 37.926 -4.152 1.00 46.31 101 GLY B CA 1
ATOM 2718 C C . GLY B 1 101 ? 29.583 38.099 -2.809 1.00 44.09 101 GLY B C 1
ATOM 2719 O O . GLY B 1 101 ? 28.722 37.297 -2.435 1.00 40.54 101 GLY B O 1
ATOM 2720 N N . VAL B 1 102 ? 29.951 39.150 -2.085 1.00 35.26 102 VAL B N 1
ATOM 2721 C CA . VAL B 1 102 ? 29.348 39.423 -0.793 1.00 34.14 102 VAL B CA 1
ATOM 2722 C C . VAL B 1 102 ? 27.826 39.407 -0.911 1.00 33.82 102 VAL B C 1
ATOM 2723 O O . VAL B 1 102 ? 27.146 38.714 -0.149 1.00 34.03 102 VAL B O 1
ATOM 2727 N N . ALA B 1 103 ? 27.294 40.154 -1.877 1.00 34.96 103 ALA B N 1
ATOM 2728 C CA . ALA B 1 103 ? 25.844 40.258 -2.061 1.00 39.34 103 ALA B CA 1
ATOM 2729 C C . ALA B 1 103 ? 25.197 38.884 -2.201 1.00 35.37 103 ALA B C 1
ATOM 2730 O O . ALA B 1 103 ? 24.128 38.614 -1.656 1.00 38.67 103 ALA B O 1
ATOM 2732 N N . LYS B 1 104 ? 25.871 38.012 -2.931 1.00 26.21 104 LYS B N 1
ATOM 2733 C CA . LYS B 1 104 ? 25.386 36.669 -3.181 1.00 37.28 104 LYS B CA 1
ATOM 2734 C C . LYS B 1 104 ? 25.384 35.833 -1.903 1.00 40.88 104 LYS B C 1
ATOM 2735 O O . LYS B 1 104 ? 24.401 35.154 -1.588 1.00 42.68 104 LYS B O 1
ATOM 2741 N N . VAL B 1 105 ? 26.492 35.879 -1.172 1.00 38.74 105 VAL B N 1
ATOM 2742 C CA . VAL B 1 105 ? 26.559 35.229 0.126 1.00 35.97 105 VAL B CA 1
ATOM 2743 C C . VAL B 1 105 ? 25.381 35.657 1.012 1.00 34.88 105 VAL B C 1
ATOM 2744 O O . VAL B 1 105 ? 24.667 34.818 1.577 1.00 33.67 105 VAL B O 1
ATOM 2748 N N . LEU B 1 106 ? 25.163 36.964 1.114 1.00 27.29 106 LEU B N 1
ATOM 2749 C CA . LEU B 1 106 ? 24.067 37.469 1.936 1.00 38.15 106 LEU B CA 1
ATOM 2750 C C . LEU B 1 106 ? 22.701 36.930 1.475 1.00 38.96 106 LEU B C 1
ATOM 2751 O O . LEU B 1 106 ? 21.835 36.620 2.299 1.00 35.73 106 LEU B O 1
ATOM 2756 N N . ASP B 1 107 ? 22.516 36.825 0.161 1.00 35.94 107 ASP B N 1
ATOM 2757 C CA . ASP B 1 107 ? 21.280 36.277 -0.388 1.00 37.75 107 ASP B CA 1
ATOM 2758 C C . ASP B 1 107 ? 21.149 34.816 0.021 1.00 37.55 107 ASP B C 1
ATOM 2759 O O . ASP B 1 107 ? 20.086 34.374 0.458 1.00 37.68 107 ASP B O 1
ATOM 2764 N N . ASP B 1 108 ? 22.240 34.068 -0.118 1.00 39.02 108 ASP B N 1
ATOM 2765 C CA . ASP B 1 108 ? 22.237 32.653 0.243 1.00 38.60 108 ASP B CA 1
ATOM 2766 C C . ASP B 1 108 ? 21.932 32.409 1.726 1.00 41.04 108 ASP B C 1
ATOM 2767 O O . ASP B 1 108 ? 21.235 31.450 2.075 1.00 40.89 108 ASP B O 1
ATOM 2772 N N . LEU B 1 109 ? 22.448 33.276 2.595 1.00 39.45 109 LEU B N 1
ATOM 2773 C CA . LEU B 1 109 ? 22.224 33.125 4.030 1.00 37.61 109 LEU B CA 1
ATOM 2774 C C . LEU B 1 109 ? 20.779 33.438 4.352 1.00 34.61 109 LEU B C 1
ATOM 2775 O O . LEU B 1 109 ? 20.142 32.767 5.160 1.00 35.79 109 LEU B O 1
ATOM 2780 N N . LYS B 1 110 ? 20.266 34.488 3.734 1.00 34.92 110 LYS B N 1
ATOM 2781 C CA . LYS B 1 110 ? 18.854 34.794 3.870 1.00 41.13 110 LYS B CA 1
ATOM 2782 C C . LYS B 1 110 ? 18.070 33.553 3.455 1.00 39.90 110 LYS B C 1
ATOM 2783 O O . LYS B 1 110 ? 17.058 33.201 4.065 1.00 39.82 110 LYS B O 1
ATOM 2789 N N . ALA B 1 111 ? 18.580 32.869 2.438 1.00 32.13 111 ALA B N 1
ATOM 2790 C CA . ALA B 1 111 ? 17.925 31.684 1.905 1.00 42.66 111 ALA B CA 1
ATOM 2791 C C . ALA B 1 111 ? 17.958 30.499 2.869 1.00 51.19 111 ALA B C 1
ATOM 2792 O O . ALA B 1 111 ? 17.097 29.614 2.797 1.00 53.22 111 ALA B O 1
ATOM 2794 N N . MET B 1 112 ? 18.947 30.476 3.764 1.00 43.93 112 MET B N 1
ATOM 2795 C CA . MET B 1 112 ? 19.006 29.465 4.823 1.00 30.68 112 MET B CA 1
ATOM 2796 C C . MET B 1 112 ? 18.178 29.903 6.016 1.00 31.09 112 MET B C 1
ATOM 2797 O O . MET B 1 112 ? 18.236 29.289 7.070 1.00 37.25 112 MET B O 1
ATOM 2802 N N . ASP B 1 113 ? 17.421 30.980 5.839 1.00 33.21 113 ASP B N 1
ATOM 2803 C CA . ASP B 1 113 ? 16.491 31.483 6.855 1.00 41.48 113 ASP B CA 1
ATOM 2804 C C . ASP B 1 113 ? 17.166 32.047 8.091 1.00 40.84 113 ASP B C 1
ATOM 2805 O O . ASP B 1 113 ? 16.611 32.008 9.196 1.00 40.61 113 ASP B O 1
ATOM 2810 N N . PHE B 1 114 ? 18.363 32.581 7.910 1.00 32.81 114 PHE B N 1
ATOM 2811 C CA . PHE B 1 114 ? 18.982 33.309 9.002 1.00 39.30 114 PHE B CA 1
ATOM 2812 C C . PHE B 1 114 ? 18.183 34.587 9.263 1.00 38.33 114 PHE B C 1
ATOM 2813 O O . PHE B 1 114 ? 17.914 35.360 8.338 1.00 31.84 114 PHE B O 1
ATOM 2821 N N . GLU B 1 115 ? 17.782 34.789 10.515 1.00 31.65 115 GLU B N 1
ATOM 2822 C CA . GLU B 1 115 ? 17.074 36.003 10.902 1.00 32.50 115 GLU B CA 1
ATOM 2823 C C . GLU B 1 115 ? 18.039 37.162 11.057 1.00 37.71 115 GLU B C 1
ATOM 2824 O O . GLU B 1 115 ? 17.697 38.318 10.791 1.00 41.75 115 GLU B O 1
ATOM 2830 N N . PHE B 1 116 ? 19.242 36.850 11.526 1.00 35.21 116 PHE B N 1
ATOM 2831 C CA . PHE B 1 116 ? 20.223 37.880 11.828 1.00 30.78 116 PHE B CA 1
ATOM 2832 C C . PHE B 1 116 ? 21.573 37.559 11.204 1.00 29.79 116 PHE B C 1
ATOM 2833 O O . PHE B 1 116 ? 22.072 36.435 11.287 1.00 30.08 116 PHE B O 1
ATOM 2841 N N . ILE B 1 117 ? 22.153 38.557 10.564 1.00 23.73 117 ILE B N 1
ATOM 2842 C CA . ILE B 1 117 ? 23.446 38.401 9.934 1.00 27.27 117 ILE B CA 1
ATOM 2843 C C . ILE B 1 117 ? 24.303 39.523 10.472 1.00 26.39 117 ILE B C 1
ATOM 2844 O O . ILE B 1 117 ? 24.170 40.673 10.058 1.00 26.72 117 ILE B O 1
ATOM 2849 N N . VAL B 1 118 ? 25.156 39.182 11.427 1.00 23.37 118 VAL B N 1
ATOM 2850 C CA . VAL B 1 118 ? 25.970 40.166 12.124 1.00 23.41 118 VAL B CA 1
ATOM 2851 C C . VAL B 1 118 ? 27.319 40.263 11.431 1.00 24.31 118 VAL B C 1
ATOM 2852 O O . VAL B 1 118 ? 28.019 39.262 11.287 1.00 23.25 118 VAL B O 1
ATOM 2856 N N . CYS B 1 119 ? 27.668 41.462 10.980 1.00 22.63 119 CYS B N 1
ATOM 2857 C CA . CYS B 1 119 ? 28.887 41.651 10.210 1.00 22.70 119 CYS B CA 1
ATOM 2858 C C . CYS B 1 119 ? 29.941 42.381 11.032 1.00 24.82 119 CYS B C 1
ATOM 2859 O O . CYS B 1 119 ? 29.787 43.561 11.354 1.00 26.85 119 CYS B O 1
ATOM 2862 N N . ASP B 1 120 ? 31.009 41.677 11.374 1.00 22.15 120 ASP B N 1
ATOM 2863 C CA . ASP B 1 120 ? 32.069 42.252 12.190 1.00 19.54 120 ASP B CA 1
ATOM 2864 C C . ASP B 1 120 ? 33.027 43.052 11.305 1.00 21.09 120 ASP B C 1
ATOM 2865 O O . ASP B 1 120 ? 33.798 42.476 10.543 1.00 20.78 120 ASP B O 1
ATOM 2870 N N . SER B 1 121 ? 32.965 44.380 11.381 1.00 21.34 121 SER B N 1
ATOM 2871 C CA . SER B 1 121 ? 33.770 45.211 10.483 1.00 23.98 121 SER B CA 1
ATOM 2872 C C . SER B 1 121 ? 35.219 45.410 10.932 1.00 26.89 121 SER B C 1
ATOM 2873 O O . SER B 1 121 ? 35.522 45.438 12.121 1.00 17.91 121 SER B O 1
ATOM 2876 N N . PRO B 1 122 ? 36.119 45.559 9.962 1.00 27.12 122 PRO B N 1
ATOM 2877 C CA . PRO B 1 122 ? 37.462 46.033 10.281 1.00 24.78 122 PRO B CA 1
ATOM 2878 C C . PRO B 1 122 ? 37.420 47.491 10.699 1.00 25.93 122 PRO B C 1
ATOM 2879 O O . PRO B 1 122 ? 36.413 48.170 10.499 1.00 21.44 122 PRO B O 1
ATOM 2883 N N . ALA B 1 123 ? 38.507 47.964 11.298 1.00 28.41 123 ALA B N 1
ATOM 2884 C CA . ALA B 1 123 ? 38.623 49.372 11.630 1.00 27.75 123 ALA B CA 1
ATOM 2885 C C . ALA B 1 123 ? 38.767 50.189 10.350 1.00 26.20 123 ALA B C 1
ATOM 2886 O O . ALA B 1 123 ? 38.921 49.642 9.264 1.00 30.67 123 ALA B O 1
ATOM 2888 N N . GLY B 1 124 ? 38.718 51.504 10.485 1.00 26.99 124 GLY B N 1
ATOM 2889 C CA . GLY B 1 124 ? 38.956 52.387 9.361 1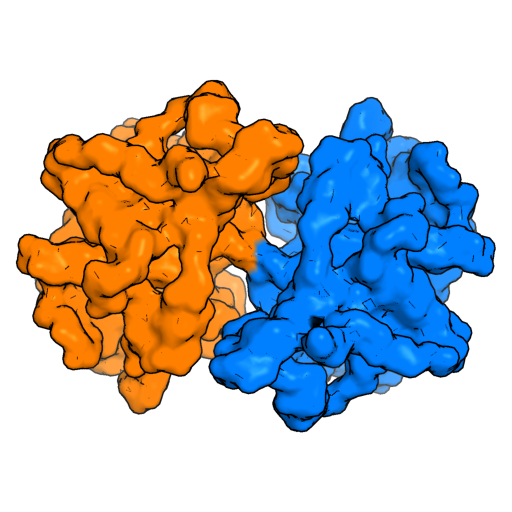.00 30.92 124 GLY B CA 1
ATOM 2890 C C . GLY B 1 124 ? 37.715 52.653 8.547 1.00 39.52 124 GLY B C 1
ATOM 2891 O O . GLY B 1 124 ? 36.611 52.203 8.897 1.00 29.47 124 GLY B O 1
ATOM 2892 N N . ILE B 1 125 ? 37.904 53.408 7.467 1.00 37.81 125 ILE B N 1
ATOM 2893 C CA . ILE B 1 125 ? 36.836 53.710 6.533 1.00 35.56 125 ILE B CA 1
ATOM 2894 C C . ILE B 1 125 ? 37.341 53.488 5.109 1.00 38.60 125 ILE B C 1
ATOM 2895 O O . ILE B 1 125 ? 36.828 54.064 4.152 1.00 41.41 125 ILE B O 1
ATOM 2900 N N . GLU B 1 126 ? 38.357 52.642 4.982 1.00 37.54 126 GLU B N 1
ATOM 2901 C CA . GLU B 1 126 ? 38.782 52.132 3.688 1.00 38.47 126 GLU B CA 1
ATOM 2902 C C . GLU B 1 126 ? 37.838 51.028 3.229 1.00 41.09 126 GLU B C 1
ATOM 2903 O O . GLU B 1 126 ? 36.802 50.774 3.850 1.00 34.98 126 GLU B O 1
ATOM 2909 N N . THR B 1 127 ? 38.216 50.345 2.154 1.00 41.21 127 THR B N 1
ATOM 2910 C CA . THR B 1 127 ? 37.277 49.456 1.489 1.00 41.87 127 THR B CA 1
ATOM 2911 C C . THR B 1 127 ? 36.843 48.294 2.374 1.00 36.12 127 THR B C 1
ATOM 2912 O O . THR B 1 127 ? 35.708 47.819 2.272 1.00 37.55 127 THR B O 1
ATOM 2916 N N . GLY B 1 128 ? 37.730 47.863 3.265 1.00 35.56 128 GLY B N 1
ATOM 2917 C CA . GLY B 1 128 ? 37.395 46.811 4.210 1.00 37.60 128 GLY B CA 1
ATOM 2918 C C . GLY B 1 128 ? 36.124 47.117 4.996 1.00 37.51 128 GLY B C 1
ATOM 2919 O O . GLY B 1 128 ? 35.192 46.317 5.035 1.00 27.64 128 GLY B O 1
ATOM 2920 N N . ALA B 1 129 ? 36.086 48.286 5.621 1.00 29.05 129 ALA B N 1
ATOM 2921 C CA . ALA B 1 129 ? 34.950 48.655 6.442 1.00 33.30 129 ALA B CA 1
ATOM 2922 C C . ALA B 1 129 ? 33.749 49.032 5.571 1.00 37.70 129 ALA B C 1
ATOM 2923 O O . ALA B 1 129 ? 32.588 48.819 5.965 1.00 27.26 129 ALA B O 1
ATOM 2925 N N . LEU B 1 130 ? 34.027 49.590 4.393 1.00 29.65 130 LEU B N 1
ATOM 2926 C CA . LEU B 1 130 ? 32.949 49.982 3.481 1.00 38.89 130 LEU B CA 1
ATOM 2927 C C . LEU B 1 130 ? 32.174 48.746 3.022 1.00 35.17 130 LEU B C 1
ATOM 2928 O O . LEU B 1 130 ? 30.935 48.727 3.010 1.00 39.93 130 LEU B O 1
ATOM 2933 N N . MET B 1 131 ? 32.917 47.712 2.653 1.00 26.32 131 MET B N 1
ATOM 2934 C CA . MET B 1 131 ? 32.325 46.454 2.264 1.00 26.00 131 MET B CA 1
ATOM 2935 C C . MET B 1 131 ? 31.434 45.939 3.391 1.00 38.10 131 MET B C 1
ATOM 2936 O O . MET B 1 131 ? 30.326 45.453 3.145 1.00 30.16 131 MET B O 1
ATOM 2941 N N . ALA B 1 132 ? 31.922 46.051 4.627 1.00 30.55 132 ALA B N 1
ATOM 2942 C CA . ALA B 1 132 ? 31.215 45.499 5.772 1.00 30.93 132 ALA B CA 1
ATOM 2943 C C . ALA B 1 132 ? 29.871 46.187 6.007 1.00 30.92 132 ALA B C 1
ATOM 2944 O O . ALA B 1 132 ? 28.949 45.572 6.528 1.00 32.12 132 ALA B O 1
ATOM 2946 N N . LEU B 1 133 ? 29.765 47.463 5.645 1.00 26.65 133 LEU B N 1
ATOM 2947 C CA . LEU B 1 133 ? 28.564 48.235 5.969 1.00 32.97 133 LEU B CA 1
ATOM 2948 C C . LEU B 1 133 ? 27.694 48.467 4.753 1.00 34.22 133 LEU B C 1
ATOM 2949 O O . LEU B 1 133 ? 26.540 48.883 4.885 1.00 36.95 133 LEU B O 1
ATOM 2954 N N . TYR B 1 134 ? 28.261 48.219 3.572 1.00 37.48 134 TYR B N 1
ATOM 2955 C CA . TYR B 1 134 ? 27.580 48.489 2.309 1.00 41.21 134 TYR B CA 1
ATOM 2956 C C . TYR B 1 134 ? 26.159 47.894 2.217 1.00 41.17 134 TYR B C 1
ATOM 2957 O O . TYR B 1 134 ? 25.207 48.598 1.875 1.00 34.79 134 TYR B O 1
ATOM 2966 N N . PHE B 1 135 ? 26.025 46.607 2.526 1.00 34.32 135 PHE B N 1
ATOM 2967 C CA . PHE B 1 135 ? 24.737 45.928 2.433 1.00 29.86 135 PHE B CA 1
ATOM 2968 C C . PHE B 1 135 ? 23.972 45.926 3.741 1.00 34.82 135 PHE B C 1
ATOM 2969 O O . PHE B 1 135 ? 22.947 45.265 3.860 1.00 38.97 135 PHE B O 1
ATOM 2977 N N . ALA B 1 136 ? 24.463 46.668 4.721 1.00 26.68 136 ALA B N 1
ATOM 2978 C CA . ALA B 1 136 ? 23.833 46.676 6.030 1.00 34.47 136 ALA B CA 1
ATOM 2979 C C . ALA B 1 136 ? 22.399 47.189 5.968 1.00 33.96 136 ALA B C 1
ATOM 2980 O O . ALA B 1 136 ? 22.092 48.050 5.158 1.00 33.58 136 ALA B O 1
ATOM 2982 N N . ASP B 1 137 ? 21.532 46.663 6.830 1.00 31.07 137 ASP B N 1
ATOM 2983 C CA . ASP B 1 137 ? 20.222 47.271 7.067 1.00 34.34 137 ASP B CA 1
ATOM 2984 C C . ASP B 1 137 ? 20.320 48.151 8.307 1.00 37.97 137 ASP B C 1
ATOM 2985 O O . ASP B 1 137 ? 19.669 49.186 8.416 1.00 46.83 137 ASP B O 1
ATOM 2990 N N . GLU B 1 138 ? 21.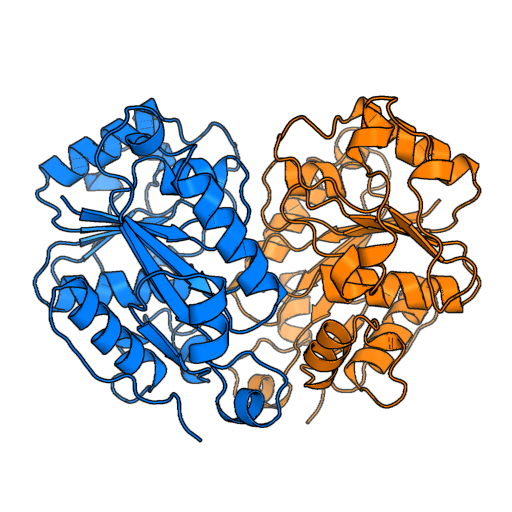134 47.709 9.254 1.00 36.32 138 GLU B N 1
ATOM 2991 C CA . GLU B 1 138 ? 21.313 48.413 10.508 1.00 32.33 138 GLU B CA 1
ATOM 2992 C C . GLU B 1 138 ? 22.798 48.474 10.829 1.00 34.27 138 GLU B C 1
ATOM 2993 O O . GLU B 1 138 ? 23.609 47.718 10.277 1.00 34.62 138 GLU B O 1
ATOM 2999 N N . ALA B 1 139 ? 23.156 49.376 11.725 1.00 29.61 139 ALA B N 1
ATOM 3000 C CA . ALA B 1 139 ? 24.547 49.566 12.059 1.00 26.76 139 ALA B CA 1
ATOM 3001 C C . ALA B 1 139 ? 24.671 49.795 13.550 1.00 37.11 139 ALA B C 1
ATOM 3002 O O . ALA B 1 139 ? 23.926 50.578 14.146 1.00 34.64 139 ALA B O 1
ATOM 3004 N N . ILE B 1 140 ? 25.619 49.095 14.147 1.00 27.23 140 ILE B N 1
ATOM 3005 C CA . ILE B 1 140 ? 25.939 49.307 15.541 1.00 22.59 140 ILE B CA 1
ATOM 3006 C C . ILE B 1 140 ? 27.248 50.061 15.621 1.00 28.79 140 ILE B C 1
ATOM 3007 O O . ILE B 1 140 ? 28.322 49.539 15.303 1.00 25.57 140 ILE B O 1
ATOM 3012 N N . ILE B 1 141 ? 27.136 51.322 16.009 1.00 25.34 141 ILE B N 1
ATOM 3013 C CA . ILE B 1 141 ? 28.284 52.205 16.042 1.00 28.37 141 ILE B CA 1
ATOM 3014 C C . ILE B 1 141 ? 28.972 52.016 17.382 1.00 30.48 141 ILE B C 1
ATOM 3015 O O . ILE B 1 141 ? 28.496 52.490 18.421 1.00 37.62 141 ILE B O 1
ATOM 3020 N N . THR B 1 142 ? 30.087 51.302 17.353 1.00 26.42 142 THR B N 1
ATOM 3021 C CA . THR B 1 142 ? 30.797 50.940 18.574 1.00 33.62 142 THR B CA 1
ATOM 3022 C C . THR B 1 142 ? 31.747 52.060 19.001 1.00 26.00 142 THR B C 1
ATOM 3023 O O . THR B 1 142 ? 32.653 52.444 18.273 1.00 19.98 142 THR B O 1
ATOM 3027 N N . THR B 1 143 ? 31.499 52.610 20.178 1.00 27.96 143 THR B N 1
ATOM 3028 C CA . THR B 1 143 ? 32.160 53.838 20.572 1.00 27.92 143 THR B CA 1
ATOM 3029 C C . THR B 1 143 ? 32.667 53.798 22.005 1.00 26.82 143 THR B C 1
ATOM 3030 O O . THR B 1 143 ? 31.921 53.465 22.921 1.00 26.93 143 THR B O 1
ATOM 3034 N N . ASN B 1 144 ? 33.942 54.124 22.175 1.00 22.29 144 ASN B N 1
ATOM 3035 C CA . ASN B 1 144 ? 34.498 54.390 23.488 1.00 24.75 144 ASN B CA 1
ATOM 3036 C C . ASN B 1 144 ? 34.182 55.821 23.838 1.00 24.51 144 ASN B C 1
ATOM 3037 O O . ASN B 1 144 ? 34.116 56.674 22.953 1.00 29.59 144 ASN B O 1
ATOM 3042 N N . PRO B 1 145 ? 33.973 56.101 25.122 1.00 31.62 145 PRO B N 1
ATOM 3043 C CA . PRO B 1 145 ? 33.559 57.446 25.510 1.00 39.90 145 PRO B CA 1
ATOM 3044 C C . PRO B 1 145 ? 34.765 58.377 25.590 1.00 35.04 145 PRO B C 1
ATOM 3045 O O . PRO B 1 145 ? 35.003 58.985 26.636 1.00 36.26 145 PRO B O 1
ATOM 3049 N N . GLU B 1 146 ? 35.500 58.478 24.488 1.00 29.85 146 GLU B N 1
ATOM 3050 C CA . GLU B 1 146 ? 36.633 59.371 24.366 1.00 22.52 146 GLU B CA 1
ATOM 3051 C C . GLU B 1 146 ? 36.523 60.149 23.070 1.00 30.21 146 GLU B C 1
ATOM 3052 O O . GLU B 1 146 ? 35.971 59.652 22.080 1.00 39.86 146 GLU B O 1
ATOM 3058 N N . VAL B 1 147 ? 37.066 61.364 23.064 1.00 39.49 147 VAL B N 1
ATOM 3059 C CA . VAL B 1 147 ? 36.941 62.275 21.917 1.00 34.40 147 VAL B CA 1
ATOM 3060 C C . VAL B 1 147 ? 37.219 61.653 20.541 1.00 34.16 147 VAL B C 1
ATOM 3061 O O . VAL B 1 147 ? 36.409 61.814 19.623 1.00 36.06 147 VAL B O 1
ATOM 3065 N N . SER B 1 148 ? 38.333 60.937 20.391 1.00 29.42 148 SER B N 1
ATOM 3066 C CA . SER B 1 148 ? 38.653 60.331 19.093 1.00 35.90 148 SER B CA 1
ATOM 3067 C C . SER B 1 148 ? 37.642 59.253 18.665 1.00 34.88 148 SER B C 1
ATOM 3068 O O . SER B 1 148 ? 37.054 59.348 17.590 1.00 34.32 148 SER B O 1
ATOM 3071 N N . SER B 1 149 ? 37.447 58.231 19.496 1.00 31.12 149 SER B N 1
ATOM 3072 C CA . SER B 1 149 ? 36.440 57.234 19.185 1.00 35.98 149 SER B CA 1
ATOM 3073 C C . SER B 1 149 ? 35.187 57.953 18.741 1.00 34.35 149 SER B C 1
ATOM 3074 O O . SER B 1 149 ? 34.564 57.597 17.747 1.00 29.78 149 SER B O 1
ATOM 3077 N N . VAL B 1 150 ? 34.826 58.969 19.507 1.00 32.32 150 VAL B N 1
ATOM 3078 C CA . VAL B 1 150 ? 33.561 59.650 19.293 1.00 36.14 150 VAL B CA 1
ATOM 3079 C C . VAL B 1 150 ? 33.553 60.420 18.000 1.00 31.31 150 VAL B C 1
ATOM 3080 O O . VAL B 1 150 ? 32.547 60.467 17.295 1.00 42.56 150 VAL B O 1
ATOM 3084 N N . ARG B 1 151 ? 34.670 61.030 17.674 1.00 25.15 151 ARG B N 1
ATOM 3085 C CA . ARG B 1 151 ? 34.736 61.741 16.410 1.00 38.26 151 ARG B CA 1
ATOM 3086 C C . ARG B 1 151 ? 34.592 60.765 15.249 1.00 39.38 151 ARG B C 1
ATOM 3087 O O . ARG B 1 151 ? 33.802 60.990 14.320 1.00 34.82 151 ARG B O 1
ATOM 3095 N N . ASP B 1 152 ? 35.361 59.676 15.315 1.00 32.13 152 ASP B N 1
ATOM 3096 C CA . ASP B 1 152 ? 35.398 58.697 14.241 1.00 33.45 152 ASP B CA 1
ATOM 3097 C C . ASP B 1 152 ? 34.031 58.072 14.068 1.00 30.09 152 ASP B C 1
ATOM 3098 O O . ASP B 1 152 ? 33.624 57.754 12.957 1.00 32.77 152 ASP B O 1
ATOM 3103 N N . SER B 1 153 ? 33.326 57.895 15.174 1.00 23.64 153 SER B N 1
ATOM 3104 C CA . SER B 1 153 ? 31.992 57.360 15.112 1.00 29.20 153 SER B CA 1
ATOM 3105 C C . SER B 1 153 ? 31.084 58.326 14.354 1.00 32.85 153 SER B C 1
ATOM 3106 O O . SER B 1 153 ? 30.264 57.906 13.551 1.00 29.71 153 SER B O 1
ATOM 3109 N N . ASP B 1 154 ? 31.259 59.619 14.596 1.00 37.15 154 ASP B N 1
ATOM 3110 C CA . ASP B 1 154 ? 30.467 60.638 13.919 1.00 36.94 154 ASP B CA 1
ATOM 3111 C C . ASP B 1 154 ? 30.712 60.542 12.421 1.00 36.28 154 ASP B C 1
ATOM 3112 O O . ASP B 1 154 ? 29.793 60.583 11.591 1.00 34.32 154 ASP B O 1
ATOM 3117 N N . ARG B 1 155 ? 31.975 60.404 12.079 1.00 35.51 155 ARG B N 1
ATOM 3118 C CA . ARG B 1 155 ? 32.359 60.287 10.694 1.00 35.91 155 ARG B CA 1
ATOM 3119 C C . ARG B 1 155 ? 31.740 59.041 10.054 1.00 35.25 155 ARG B C 1
ATOM 3120 O O . ARG B 1 155 ? 31.277 59.075 8.912 1.00 37.97 155 ARG B O 1
ATOM 3128 N N . ILE B 1 156 ? 31.742 57.936 10.791 1.00 36.99 156 ILE B N 1
ATOM 3129 C CA . ILE B 1 156 ? 31.124 56.694 10.318 1.00 34.36 156 ILE B CA 1
ATOM 3130 C C . ILE B 1 156 ? 29.660 56.919 9.937 1.00 30.11 156 ILE B C 1
ATOM 3131 O O . ILE B 1 156 ? 29.181 56.379 8.946 1.00 31.89 156 ILE B O 1
ATOM 3136 N N . LEU B 1 157 ? 28.966 57.732 10.721 1.00 31.04 157 LEU B N 1
ATOM 3137 C CA . LEU B 1 157 ? 27.574 58.019 10.457 1.00 35.66 157 LEU B CA 1
ATOM 3138 C C . LEU B 1 157 ? 27.417 58.709 9.117 1.00 38.77 157 LEU B C 1
ATOM 3139 O O . LEU B 1 157 ? 26.526 58.372 8.342 1.00 44.11 157 LEU B O 1
ATOM 3144 N N . GLY B 1 158 ? 28.282 59.678 8.847 1.00 34.21 158 GLY B N 1
ATOM 3145 C CA . GLY B 1 158 ? 28.283 60.333 7.553 1.00 37.99 158 GLY B CA 1
ATOM 3146 C C . GLY B 1 158 ? 28.387 59.308 6.436 1.00 44.52 158 GLY B C 1
ATOM 3147 O O . GLY B 1 158 ? 27.607 59.328 5.485 1.00 44.05 158 GLY B O 1
ATOM 3148 N N . ILE B 1 159 ? 29.345 58.398 6.564 1.00 36.17 159 ILE B N 1
ATOM 3149 C CA . ILE B 1 159 ? 29.551 57.356 5.570 1.00 39.44 159 ILE B CA 1
ATOM 3150 C C . ILE B 1 159 ? 28.355 56.417 5.444 1.00 41.61 159 ILE B C 1
ATOM 3151 O O . ILE B 1 159 ? 28.072 55.910 4.367 1.00 43.66 159 ILE B O 1
ATOM 3156 N N . LEU B 1 160 ? 27.661 56.175 6.548 1.00 37.39 160 LEU B N 1
ATOM 3157 C CA . LEU B 1 160 ? 26.494 55.295 6.530 1.00 40.06 160 LEU B CA 1
ATOM 3158 C C . LEU B 1 160 ? 25.393 55.909 5.698 1.00 44.98 160 LEU B C 1
ATOM 3159 O O . LEU B 1 160 ? 24.591 55.206 5.087 1.00 46.60 160 LEU B O 1
ATOM 3164 N N . ALA B 1 161 ? 25.366 57.233 5.681 1.00 43.26 161 ALA B N 1
ATOM 3165 C CA . ALA B 1 161 ? 24.275 57.966 5.066 1.00 48.59 161 ALA B CA 1
ATOM 3166 C C . ALA B 1 161 ? 24.625 58.430 3.659 1.00 49.41 161 ALA B C 1
ATOM 3167 O O . ALA B 1 161 ? 23.924 59.259 3.084 1.00 56.59 161 ALA B O 1
ATOM 3169 N N . SER B 1 162 ? 25.711 57.907 3.103 1.00 46.78 162 SER B N 1
ATOM 3170 C CA . SER B 1 162 ? 26.122 58.329 1.772 1.00 48.90 162 SER B CA 1
ATOM 3171 C C . SER B 1 162 ? 26.742 57.227 0.911 1.00 51.29 162 SER B C 1
ATOM 3172 O O . SER B 1 162 ? 26.681 57.294 -0.309 1.00 58.22 162 SER B O 1
ATOM 3175 N N . LYS B 1 163 ? 27.343 56.221 1.530 1.00 50.84 163 LYS B N 1
ATOM 3176 C CA . LYS B 1 163 ? 28.070 55.216 0.762 1.00 49.44 163 LYS B CA 1
ATOM 3177 C C . LYS B 1 163 ? 27.583 53.789 0.974 1.00 35.37 163 LYS B C 1
ATOM 3178 O O . LYS B 1 163 ? 28.208 52.844 0.524 1.00 36.74 163 LYS B O 1
ATOM 3184 N N . SER B 1 164 ? 26.461 53.643 1.663 1.00 41.70 164 SER B N 1
ATOM 3185 C CA . SER B 1 164 ? 25.805 52.352 1.761 1.00 40.12 164 SER B CA 1
ATOM 3186 C C . SER B 1 164 ? 24.895 52.177 0.557 1.00 46.24 164 SER B C 1
ATOM 3187 O O . SER B 1 164 ? 24.582 53.147 -0.140 1.00 45.30 164 SER B O 1
ATOM 3190 N N . ARG B 1 165 ? 24.481 50.942 0.303 1.00 40.36 165 ARG B N 1
ATOM 3191 C CA . ARG B 1 165 ? 23.597 50.678 -0.814 1.00 49.01 165 ARG B CA 1
ATOM 3192 C C . ARG B 1 165 ? 22.318 51.491 -0.634 1.00 51.20 165 ARG B C 1
ATOM 3193 O O . ARG B 1 165 ? 21.877 52.196 -1.543 1.00 52.54 165 ARG B O 1
ATOM 3201 N N . ARG B 1 166 ? 21.741 51.402 0.557 1.00 46.52 166 ARG B N 1
ATOM 3202 C CA . ARG B 1 166 ? 20.484 52.070 0.851 1.00 53.73 166 ARG B CA 1
ATOM 3203 C C . ARG B 1 166 ? 20.573 53.575 0.614 1.00 58.73 166 ARG B C 1
ATOM 3204 O O . ARG B 1 166 ? 19.640 54.173 0.069 1.00 49.26 166 ARG B O 1
ATOM 3212 N N . ALA B 1 167 ? 21.694 54.179 1.016 1.00 47.55 167 ALA B N 1
ATOM 3213 C CA . ALA B 1 167 ? 21.890 55.616 0.848 1.00 46.00 167 ALA B CA 1
ATOM 3214 C C . ALA B 1 167 ? 22.136 56.004 -0.620 1.00 54.68 167 ALA B C 1
ATOM 3215 O O . ALA B 1 167 ? 21.933 57.155 -1.007 1.00 52.15 167 ALA B O 1
ATOM 3217 N N . GLU B 1 168 ? 22.555 55.043 -1.439 1.00 53.34 168 GLU B N 1
ATOM 3218 C CA . GLU B 1 168 ? 22.799 55.309 -2.855 1.00 48.20 168 GLU B CA 1
ATOM 3219 C C . GLU B 1 168 ? 21.563 55.070 -3.714 1.00 48.25 168 GLU B C 1
ATOM 3220 O O . GLU B 1 168 ? 21.505 55.529 -4.848 1.00 55.88 168 GLU B O 1
ATOM 3226 N N . ASN B 1 169 ? 20.589 54.342 -3.178 1.00 45.35 169 ASN B N 1
ATOM 3227 C CA . ASN B 1 169 ? 19.352 54.057 -3.901 1.00 42.50 169 ASN B CA 1
ATOM 3228 C C . ASN B 1 169 ? 18.144 54.666 -3.199 1.00 43.38 169 ASN B C 1
ATOM 3229 O O . ASN B 1 169 ? 17.012 54.286 -3.450 1.00 37.78 169 ASN B O 1
ATOM 3234 N N . GLY B 1 170 ? 18.401 55.604 -2.301 1.00 45.58 170 GLY B N 1
ATOM 3235 C CA . GLY B 1 170 ? 17.344 56.254 -1.552 1.00 42.02 170 GLY B CA 1
ATOM 3236 C C . GLY B 1 170 ? 16.320 55.346 -0.886 1.00 50.42 170 GLY B C 1
ATOM 3237 O O . GLY B 1 170 ? 15.143 55.704 -0.763 1.00 44.50 170 GLY B O 1
ATOM 3238 N N . GLU B 1 171 ? 16.753 54.173 -0.437 1.00 51.86 171 GLU B N 1
ATOM 3239 C CA . GLU B 1 171 ? 15.870 53.323 0.352 1.00 46.51 171 GLU B CA 1
ATOM 3240 C C . GLU B 1 171 ? 15.830 53.858 1.774 1.00 37.60 171 GLU B C 1
ATOM 3241 O O . GLU B 1 171 ? 16.481 54.857 2.090 1.00 40.48 171 GLU B O 1
ATOM 3247 N N . GLU B 1 172 ? 15.067 53.209 2.641 1.00 43.26 172 GLU B N 1
ATOM 3248 C CA . GLU B 1 172 ? 15.116 53.594 4.046 1.00 55.90 172 GLU B CA 1
ATOM 3249 C C . GLU B 1 172 ? 16.576 53.549 4.514 1.00 49.10 172 GLU B C 1
ATOM 3250 O O . GLU B 1 172 ? 17.286 52.566 4.285 1.00 38.82 172 GLU B O 1
ATOM 3256 N N . PRO B 1 173 ? 17.034 54.625 5.158 1.00 43.32 173 PRO B N 1
ATOM 3257 C CA . PRO B 1 173 ? 18.429 54.690 5.593 1.00 48.56 173 PRO B CA 1
ATOM 3258 C C . PRO B 1 173 ? 18.797 53.576 6.578 1.00 48.64 173 PRO B C 1
ATOM 3259 O O . PRO B 1 173 ? 17.928 52.989 7.239 1.00 40.97 173 PRO B O 1
ATOM 3263 N N . ILE B 1 174 ? 20.089 53.287 6.670 1.00 40.91 174 ILE B N 1
ATOM 3264 C CA . ILE B 1 174 ? 20.556 52.308 7.637 1.00 35.51 174 ILE B CA 1
ATOM 3265 C C . ILE B 1 174 ? 20.146 52.764 9.026 1.00 42.60 174 ILE B C 1
ATOM 3266 O O . ILE B 1 174 ? 20.411 53.902 9.414 1.00 42.83 174 ILE B O 1
ATOM 3271 N N . LYS B 1 175 ? 19.482 51.887 9.769 1.00 33.59 175 LYS B N 1
ATOM 3272 C CA . LYS B 1 175 ? 19.155 52.196 11.147 1.00 37.31 175 LYS B CA 1
ATOM 3273 C C . LYS B 1 175 ? 20.427 52.256 12.023 1.00 46.97 175 LYS B C 1
ATOM 3274 O O . LYS B 1 175 ? 21.274 51.355 11.986 1.00 37.12 175 LYS B O 1
ATOM 3280 N N . GLU B 1 176 ? 20.546 53.327 12.801 1.00 39.70 176 GLU B N 1
ATOM 3281 C CA . GLU B 1 176 ? 21.760 53.617 13.554 1.00 37.23 176 GLU B CA 1
ATOM 3282 C C . GLU B 1 176 ? 21.597 53.348 15.046 1.00 39.89 176 GLU B C 1
ATOM 3283 O O . GLU B 1 176 ? 20.751 53.956 15.693 1.00 48.41 176 GLU B O 1
ATOM 3289 N N . HIS B 1 177 ? 22.399 52.429 15.582 1.00 34.40 177 HIS B N 1
ATOM 3290 C CA . HIS B 1 177 ? 22.392 52.131 17.009 1.00 31.18 177 HIS B CA 1
ATOM 3291 C C . HIS B 1 177 ? 23.726 52.504 17.619 1.00 33.92 177 HIS B C 1
ATOM 3292 O O . HIS B 1 177 ? 24.783 52.097 17.135 1.00 38.41 177 HIS B O 1
ATOM 3299 N N . LEU B 1 178 ? 23.694 53.273 18.690 1.00 33.24 178 LEU B N 1
ATOM 3300 C CA . LEU B 1 178 ? 24.932 53.616 19.373 1.00 37.43 178 LEU B CA 1
ATOM 3301 C C . LEU B 1 178 ? 25.211 52.574 20.451 1.00 36.61 178 LEU B C 1
ATOM 3302 O O . LEU B 1 178 ? 24.326 52.232 21.242 1.00 35.70 178 LEU B O 1
ATOM 3307 N N . LEU B 1 179 ? 26.433 52.058 20.467 1.00 26.51 179 LEU B N 1
ATOM 3308 C CA . LEU B 1 179 ? 26.865 51.152 21.529 1.00 24.35 179 LEU B CA 1
ATOM 3309 C C . LEU B 1 179 ? 28.155 51.668 22.178 1.00 32.70 179 LEU B C 1
ATOM 3310 O O . LEU B 1 179 ? 29.260 51.603 21.599 1.00 29.21 179 LEU B O 1
ATOM 3315 N N . LEU B 1 180 ? 27.991 52.209 23.375 1.00 25.50 180 LEU B N 1
ATOM 3316 C CA . LEU B 1 180 ? 29.099 52.718 24.165 1.00 32.84 180 LEU B CA 1
ATOM 3317 C C . LEU B 1 180 ? 29.791 51.539 24.830 1.00 35.47 180 LEU B C 1
ATOM 3318 O O . LEU B 1 180 ? 29.149 50.751 25.531 1.00 32.30 180 LEU B O 1
ATOM 3323 N N . THR B 1 181 ? 31.092 51.406 24.604 1.00 26.59 181 THR B N 1
ATOM 3324 C CA . THR B 1 181 ? 31.836 50.292 25.174 1.00 22.81 181 THR B CA 1
ATOM 3325 C C . THR B 1 181 ? 32.995 50.803 26.008 1.00 24.29 181 THR B C 1
ATOM 3326 O O . THR B 1 181 ? 33.442 51.925 25.822 1.00 23.13 181 THR B O 1
ATOM 3330 N N . ARG B 1 182 ? 33.492 49.963 26.910 1.00 29.11 182 ARG B N 1
ATOM 3331 C CA . ARG B 1 182 ? 34.591 50.335 27.793 1.00 26.44 182 ARG B CA 1
ATOM 3332 C C . ARG B 1 182 ? 34.220 51.586 28.610 1.00 31.42 182 ARG B C 1
ATOM 3333 O O . ARG B 1 182 ? 35.069 52.422 28.908 1.00 27.31 182 ARG B O 1
ATOM 3341 N N . TYR B 1 183 ? 32.934 51.704 28.955 1.00 30.85 183 TYR B N 1
ATOM 3342 C CA . TYR B 1 183 ? 32.439 52.780 29.796 1.00 22.65 183 TYR B CA 1
ATOM 3343 C C . TYR B 1 183 ? 32.967 52.642 31.247 1.00 34.55 183 TYR B C 1
ATOM 3344 O O . TYR B 1 183 ? 32.605 51.704 31.973 1.00 28.63 183 TYR B O 1
ATOM 3353 N N . ASN B 1 184 ? 33.807 53.593 31.661 1.00 32.21 184 ASN B N 1
ATOM 3354 C CA . ASN B 1 184 ? 34.403 53.611 32.995 1.00 29.45 184 ASN B CA 1
ATOM 3355 C C . ASN B 1 184 ? 33.820 54.751 33.860 1.00 35.66 184 ASN B C 1
ATOM 3356 O O . ASN B 1 184 ? 34.338 55.875 33.846 1.00 35.49 184 ASN B O 1
ATOM 3361 N N . PRO B 1 185 ? 32.743 54.472 34.617 1.00 31.38 185 PRO B N 1
ATOM 3362 C CA . PRO B 1 185 ? 32.040 55.536 35.352 1.00 33.88 185 PRO B CA 1
ATOM 3363 C C . PRO B 1 185 ? 32.944 56.369 36.278 1.00 26.54 185 PRO B C 1
ATOM 3364 O O . PRO B 1 185 ? 32.790 57.576 36.333 1.00 35.77 185 PRO B O 1
ATOM 3368 N N . GLY B 1 186 ? 33.878 55.747 36.980 1.00 30.66 186 GLY B N 1
ATOM 3369 C CA . GLY B 1 186 ? 34.882 56.501 37.701 1.00 38.22 186 GLY B CA 1
ATOM 3370 C C . GLY B 1 186 ? 35.525 57.557 36.805 1.00 37.13 186 GLY B C 1
ATOM 3371 O O . GLY B 1 186 ? 35.472 58.752 37.078 1.00 32.55 186 GLY B O 1
ATOM 3372 N N . ARG B 1 187 ? 36.126 57.110 35.715 1.00 36.71 187 ARG B N 1
ATOM 3373 C CA . ARG B 1 187 ? 36.776 58.017 34.792 1.00 38.67 187 ARG B CA 1
ATOM 3374 C C . ARG B 1 187 ? 35.823 59.114 34.359 1.00 33.49 187 ARG B C 1
ATOM 3375 O O . ARG B 1 187 ? 36.208 60.282 34.256 1.00 30.32 187 ARG B O 1
ATOM 3383 N N . VAL B 1 188 ? 34.573 58.753 34.104 1.00 27.74 188 VAL B N 1
ATOM 3384 C CA . VAL B 1 188 ? 33.614 59.757 33.654 1.00 29.57 188 VAL B CA 1
ATOM 3385 C C . VAL B 1 188 ? 33.355 60.818 34.716 1.00 32.81 188 VAL B C 1
ATOM 3386 O O . VAL B 1 188 ? 33.278 62.001 34.415 1.00 33.93 188 VAL B O 1
ATOM 3390 N N . SER B 1 189 ? 33.243 60.420 35.973 1.00 34.88 189 SER B N 1
ATOM 3391 C CA . SER B 1 189 ? 32.963 61.441 36.975 1.00 42.46 189 SER B CA 1
ATOM 3392 C C . SER B 1 189 ? 34.173 62.349 37.212 1.00 32.44 189 SER B C 1
ATOM 3393 O O . SER B 1 189 ? 34.014 63.505 37.579 1.00 37.47 189 SER B O 1
ATOM 3396 N N . ARG B 1 190 ? 35.370 61.851 36.931 1.00 35.11 190 ARG B N 1
ATOM 3397 C CA . ARG B 1 190 ? 36.574 62.684 37.024 1.00 38.31 190 ARG B CA 1
ATOM 3398 C C . ARG B 1 190 ? 36.845 63.467 35.728 1.00 41.37 190 ARG B C 1
ATOM 3399 O O . ARG B 1 190 ? 37.898 64.098 35.578 1.00 32.78 190 ARG B O 1
ATOM 3407 N N . GLY B 1 191 ? 35.885 63.404 34.800 1.00 37.42 191 GLY B N 1
ATOM 3408 C CA . GLY B 1 191 ? 35.870 64.249 33.609 1.00 35.46 191 GLY B CA 1
ATOM 3409 C C . GLY B 1 191 ? 36.840 63.905 32.488 1.00 40.23 191 GLY B C 1
ATOM 3410 O O . GLY B 1 191 ? 37.103 64.728 31.624 1.00 36.98 191 GLY B O 1
ATOM 3411 N N . ASP B 1 192 ? 37.366 62.687 32.508 1.00 35.43 192 ASP B N 1
ATOM 3412 C CA . ASP B 1 192 ? 38.311 62.227 31.505 1.00 35.06 192 ASP B CA 1
ATOM 3413 C C . ASP B 1 192 ? 37.607 61.484 30.372 1.00 38.83 192 ASP B C 1
ATOM 3414 O O . ASP B 1 192 ? 38.141 61.359 29.269 1.00 41.03 192 ASP B O 1
ATOM 3419 N N . MET B 1 193 ? 36.415 60.971 30.649 1.00 30.67 193 MET B N 1
ATOM 3420 C CA . MET B 1 193 ? 35.639 60.301 29.614 1.00 36.71 193 MET B CA 1
ATOM 3421 C C . MET B 1 193 ? 34.357 61.058 29.496 1.00 29.85 193 MET B C 1
ATOM 3422 O O . MET B 1 193 ? 33.870 61.616 30.476 1.00 33.49 193 MET B O 1
ATOM 3427 N N . LEU B 1 194 ? 33.810 61.082 28.295 1.00 31.71 194 LEU B N 1
ATOM 3428 C CA . LEU B 1 194 ? 32.516 61.711 28.085 1.00 33.74 194 LEU B CA 1
ATOM 3429 C C . LEU B 1 194 ? 31.406 60.896 28.720 1.00 30.47 194 LEU B C 1
ATOM 3430 O O . LEU B 1 194 ? 31.348 59.687 28.569 1.00 34.93 194 LEU B O 1
ATOM 3435 N N . SER B 1 195 ? 30.527 61.561 29.446 1.00 28.98 195 SER B N 1
ATOM 3436 C CA . SER B 1 195 ? 29.372 60.879 29.990 1.00 42.10 195 SER B CA 1
ATOM 3437 C C . SER B 1 195 ? 28.547 60.288 28.854 1.00 33.54 195 SER B C 1
ATOM 3438 O O . SER B 1 195 ? 28.633 60.750 27.719 1.00 29.40 195 SER B O 1
ATOM 3441 N N . MET B 1 196 ? 27.760 59.264 29.169 1.00 27.37 196 MET B N 1
ATOM 3442 C CA . MET B 1 196 ? 26.748 58.749 28.259 1.00 31.65 196 MET B CA 1
ATOM 3443 C C . MET B 1 196 ? 25.948 59.878 27.606 1.00 36.90 196 MET B C 1
ATOM 3444 O O . MET B 1 196 ? 25.710 59.868 26.394 1.00 30.20 196 MET B O 1
ATOM 3449 N N . GLU B 1 197 ? 25.523 60.845 28.423 1.00 47.36 197 GLU B N 1
ATOM 3450 C CA . GLU B 1 197 ? 24.783 62.022 27.942 1.00 49.81 197 GLU B CA 1
ATOM 3451 C C . GLU B 1 197 ? 25.608 62.874 26.995 1.00 36.28 197 GLU B C 1
ATOM 3452 O O . GLU B 1 197 ? 25.130 63.261 25.944 1.00 48.50 197 GLU B O 1
ATOM 3458 N N . ASP B 1 198 ? 26.842 63.171 27.382 1.00 36.08 198 ASP B N 1
ATOM 3459 C CA . ASP B 1 198 ? 27.754 63.943 26.547 1.00 38.06 198 ASP B CA 1
ATOM 3460 C C . ASP B 1 198 ? 27.823 63.364 25.131 1.00 45.75 198 ASP B C 1
ATOM 3461 O O . ASP B 1 198 ? 27.570 64.071 24.143 1.00 47.24 198 ASP B O 1
ATOM 3466 N N . VAL B 1 199 ? 28.125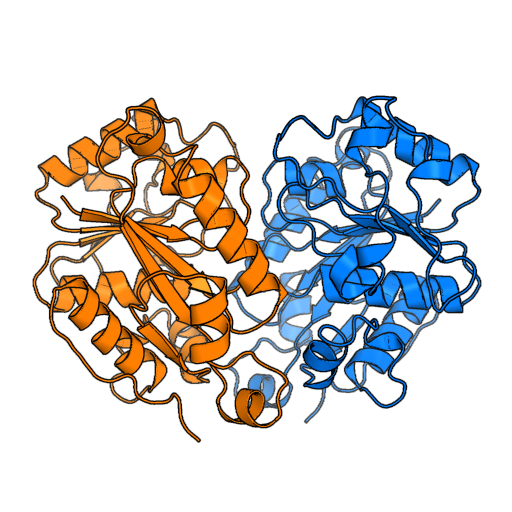 62.071 25.032 1.00 42.03 199 VAL B N 1
ATOM 3467 C CA . VAL B 1 199 ? 28.214 61.408 23.735 1.00 39.13 199 VAL B CA 1
ATOM 3468 C C . VAL B 1 199 ? 26.891 61.491 22.963 1.00 40.24 199 VAL B C 1
ATOM 3469 O O . VAL B 1 199 ? 26.873 61.811 21.773 1.00 40.50 199 VAL B O 1
ATOM 3473 N N . LEU B 1 200 ? 25.785 61.225 23.651 1.00 38.47 200 LEU B N 1
ATOM 3474 C CA . LEU B 1 200 ? 24.469 61.298 23.028 1.00 42.24 200 LEU B CA 1
ATOM 3475 C C . LEU B 1 200 ? 24.197 62.661 22.365 1.00 50.85 200 LEU B C 1
ATOM 3476 O O . LEU B 1 200 ? 23.599 62.723 21.284 1.00 53.14 200 LEU B O 1
ATOM 3481 N N . GLU B 1 201 ? 24.641 63.747 22.994 1.00 45.38 201 GLU B N 1
ATOM 3482 C CA . GLU B 1 201 ? 24.447 65.074 22.413 1.00 53.22 201 GLU B CA 1
ATOM 3483 C C . GLU B 1 201 ? 25.181 65.174 21.087 1.00 54.53 201 GLU B C 1
ATOM 3484 O O . GLU B 1 201 ? 24.689 65.784 20.136 1.00 51.97 201 GLU B O 1
ATOM 3490 N N . ILE B 1 202 ? 26.378 64.592 21.055 1.00 44.64 202 ILE B N 1
ATOM 3491 C CA . ILE B 1 202 ? 27.268 64.680 19.916 1.00 37.70 202 ILE B CA 1
ATOM 3492 C C . ILE B 1 202 ? 26.869 63.753 18.782 1.00 44.22 202 ILE B C 1
ATOM 3493 O O . ILE B 1 202 ? 26.870 64.161 17.623 1.00 53.93 202 ILE B O 1
ATOM 3498 N N . LEU B 1 203 ? 26.559 62.499 19.098 1.00 40.66 203 LEU B N 1
ATOM 3499 C CA . LEU B 1 203 ? 26.266 61.530 18.041 1.00 44.81 203 LEU B CA 1
ATOM 3500 C C . LEU B 1 203 ? 24.811 61.569 17.596 1.00 49.19 203 LEU B C 1
ATOM 3501 O O . LEU B 1 203 ? 24.526 61.624 16.402 1.00 46.26 203 LEU B O 1
ATOM 3506 N N . ARG B 1 204 ? 23.889 61.546 18.550 1.00 53.32 204 ARG B N 1
ATOM 3507 C CA . ARG B 1 204 ? 22.513 61.876 18.218 1.00 52.13 204 ARG B CA 1
ATOM 3508 C C . ARG B 1 204 ? 21.782 60.755 17.549 1.00 55.92 204 ARG B C 1
ATOM 3509 O O . ARG B 1 204 ? 21.026 60.963 16.601 1.00 54.29 204 ARG B O 1
ATOM 3517 N N . ILE B 1 205 ? 22.001 59.560 18.056 1.00 55.55 205 ILE B N 1
ATOM 3518 C CA . ILE B 1 205 ? 21.341 58.394 17.532 1.00 41.49 205 ILE B CA 1
ATOM 3519 C C . ILE B 1 205 ? 20.920 57.649 18.763 1.00 37.79 205 ILE B C 1
ATOM 3520 O O . ILE B 1 205 ? 21.378 57.952 19.864 1.00 39.23 205 ILE B O 1
ATOM 3525 N N . LYS B 1 206 ? 20.035 56.687 18.601 1.00 43.97 206 LYS B N 1
ATOM 3526 C CA . LYS B 1 206 ? 19.500 56.047 19.770 1.00 41.36 206 LYS B CA 1
ATOM 3527 C C . LYS B 1 206 ? 20.519 55.087 20.367 1.00 37.71 206 LYS B C 1
ATOM 3528 O O . LYS B 1 206 ? 21.167 54.326 19.649 1.00 39.70 206 LYS B O 1
ATOM 3534 N N . LEU B 1 207 ? 20.664 55.146 21.684 1.00 38.08 207 LEU B N 1
ATOM 3535 C CA . LEU B 1 207 ? 21.568 54.266 22.404 1.00 36.92 207 LEU B CA 1
ATOM 3536 C C . LEU B 1 207 ? 20.944 52.879 22.458 1.00 43.96 207 LEU B C 1
ATOM 3537 O O . LEU B 1 207 ? 19.780 52.727 22.831 1.00 44.87 207 LEU B O 1
ATOM 3542 N N . VAL B 1 208 ? 21.707 51.869 22.054 1.00 39.73 208 VAL B N 1
ATOM 3543 C CA . VAL B 1 208 ? 21.231 50.493 22.115 1.00 31.97 208 VAL B CA 1
ATOM 3544 C C . VAL B 1 208 ? 21.903 49.748 23.270 1.00 32.60 208 VAL B C 1
ATOM 3545 O O . VAL B 1 208 ? 21.356 48.770 23.789 1.00 34.06 208 VAL B O 1
ATOM 3549 N N . GLY B 1 209 ? 23.073 50.226 23.692 1.00 28.84 209 GLY B N 1
ATOM 3550 C CA . GLY B 1 209 ? 23.778 49.592 24.792 1.00 22.47 209 GLY B CA 1
ATOM 3551 C C . GLY B 1 209 ? 24.936 50.395 25.341 1.00 27.53 209 GLY B C 1
ATOM 3552 O O . GLY B 1 209 ? 25.470 51.283 24.685 1.00 30.87 209 GLY B O 1
ATOM 3553 N N . VAL B 1 210 ? 25.302 50.088 26.576 1.00 24.48 210 VAL B N 1
ATOM 3554 C CA . VAL B 1 210 ? 26.485 50.636 27.213 1.00 22.89 210 VAL B CA 1
ATOM 3555 C C . VAL B 1 210 ? 27.176 49.460 27.865 1.00 25.22 210 VAL B C 1
ATOM 3556 O O . VAL B 1 210 ? 26.599 48.763 28.709 1.00 25.73 210 VAL B O 1
ATOM 3560 N N . ILE B 1 211 ? 28.404 49.215 27.445 1.00 22.10 211 ILE B N 1
ATOM 3561 C CA . ILE B 1 211 ? 29.172 48.121 27.989 1.00 26.33 211 ILE B CA 1
ATOM 3562 C C . ILE B 1 211 ? 30.246 48.657 28.929 1.00 27.34 211 ILE B C 1
ATOM 3563 O O . ILE B 1 211 ? 31.178 49.351 28.511 1.00 24.59 211 ILE B O 1
ATOM 3568 N N . PRO B 1 212 ? 30.123 48.318 30.214 1.00 26.62 212 PRO B N 1
ATOM 3569 C CA . PRO B 1 212 ? 31.120 48.794 31.172 1.00 24.56 212 PRO B CA 1
ATOM 3570 C C . PRO B 1 212 ? 32.509 48.244 30.890 1.00 25.86 212 PRO B C 1
ATOM 3571 O O . PRO B 1 212 ? 32.660 47.115 30.390 1.00 26.83 212 PRO B O 1
ATOM 3575 N N . GLU B 1 213 ? 33.525 49.041 31.207 1.00 23.82 213 GLU B N 1
ATOM 3576 C CA . GLU B 1 213 ? 34.886 48.536 31.199 1.00 26.60 213 GLU B CA 1
ATOM 3577 C C . GLU B 1 213 ? 34.873 47.390 32.193 1.00 32.68 213 GLU B C 1
ATOM 3578 O O . GLU B 1 213 ? 34.337 47.525 33.297 1.00 33.48 213 GLU B O 1
ATOM 3584 N N . ASP B 1 214 ? 35.423 46.249 31.792 1.00 30.48 214 ASP B N 1
ATOM 3585 C CA . ASP B 1 214 ? 35.289 45.035 32.582 1.00 26.51 214 ASP B CA 1
ATOM 3586 C C . ASP B 1 214 ? 36.458 44.073 32.322 1.00 29.73 214 ASP B C 1
ATOM 3587 O O . ASP B 1 214 ? 36.725 43.689 31.175 1.00 29.88 214 ASP B O 1
ATOM 3592 N N . GLN B 1 215 ? 37.149 43.682 33.387 1.00 22.61 215 GLN B N 1
ATOM 3593 C CA . GLN B 1 215 ? 38.211 42.689 33.282 1.00 31.59 215 GLN B CA 1
ATOM 3594 C C . GLN B 1 215 ? 37.773 41.327 32.719 1.00 26.45 215 GLN B C 1
ATOM 3595 O O . GLN B 1 215 ? 38.611 40.529 32.291 1.00 29.59 215 GLN B O 1
ATOM 3601 N N . SER B 1 216 ? 36.474 41.050 32.730 1.00 30.38 216 SER B N 1
ATOM 3602 C CA . SER B 1 216 ? 35.993 39.754 32.252 1.00 35.60 216 SER B CA 1
ATOM 3603 C C . SER B 1 216 ? 36.158 39.623 30.746 1.00 27.10 216 SER B C 1
ATOM 3604 O O . SER B 1 216 ? 36.246 38.518 30.228 1.00 25.13 216 SER B O 1
ATOM 3607 N N . VAL B 1 217 ? 36.171 40.753 30.039 1.00 21.16 217 VAL B N 1
ATOM 3608 C CA . VAL B 1 217 ? 36.273 40.713 28.589 1.00 27.35 217 VAL B CA 1
ATOM 3609 C C . VAL B 1 217 ? 37.575 40.093 28.084 1.00 30.37 217 VAL B C 1
ATOM 3610 O O . VAL B 1 217 ? 37.552 39.202 27.223 1.00 27.61 217 VAL B O 1
ATOM 3614 N N . LEU B 1 218 ? 38.712 40.552 28.595 1.00 24.14 218 LEU B N 1
ATOM 3615 C CA . LEU B 1 218 ? 39.965 39.885 28.227 1.00 25.80 218 LEU B CA 1
ATOM 3616 C C . LEU B 1 218 ? 39.905 38.397 28.629 1.00 22.13 218 LEU B C 1
ATOM 3617 O O . LEU B 1 218 ? 40.373 37.530 27.904 1.00 21.58 218 LEU B O 1
ATOM 3622 N N . ARG B 1 219 ? 39.294 38.097 29.771 1.00 18.71 219 ARG B N 1
ATOM 3623 C CA . ARG B 1 219 ? 39.162 36.691 30.169 1.00 27.73 219 ARG B CA 1
ATOM 3624 C C . ARG B 1 219 ? 38.325 35.891 29.174 1.00 21.58 219 ARG B C 1
ATOM 3625 O O . ARG B 1 219 ? 38.731 34.832 28.738 1.00 28.94 219 ARG B O 1
ATOM 3633 N N . ALA B 1 220 ? 37.177 36.433 28.798 1.00 20.85 220 ALA B N 1
ATOM 3634 C CA . ALA B 1 220 ? 36.343 35.858 27.760 1.00 24.26 220 ALA B CA 1
ATOM 3635 C C . ALA B 1 220 ? 37.166 35.576 26.497 1.00 22.47 220 ALA B C 1
ATOM 3636 O O . ALA B 1 220 ? 37.112 34.493 25.960 1.00 19.48 220 ALA B O 1
ATOM 3638 N N . SER B 1 221 ? 37.907 36.577 26.036 1.00 15.57 221 SER B N 1
ATOM 3639 C CA . SER B 1 221 ? 38.703 36.445 24.837 1.00 22.65 221 SER B CA 1
ATOM 3640 C C . SER B 1 221 ? 39.708 35.301 24.941 1.00 29.02 221 SER B C 1
ATOM 3641 O O . SER B 1 221 ? 39.743 34.426 24.068 1.00 27.39 221 SER B O 1
ATOM 3644 N N . ASN B 1 222 ? 40.525 35.308 25.996 1.00 22.13 222 ASN B N 1
ATOM 3645 C CA . ASN B 1 222 ? 41.525 34.255 26.180 1.00 28.42 222 ASN B CA 1
ATOM 3646 C C . ASN B 1 222 ? 40.919 32.865 26.163 1.00 26.63 222 ASN B C 1
ATOM 3647 O O . ASN B 1 222 ? 41.511 31.934 25.645 1.00 33.54 222 ASN B O 1
ATOM 3652 N N . GLN B 1 223 ? 39.738 32.740 26.752 1.00 25.50 223 GLN B N 1
ATOM 3653 C CA . GLN B 1 223 ? 38.994 31.488 26.794 1.00 27.81 223 GLN B CA 1
ATOM 3654 C C . GLN B 1 223 ? 38.393 31.146 25.440 1.00 22.23 223 GLN B C 1
ATOM 3655 O O . GLN B 1 223 ? 38.048 30.011 25.195 1.00 28.37 223 GLN B O 1
ATOM 3661 N N . GLY B 1 224 ? 38.255 32.145 24.578 1.00 18.79 224 GLY B N 1
ATOM 3662 C CA . GLY B 1 224 ? 37.430 32.042 23.390 1.00 26.54 224 GLY B CA 1
ATOM 3663 C C . GLY B 1 224 ? 35.946 31.858 23.690 1.00 27.79 224 GLY B C 1
ATOM 3664 O O . GLY B 1 224 ? 35.226 31.175 22.957 1.00 24.82 224 GLY B O 1
ATOM 3665 N N . GLU B 1 225 ? 35.483 32.458 24.778 1.00 20.62 225 GLU B N 1
ATOM 3666 C CA . GLU B 1 225 ? 34.080 32.370 25.165 1.00 23.64 225 GLU B CA 1
ATOM 3667 C C . GLU B 1 225 ? 33.506 33.748 25.167 1.00 26.08 225 GLU B C 1
ATOM 3668 O O . GLU B 1 225 ? 33.836 34.529 26.058 1.00 22.02 225 GLU B O 1
ATOM 3674 N N . PRO B 1 226 ? 32.637 34.063 24.192 1.00 28.56 226 PRO B N 1
ATOM 3675 C CA . PRO B 1 226 ? 32.100 35.430 24.174 1.00 25.67 226 PRO B CA 1
ATOM 3676 C C . PRO B 1 226 ? 31.585 35.859 25.568 1.00 28.26 226 PRO B C 1
ATOM 3677 O O . PRO B 1 226 ? 30.932 35.081 26.271 1.00 21.23 226 PRO B O 1
ATOM 3681 N N . VAL B 1 227 ? 31.930 37.076 25.976 1.00 21.07 227 VAL B N 1
ATOM 3682 C CA . VAL B 1 227 ? 31.684 37.503 27.350 1.00 21.86 227 VAL B CA 1
ATOM 3683 C C . VAL B 1 227 ? 30.221 37.315 27.837 1.00 28.76 227 VAL B C 1
ATOM 3684 O O . VAL B 1 227 ? 29.989 37.069 29.027 1.00 22.05 227 VAL B O 1
ATOM 3688 N N . ILE B 1 228 ? 29.249 37.414 26.928 1.00 23.90 228 ILE B N 1
ATOM 3689 C CA . ILE B 1 228 ? 27.852 37.254 27.308 1.00 18.13 228 ILE B CA 1
ATOM 3690 C C . ILE B 1 228 ? 27.592 35.890 27.972 1.00 27.06 228 ILE B C 1
ATOM 3691 O O . ILE B 1 228 ? 26.699 35.755 28.809 1.00 29.42 228 ILE B O 1
ATOM 3696 N N . LEU B 1 229 ? 28.378 34.884 27.623 1.00 19.33 229 LEU B N 1
ATOM 3697 C CA . LEU B 1 229 ? 28.223 33.580 28.257 1.00 24.21 229 LEU B CA 1
ATOM 3698 C C . LEU B 1 229 ? 28.677 33.553 29.720 1.00 34.46 229 LEU B C 1
ATOM 3699 O O . LEU B 1 229 ? 28.302 32.639 30.471 1.00 37.99 229 LEU B O 1
ATOM 3704 N N . ASP B 1 230 ? 29.494 34.528 30.122 1.00 25.60 230 ASP B N 1
ATOM 3705 C CA . ASP B 1 230 ? 29.842 34.692 31.538 1.00 25.42 230 ASP B CA 1
ATOM 3706 C C . ASP B 1 230 ? 28.698 35.414 32.247 1.00 25.92 230 ASP B C 1
ATOM 3707 O O . ASP B 1 230 ? 28.559 36.627 32.134 1.00 24.19 230 ASP B O 1
ATOM 3712 N N . ILE B 1 231 ? 27.873 34.662 32.972 1.00 30.44 231 ILE B N 1
ATOM 3713 C CA . ILE B 1 231 ? 26.635 35.207 33.550 1.00 21.42 231 ILE B CA 1
ATOM 3714 C C . ILE B 1 231 ? 26.889 36.109 34.750 1.00 32.66 231 ILE B C 1
ATOM 3715 O O . ILE B 1 231 ? 25.979 36.797 35.209 1.00 34.46 231 ILE B O 1
ATOM 3720 N N . ASN B 1 232 ? 28.128 36.120 35.242 1.00 28.67 232 ASN B N 1
ATOM 3721 C CA . ASN B 1 232 ? 28.482 36.962 36.379 1.00 33.18 232 ASN B CA 1
ATOM 3722 C C . ASN B 1 232 ? 29.156 38.274 35.974 1.00 35.46 232 ASN B C 1
ATOM 3723 O O . ASN B 1 232 ? 29.473 39.106 36.832 1.00 35.01 232 ASN B O 1
ATOM 3728 N N . ALA B 1 233 ? 29.344 38.458 34.667 1.00 25.60 233 ALA B N 1
ATOM 3729 C CA . ALA B 1 233 ? 30.067 39.616 34.144 1.00 26.67 233 ALA B CA 1
ATOM 3730 C C . ALA B 1 233 ? 29.161 40.789 33.812 1.00 26.07 233 ALA B C 1
ATOM 3731 O O . ALA B 1 233 ? 28.252 40.662 32.990 1.00 27.77 233 ALA B O 1
ATOM 3733 N N . ASP B 1 234 ? 29.412 41.939 34.439 1.00 22.18 234 ASP B N 1
ATOM 3734 C CA . ASP B 1 234 ? 28.684 43.149 34.048 1.00 26.82 234 ASP B CA 1
ATOM 3735 C C . ASP B 1 234 ? 28.697 43.347 32.519 1.00 29.79 234 ASP B C 1
ATOM 3736 O O . ASP B 1 234 ? 27.647 43.612 31.924 1.00 25.14 234 ASP B O 1
ATOM 3741 N N . ALA B 1 235 ? 29.874 43.211 31.884 1.00 23.90 235 ALA B N 1
ATOM 3742 C CA . ALA B 1 235 ? 29.954 43.379 30.432 1.00 23.52 235 ALA B CA 1
ATOM 3743 C C . ALA B 1 235 ? 28.981 42.424 29.734 1.00 26.70 235 ALA B C 1
ATOM 3744 O O . ALA B 1 235 ? 28.232 42.822 28.842 1.00 22.67 235 ALA B O 1
ATOM 3746 N N . GLY B 1 236 ? 28.994 41.165 30.153 1.00 20.10 236 GLY B N 1
ATOM 3747 C CA . GLY B 1 236 ? 28.074 40.178 29.605 1.00 32.80 236 GLY B CA 1
ATOM 3748 C C . GLY B 1 236 ? 26.612 40.561 29.808 1.00 31.13 236 GLY B C 1
ATOM 3749 O O . GLY B 1 236 ? 25.807 40.452 28.873 1.00 22.65 236 GLY B O 1
ATOM 3750 N N . LYS B 1 237 ? 26.260 41.006 31.016 1.00 23.50 237 LYS B N 1
ATOM 3751 C CA . LYS B 1 237 ? 24.880 41.398 31.276 1.00 25.44 237 LYS B CA 1
ATOM 3752 C C . LYS B 1 237 ? 24.540 42.583 30.400 1.00 29.64 237 LYS B C 1
ATOM 3753 O O . LYS B 1 237 ? 23.428 42.671 29.868 1.00 26.53 237 LYS B O 1
ATOM 3759 N N . ALA B 1 238 ? 25.512 43.478 30.233 1.00 23.39 238 ALA B N 1
ATOM 3760 C CA . ALA B 1 238 ? 25.272 44.673 29.437 1.00 30.80 238 ALA B CA 1
ATOM 3761 C C . ALA B 1 238 ? 24.960 44.277 27.994 1.00 30.25 238 ALA B C 1
ATOM 3762 O O . ALA B 1 238 ? 24.122 44.880 27.320 1.00 30.99 238 ALA B O 1
ATOM 3764 N N . TYR B 1 239 ? 25.627 43.233 27.530 1.00 28.15 239 TYR B N 1
ATOM 3765 C CA . TYR B 1 239 ? 25.367 42.735 26.188 1.00 33.95 239 TYR B CA 1
ATOM 3766 C C . TYR B 1 239 ? 24.001 42.064 26.063 1.00 26.83 239 TYR B C 1
ATOM 3767 O O . TYR B 1 239 ? 23.324 42.237 25.059 1.00 24.34 239 TYR B O 1
ATOM 3776 N N . ALA B 1 240 ? 23.622 41.284 27.073 1.00 25.74 240 ALA B N 1
ATOM 3777 C CA . ALA B 1 240 ? 22.303 40.679 27.104 1.00 33.85 240 ALA B CA 1
ATOM 3778 C C . ALA B 1 240 ? 21.227 41.775 27.054 1.00 31.58 240 ALA B C 1
ATOM 3779 O O . ALA B 1 240 ? 20.231 41.640 26.355 1.00 26.10 240 ALA B O 1
ATOM 3781 N N . ASP B 1 241 ? 21.444 42.859 27.791 1.00 25.87 241 ASP B N 1
ATOM 3782 C CA . ASP B 1 241 ? 20.538 44.000 27.720 1.00 34.07 241 ASP B CA 1
ATOM 3783 C C . ASP B 1 241 ? 20.488 44.568 26.305 1.00 38.76 241 ASP B C 1
ATOM 3784 O O . ASP B 1 241 ? 19.407 44.828 25.768 1.00 35.77 241 ASP B O 1
ATOM 3789 N N . THR B 1 242 ? 21.657 44.745 25.697 1.00 28.79 242 THR B N 1
ATOM 3790 C CA . THR B 1 242 ? 21.718 45.255 24.340 1.00 29.97 242 THR B CA 1
ATOM 3791 C C . THR B 1 242 ? 20.886 44.405 23.381 1.00 35.50 242 THR B C 1
ATOM 3792 O O . THR B 1 242 ? 20.154 44.927 22.543 1.00 37.01 242 THR B O 1
ATOM 3796 N N . VAL B 1 243 ? 21.011 43.091 23.503 1.00 33.93 243 VAL B N 1
ATOM 3797 C CA . VAL B 1 243 ? 20.265 42.180 22.650 1.00 33.65 243 VAL B CA 1
ATOM 3798 C C . VAL B 1 243 ? 18.760 42.360 22.867 1.00 41.58 243 VAL B C 1
ATOM 3799 O O . VAL B 1 243 ? 17.972 42.260 21.923 1.00 37.12 243 VAL B O 1
ATOM 3803 N N . GLU B 1 244 ? 18.369 42.629 24.111 1.00 30.34 244 GLU B N 1
ATOM 3804 C CA . GLU B 1 244 ? 16.969 42.905 24.416 1.00 41.28 244 GLU B CA 1
ATOM 3805 C C . GLU B 1 244 ? 16.515 44.151 23.664 1.00 39.26 244 GLU B C 1
ATOM 3806 O O . GLU B 1 244 ? 15.488 44.138 22.984 1.00 44.26 244 GLU B O 1
ATOM 3812 N N . ARG B 1 245 ? 17.287 45.227 23.778 1.00 30.94 245 ARG B N 1
ATOM 3813 C CA . ARG B 1 245 ? 16.953 46.459 23.069 1.00 40.67 245 ARG B CA 1
ATOM 3814 C C . ARG B 1 245 ? 16.867 46.260 21.556 1.00 38.07 245 ARG B C 1
ATOM 3815 O O . ARG B 1 245 ? 15.937 46.747 20.920 1.00 42.41 245 ARG B O 1
ATOM 3823 N N . LEU B 1 246 ? 17.814 45.518 20.992 1.00 35.97 246 LEU B N 1
ATOM 3824 C CA . LEU B 1 246 ? 17.795 45.218 19.564 1.00 38.12 246 LEU B CA 1
ATOM 3825 C C . LEU B 1 246 ? 16.524 44.492 19.147 1.00 38.52 246 LEU B C 1
ATOM 3826 O O . LEU B 1 246 ? 16.096 44.592 18.000 1.00 35.91 246 LEU B O 1
ATOM 3831 N N . LEU B 1 247 ? 15.936 43.750 20.079 1.00 34.76 247 LEU B N 1
ATOM 3832 C CA . LEU B 1 247 ? 14.724 42.990 19.801 1.00 44.60 247 LEU B CA 1
ATOM 3833 C C . LEU B 1 247 ? 13.447 43.710 20.236 1.00 44.14 247 LEU B C 1
ATOM 3834 O O . LEU B 1 247 ? 12.385 43.097 20.327 1.00 52.10 247 LEU B O 1
ATOM 3839 N N . GLY B 1 248 ? 13.553 45.001 20.526 1.00 44.82 248 GLY B N 1
ATOM 3840 C CA . GLY B 1 248 ? 12.379 45.810 20.791 1.00 41.69 248 GLY B CA 1
ATOM 3841 C C . GLY B 1 248 ? 12.075 46.058 22.253 1.00 53.56 248 GLY B C 1
ATOM 3842 O O . GLY B 1 248 ? 11.398 47.031 22.596 1.00 61.86 248 GLY B O 1
ATOM 3843 N N . GLU B 1 249 ? 12.565 45.184 23.123 1.00 49.54 249 GLU B N 1
ATOM 3844 C CA . GLU B 1 249 ? 12.363 45.366 24.553 1.00 49.78 249 GLU B CA 1
ATOM 3845 C C . GLU B 1 249 ? 13.133 46.586 25.053 1.00 54.18 249 GLU B C 1
ATOM 3846 O O . GLU B 1 249 ? 14.181 46.934 24.507 1.00 55.50 249 GLU B O 1
ATOM 3852 N N . GLU B 1 250 ? 12.600 47.245 26.075 1.00 53.77 250 GLU B N 1
ATOM 3853 C CA . GLU B 1 250 ? 13.289 48.362 26.703 1.00 53.28 250 GLU B CA 1
ATOM 3854 C C . GLU B 1 250 ? 13.884 47.891 28.014 1.00 53.75 250 GLU B C 1
ATOM 3855 O O . GLU B 1 250 ? 13.304 47.061 28.709 1.00 55.75 250 GLU B O 1
ATOM 3861 N N . ARG B 1 251 ? 15.060 48.409 28.337 1.00 47.74 251 ARG B N 1
ATOM 3862 C CA . ARG B 1 251 ? 15.747 48.057 29.568 1.00 43.00 251 ARG B CA 1
ATOM 3863 C C . ARG B 1 251 ? 16.491 49.298 30.008 1.00 35.60 251 ARG B C 1
ATOM 3864 O O . ARG B 1 251 ? 16.966 50.060 29.170 1.00 42.70 251 ARG B O 1
ATOM 3872 N N . PRO B 1 252 ? 16.583 49.513 31.321 1.00 37.67 252 PRO B N 1
ATOM 3873 C CA . PRO B 1 252 ? 17.354 50.640 31.841 1.00 37.32 252 PRO B CA 1
ATOM 3874 C C . PRO B 1 252 ? 18.832 50.308 31.724 1.00 47.03 252 PRO B C 1
ATOM 3875 O O . PRO B 1 252 ? 19.180 49.118 31.715 1.00 44.62 252 PRO B O 1
ATOM 3879 N N . PHE B 1 253 ? 19.676 51.332 31.640 1.00 39.12 253 PHE B N 1
ATOM 3880 C CA . PHE B 1 253 ? 21.100 51.130 31.430 1.00 41.43 253 PHE B CA 1
ATOM 3881 C C . PHE B 1 253 ? 21.862 51.016 32.734 1.00 39.24 253 PHE B C 1
ATOM 3882 O O . PHE B 1 253 ? 22.032 52.012 33.430 1.00 47.95 253 PHE B O 1
ATOM 3890 N N . ARG B 1 254 ? 22.328 49.813 33.069 1.00 30.33 254 ARG B N 1
ATOM 3891 C CA . ARG B 1 254 ? 23.033 49.639 34.335 1.00 35.78 254 ARG B CA 1
ATOM 3892 C C . ARG B 1 254 ? 24.527 49.889 34.180 1.00 39.05 254 ARG B C 1
ATOM 3893 O O . ARG B 1 254 ? 25.005 50.241 33.097 1.00 37.88 254 ARG B O 1
ATOM 3901 N N . PHE B 1 255 ? 25.253 49.681 35.271 1.00 28.52 255 PHE B N 1
ATOM 3902 C CA . PHE B 1 255 ? 26.709 49.780 35.278 1.00 38.85 255 PHE B CA 1
ATOM 3903 C C . PHE B 1 255 ? 27.210 51.100 34.701 1.00 37.86 255 PHE B C 1
ATOM 3904 O O . PHE B 1 255 ? 28.391 51.218 34.357 1.00 35.91 255 PHE B O 1
ATOM 3912 N N . ILE B 1 256 ? 26.331 52.093 34.595 1.00 25.48 256 ILE B N 1
ATOM 3913 C CA . ILE B 1 256 ? 26.766 53.416 34.165 1.00 39.81 256 ILE B CA 1
ATOM 3914 C C . ILE B 1 256 ? 27.092 54.335 35.351 1.00 47.11 256 ILE B C 1
ATOM 3915 O O . ILE B 1 256 ? 27.694 55.396 35.191 1.00 44.62 256 ILE B O 1
ATOM 3920 N N . GLU B 1 257 ? 26.692 53.944 36.545 1.00 45.10 257 GLU B N 1
ATOM 3921 C CA . GLU B 1 257 ? 26.972 54.788 37.699 1.00 52.42 257 GLU B CA 1
ATOM 3922 C C . GLU B 1 257 ? 28.027 54.132 38.588 1.00 49.39 257 GLU B C 1
ATOM 3923 O O . GLU B 1 257 ? 28.246 52.923 38.485 1.00 53.80 257 GLU B O 1
ATOM 3929 N N . GLU B 1 258 ? 28.700 54.891 39.448 1.00 54.40 258 GLU B N 1
ATOM 3930 C CA . GLU B 1 258 ? 29.784 54.280 40.219 1.00 47.61 258 GLU B CA 1
ATOM 3931 C C . GLU B 1 258 ? 29.398 53.906 41.641 1.00 45.67 258 GLU B C 1
ATOM 3932 O O . GLU B 1 258 ? 30.038 53.043 42.247 1.00 62.60 258 GLU B O 1
#

CATH classification: 3.40.50.300

GO terms:
  GO:0005515 protein binding (F, IPI)
  GO:0000918 division septum site selection (P, IDA)
  GO:0005515 protein binding (F, IDA)
  GO:0060187 cell pole (C, IDA)
  GO:0005829 cytosol (C, IDA)
  GO:0005886 plasma membrane (C, IDA)
  GO:0009898 cytoplasmic side of plasma membrane (C, IDA)
  GO:0016887 ATP hydrolysis activity (F, IDA)
  GO:0042802 identical protein binding (F, IDA)
  GO:0008298 intracellular mRNA localization (P, IDA)
  GO:0005515 protein binding (F, IMP)
  GO:0005886 plasma membrane (C, IMP)
  GO:0051301 cell division (P, IMP)
  GO:0007059 chromosome segregation (P, IMP)

Organism: Escherichia coli (strain K12) (NCBI:txid83333)

Solvent-accessible surface area: 20014 Å² total; per-residue (Å²): 80,65,4,1,0,0,0,0,2,50,10,26,0,20,16,23,31,0,0,0,0,0,0,1,2,0,2,98,98,47,64,64,0,0,0,0,0,4,14,31,1,22,57,17,0,4,26,14,0,29,3,66,204,86,33,101,75,13,0,4,36,20,38,103,68,94,8,80,14,130,85,1,19,9,95,12,126,82,12,128,52,0,50,0,0,0,0,7,108,58,64,75,67,102,7,19,59,107,146,11,0,30,122,3,6,85,48,0,88,79,68,110,5,78,5,0,0,1,1,3,22,20,17,14,22,39,16,0,25,16,3,1,24,23,1,24,16,0,1,0,0,0,18,0,56,54,13,3,6,100,10,0,67,58,0,18,44,5,3,69,60,84,0,66,47,38,96,90,72,62,135,91,9,126,54,11,0,0,0,4,90,5,41,26,10,21,27,83,139,62,25,23,34,25,22,111,69,0,52,68,86,8,179,20,146,9,5,0,6,5,10,76,31,84,6,35,15,109,12,27,69,127,4,64,4,3,14,41,55,135,126,3,61,0,2,72,4,2,41,10,0,2,20,31,8,51,63,94,148,93,106,64,103,48,33,151,152,80,63,4,1,0,0,0,0,2,49,10,25,0,21,16,22,35,0,0,0,0,0,0,2,3,0,2,99,99,48,64,64,0,0,0,0,0,4,15,29,3,22,58,19,0,4,26,15,0,29,2,67,208,86,33,101,75,13,0,5,37,21,37,104,66,95,8,79,16,126,85,1,19,9,98,12,125,83,13,129,53,0,51,0,0,0,0,7,108,56,65,76,68,100,7,19,58,108,147,11,0,29,122,3,6,85,46,0,86,78,67,109,4,79,6,0,1,1,1,3,20,17,16,12,23,40,16,1,24,14,3,1,25,22,0,24,16,0,0,0,0,0,16,0,57,51,16,3,6,96,8,0,69,57,0,18,44,4,2,69,60,82,0,65,47,37,96,91,72,62,136,91,8,126,53,12,0,0,0,4,88,6,41,26,13,20,27,78,142,60,22,23,35,22,24,102,59,0,52,115,88,9,181,20,148,10,5,0,6,5,10,73,31,84,6,37,15,108,13,29,70,126,5,64,5,3,13,42,56,135,124,4,61,0,1,74,4,2,40,9,0,3,21,32,7,50,64,94,149,92,109,62,104,47,33,150,160

InterPro domains:
  IPR002586 CobQ/CobB/MinD/ParA nucleotide binding domain [PF01656] (5-227)
  IPR010223 ATP binding protein MinD [TIGR01968] (2-268)
  IPR025501 ATP binding protein MinD/FleN [PIRSF003092] (1-269)
  IPR027417 P-loop containing nucleoside triphosphate hydrolase [G3DSA:3.40.50.300] (1-260)
  IPR027417 P-loop containing nucleoside triphosphate hydrolase [SSF52540] (1-268)
  IPR050625 ParA/MinD ATPase [PTHR43384] (2-261)

Nearest PDB structures (foldseek):
  3q9l-assembly1_A  TM=1.004E+00  e=7.695E-52  Escherichia coli K-12
  3r9i-assembly2_C  TM=9.956E-01  e=6.935E-47  Escherichia coli K-12
  3r9j-assembly1_A-1  TM=9.920E-01  e=6.495E-45  Escherichia coli K-12
  3r9j-assembly1_B-1  TM=9.886E-01  e=1.904E-44  Escherichia coli K-12
  6riq-assembly1_C  TM=9.893E-01  e=1.087E-36  Pseudomonas aeruginosa

B-factor: mean 37.3, std 13.96, range [12.71, 130.49]

Radius of gyration: 21.92 Å; Cα contacts (8 Å, |Δi|>4): 1218; chains: 2; bounding box: 59×52×46 Å

Secondary structure (DSSP, 8-state):
-EEEEEE-SSTTSSHHHHHHHHHHHHHHTT--EEEEE---SS--HHHHTT-GGG--S-HHHHHTTSS-HHHHPEEPSSSTTEEEEPPPS---TTSS-HHHHHHHHHHHHHTT-SEEEEEPPSSSSHHHHHHHHT-SEEEEEE-SSHHHHHHHHHHHHHHTTSSHHHHTT-SPPEEEEEEEEE-HHHHHTTSS--HHHHHHHH-SEEEEEEE--HHHHHHHHHT--GGG-TT-HHHHHHHHHHHHHTT------S---/-EEEEEE-SSTTSSHHHHHHHHHHHHHHTT--EEEEE--TTS--HHHHTT-GGG--S-HHHHHTTSS-HHHH-EE-SSSTTEEEEPPPS---TTSS-HHHHHHHHHHHHHTT-SEEEEEPPSSSSHHHHHHHHT-SEEEEEE-SSHHHHHHHHHHHHHHTTSSHHHHTT-SPPEEEEEEEEE-HHHHHTTSS--HHHHHHHH-SEEEEEEE--HHHHHHHHHT--GGG-TT-HHHHHHHHHHHHHTT------S---

=== Feature glossary ===
A reading guide for the features in this record.

Start from the sequence.

  · Sequence gives the chain of amino acids in standard one-letter code (A=alanine, C=cysteine, …, Y=tyrosine), read N→C. It is the only feature that is directly encoded by the gene; all structural features are derived from the folded form of this sequence.

Fold it, and you get atomic coordinates and the backbone conformation that goes with them.

  · The mmCIF table is the protein's shape written out atom by atom. For each backbone N, Cα, C, and carbonyl O, it records an (x, y, z) coordinate triple in Å plus the residue type, chain letter, and residue number.

  · Backbone dihedral angles. Every residue except chain termini has a φ (preceding-C → N → Cα → C) and a ψ (N → Cα → C → next-N). They are reported in degrees following the IUPAC sign convention. Secondary structure is essentially a statement about which (φ, ψ) basin each residue occupies.

  · DSSP 8-state secondary structure assigns each residue one of H (α-helix), G (3₁₀-helix), I (π-helix), E (extended β-strand), B (isolated β-bridge), T (hydrogen-bonded turn), S (bend), or '-' (coil). The assignment is computed from backbone hydrogen-bond geometry via the Kabsch–Sander algorithm.

  · P-SEA three-state annotation labels each residue as helix, strand, or coil based purely on the geometry of the Cα trace. It serves as a fallback when the full backbone (and thus DSSP) is unavailable.

Summarize the fold with a handful of shape descriptors and a per-residue structural alphabet.

  · Radius of gyration (Rg) is the root-mean-square distance of Cα atoms from their centroid — a single number for overall size and compactness. A globular domain of N residues has Rg ≈ 2.2·N^0.38 Å; an extended or disordered chain has a much larger Rg. The Cα contact count is the number of residue pairs whose Cα atoms are within 8 Å and are more than four positions apart in sequence — a standard proxy for tertiary packing density. The bounding box is the smallest axis-aligned box enclosing all Cα atoms.

  · Foldseek's 3Di representation compresses backbone geometry into a per-residue letter drawn from a learned twenty-state alphabet. It captures the tertiary interaction pattern around each residue — which residues are packed against it in space, regardless of where they are in sequence.

  · Accessible surface area quantifies burial. A residue with SASA near zero is packed into the hydrophobic core; one with SASA >100 Å² sits on the surface. Computed here via the Shrake–Rupley numerical algorithm with a 1.4 Å probe.

Ask how reliable the model is.

  · For AlphaFold models, the B-factor field carries pLDDT — the model's own estimate of local accuracy on a 0–100 scale. Regions with pLDDT<50 should be treated as essentially unmodeled; they often correspond to intrinsically disordered segments.

  · For experimental (PDB) structures, the B-factor (temperature factor) quantifies the positional spread of each atom in the crystal — a combination of thermal vibration and static disorder — in units of Å². High B-factors mark flexible loops or poorly resolved regions; low B-factors mark the rigid, well-ordered core.

  · PAE(i, j) answers: if I align the predicted and true structures on residue i, how far off (in Å) do I expect residue j to be? A block-diagonal PAE matrix with low values on the blocks and high values off-diagonal is the signature of a multi-domain protein with confidently predicted domains but uncertain inter-domain orientation.

Place it in context: what it resembles, what it is annotated as, and how it looks.

  · Structural nearest neighbors (via Foldseek easy-search vs the PDB). Reported per hit: target PDB id, E-value, and alignment TM-score. A TM-score above ~0.5 is the conventional threshold for 'same fold'.

  · Functional annotations link the protein to curated databases. InterPro entries identify conserved domains and families by matching the sequence against member-database signatures (Pfam, PROSITE, CDD, …). Gene Ontology (GO) terms describe molecular function, biological process, and cellular component in a controlled vocabulary. CATH places the structure in a hierarchical fold classification (Class/Architecture/Topology/Homologous-superfamily). The organism is the source species.

  · Plot images: a contact map (which residues are close in 3D, as an N×N binary image), a Ramachandran scatter (backbone torsion angles, revealing secondary-structure composition at a glance), and — for AlphaFold structures — a PAE heatmap (pairwise prediction confidence).

  · Structure images are PyMOL renders from six orthogonal camera directions. Cartoon representation draws helices as coils and strands as arrows; sticks shows the backbone as bonds; surface shows the solvent-excluded envelope. Rainbow coloring maps sequence position to hue (blue→red, N→C); chain coloring assigns a distinct color per polypeptide.